Protein AF-0000000080757934 (afdb_homodimer)

pLDDT: mean 94.34, std 5.37, range [48.53, 98.69]

InterPro domains:
  IPR003439 ABC transporter-like, ATP-binding domain [PF00005] (23-170)
  IPR003439 ABC transporter-like, ATP-binding domain [PS50893] (3-223)
  IPR003593 AAA+ ATPase domain [SM00382] (31-217)
  IPR015854 ABC transporter, lipoprotein release, LolD-like [PTHR24220] (2-219)
  IPR017871 ABC transporter-like, conserved site [PS00211] (142-156)
  IPR017911 MacB-like, ATP-binding domain [cd03255] (3-218)
  IPR027417 P-loop containing nucleoside triphosphate hydrolase [G3DSA:3.40.50.300] (1-222)
  IPR027417 P-loop containing nucleoside triphosphate hydrolase [SSF52540] (2-221)

Radius of gyration: 22.92 Å; Cα contacts (8 Å, |Δi|>4): 954; chains: 2; bounding box: 42×64×45 Å

Foldseek 3Di:
DFKWWFQFWAWDADPNDIATLAGGETDDDFWLAFEEEAEDPSLNQVVVLCCQLVVDDTPDTFMDGRRDTLNVDDPVRNVVCSLQAEFEADDDLPFDQVDFLQCRLLVSPPVDDDDDDSNVLLLVLCVLLPRSVRRGPGPVPDDLLNSLSSSVSSSCSNPHQEYEHEASCPPHDPVSSVSVLVSQSVSSNVTRYYYYYHNDPVSRVSGPWYWYGGSNYIDTDDD/DFKWWFQFWAWDADPNDIATLAGGETDDDFWLAFEEEAEDPSLNQQVVLCCQLVVDDTPDTFMDGRRDTLNVDDPVRNVVCSLQAEFEADDDLPFDQVDFLQCRLLVSPPVDDDDDDSNVLLLVLCVLLPRSVRRGPGPVPDDLLNSLSSSVSSSCSNPHQEYEHEASCPPHDPVSSVSVLVSVSVSSNVTRYYYYYHNDPVSRVSGPWYWYGGRNYIDTDDD

Sequence (446 aa):
MLLEVSNLSKEYIRSNRPFFAVRDVHLKMKAGDFAIIIGRSGSGKTTLLNLIGGLISPTGGHVSIDGCDIMSLKDRELSSFRNSYIGYIPQGHSILSNLSVFDNVRLPHYLQKRQGDVNKRALSLLEQVGIAHLANAYPQHLSGGELRRVTIARALMNKPKLLLADEPTNDLDAQTTYEVMQLFSDIANEGTAVLLVTHDLSTIHYGKHVYQMDNGKLKSHNTMLLEVSNLSKEYIRSNRPFFAVRDVHLKMKAGDFAIIIGRSGSGKTTLLNLIGGLISPTGGHVSIDGCDIMSLKDRELSSFRNSYIGYIPQGHSILSNLSVFDNVRLPHYLQKRQGDVNKRALSLLEQVGIAHLANAYPQHLSGGELRRVTIARALMNKPKLLLADEPTNDLDAQTTYEVMQLFSDIANEGTAVLLVTHDLSTIHYGKHVYQMDNGKLKSHNT

Nearest PDB structures (foldseek):
  3tuj-assembly1_C  TM=9.538E-01  e=8.141E-25  Escherichia coli K-12
  6cvl-assembly1_D  TM=9.162E-01  e=6.039E-24  Escherichia coli K-12
  6cvl-assembly1_C  TM=9.138E-01  e=2.082E-23  Escherichia coli K-12
  6z67-assembly2_B  TM=9.236E-01  e=1.085E-22  Streptococcus pneumoniae
  6z4w-assembly1_A  TM=9.345E-01  e=2.785E-22  Streptococcus pneumoniae

Structure (mmCIF, N/CA/C/O backbone):
data_AF-0000000080757934-model_v1
#
loop_
_entity.id
_entity.type
_entity.pdbx_description
1 polymer 'ABC transporter related protein'
#
loop_
_atom_site.group_PDB
_atom_site.id
_atom_site.type_symbol
_atom_site.label_atom_id
_atom_site.label_alt_id
_atom_site.label_comp_id
_atom_site.label_asym_id
_atom_site.label_entity_id
_atom_site.label_seq_id
_atom_site.pdbx_PDB_ins_code
_atom_site.Cartn_x
_atom_site.Cartn_y
_atom_site.Cartn_z
_atom_site.occupancy
_atom_site.B_iso_or_equiv
_atom_site.auth_seq_id
_atom_site.auth_comp_id
_atom_site.auth_asym_id
_atom_site.auth_atom_id
_atom_site.pdbx_PDB_model_num
ATOM 1 N N . MET A 1 1 ? 10.086 -29.625 -10.375 1 90.94 1 MET A N 1
ATOM 2 C CA . MET A 1 1 ? 8.805 -28.984 -10.086 1 90.94 1 MET A CA 1
ATOM 3 C C . MET A 1 1 ? 9 -27.703 -9.289 1 90.94 1 MET A C 1
ATOM 5 O O . MET A 1 1 ? 9.812 -27.672 -8.359 1 90.94 1 MET A O 1
ATOM 9 N N . LEU A 1 2 ? 8.328 -26.703 -9.773 1 97.38 2 LEU A N 1
ATOM 10 C CA . LEU A 1 2 ? 8.547 -25.406 -9.125 1 97.38 2 LEU A CA 1
ATOM 11 C C . LEU A 1 2 ? 7.672 -25.266 -7.891 1 97.38 2 LEU A C 1
ATOM 13 O O . LEU A 1 2 ? 8.164 -24.938 -6.809 1 97.38 2 LEU A O 1
ATOM 17 N N . LEU A 1 3 ? 6.387 -25.516 -7.977 1 98.31 3 LEU A N 1
ATOM 18 C CA . LEU A 1 3 ? 5.43 -25.469 -6.875 1 98.31 3 LEU A CA 1
ATOM 19 C C . LEU A 1 3 ? 4.816 -26.844 -6.625 1 98.31 3 LEU A C 1
ATOM 21 O O . LEU A 1 3 ? 4.355 -27.5 -7.559 1 98.31 3 LEU A O 1
ATOM 25 N N . GLU A 1 4 ? 4.832 -27.281 -5.418 1 98.31 4 GLU A N 1
ATOM 26 C CA . GLU A 1 4 ? 4.188 -28.531 -4.996 1 98.31 4 GLU A CA 1
ATOM 27 C C . GLU A 1 4 ? 3.359 -28.312 -3.732 1 98.31 4 GLU A C 1
ATOM 29 O O . GLU A 1 4 ? 3.904 -27.984 -2.676 1 98.31 4 GLU A O 1
ATOM 34 N N . VAL A 1 5 ? 2.088 -28.469 -3.861 1 98.12 5 VAL A N 1
ATOM 35 C CA . VAL A 1 5 ? 1.138 -28.391 -2.758 1 98.12 5 VAL A CA 1
ATOM 36 C C . VAL A 1 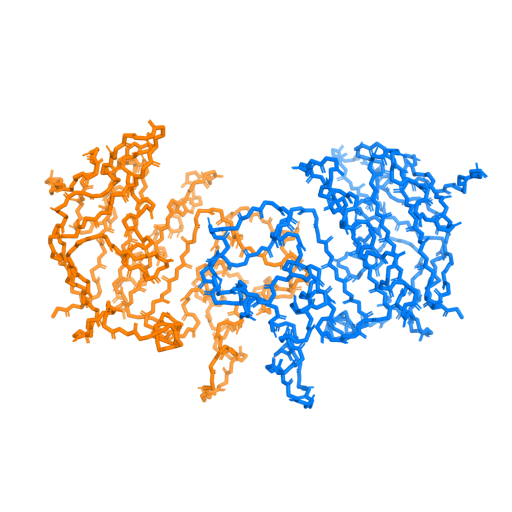5 ? 0.562 -29.766 -2.463 1 98.12 5 VAL A C 1
ATOM 38 O O . VAL A 1 5 ? 0.022 -30.422 -3.357 1 98.12 5 VAL A O 1
ATOM 41 N N . SER A 1 6 ? 0.692 -30.203 -1.24 1 97.69 6 SER A N 1
ATOM 42 C CA . SER A 1 6 ? 0.244 -31.547 -0.891 1 97.69 6 SER A CA 1
ATOM 43 C C . SER A 1 6 ? -0.614 -31.531 0.369 1 97.69 6 SER A C 1
ATOM 45 O O . SER A 1 6 ? -0.159 -31.109 1.433 1 97.69 6 SER A O 1
ATOM 47 N N . ASN A 1 7 ? -1.848 -32.062 0.236 1 97.81 7 ASN A N 1
ATOM 48 C CA . ASN A 1 7 ? -2.791 -32.219 1.338 1 97.81 7 ASN A CA 1
ATOM 49 C C . ASN A 1 7 ? -2.953 -30.938 2.129 1 97.81 7 ASN A C 1
ATOM 51 O O . ASN A 1 7 ? -2.982 -30.953 3.359 1 97.81 7 ASN A O 1
ATOM 55 N N . LEU A 1 8 ? -2.938 -29.859 1.44 1 98.19 8 LEU A N 1
ATOM 56 C CA . LEU A 1 8 ? -2.975 -28.562 2.104 1 98.19 8 LEU A CA 1
ATOM 57 C C . LEU A 1 8 ? -4.363 -28.266 2.658 1 98.19 8 LEU A C 1
ATOM 59 O O . LEU A 1 8 ? -5.363 -28.406 1.948 1 98.19 8 LEU A O 1
ATOM 63 N N . SER A 1 9 ? -4.43 -27.938 3.924 1 98.06 9 SER A N 1
ATOM 64 C CA . SER A 1 9 ? -5.707 -27.641 4.57 1 98.06 9 SER A CA 1
ATOM 65 C C . SER A 1 9 ? -5.59 -26.453 5.516 1 98.06 9 SER A C 1
ATOM 67 O O . SER A 1 9 ? -4.52 -26.203 6.07 1 98.06 9 SER A O 1
ATOM 69 N N . LYS A 1 10 ? -6.566 -25.672 5.621 1 97.5 10 LYS A N 1
ATOM 70 C CA . LYS A 1 10 ? -6.703 -24.578 6.578 1 97.5 10 LYS A CA 1
ATOM 71 C C . LYS A 1 10 ? -8.086 -24.578 7.215 1 97.5 10 LYS A C 1
ATOM 73 O O . LYS A 1 10 ? -9.102 -24.453 6.516 1 97.5 10 LYS A O 1
ATOM 78 N N . GLU A 1 11 ? -8.086 -24.688 8.438 1 95.62 11 GLU A N 1
ATOM 79 C CA . GLU A 1 11 ? -9.32 -24.688 9.219 1 95.62 11 GLU A CA 1
ATOM 80 C C . GLU A 1 11 ? -9.43 -23.406 10.055 1 95.62 11 GLU A C 1
ATOM 82 O O . GLU A 1 11 ? -8.445 -22.938 10.617 1 95.62 11 GLU A O 1
ATOM 87 N N . TYR A 1 12 ? -10.578 -22.781 10.023 1 91.69 12 TYR A N 1
ATOM 88 C CA . TYR A 1 12 ? -10.898 -21.656 10.898 1 91.69 12 TYR A CA 1
ATOM 89 C C . TYR A 1 12 ? -12.008 -22.031 11.875 1 91.69 12 TYR A C 1
ATOM 91 O O . TYR A 1 12 ? -12.688 -23.047 11.703 1 91.69 12 TYR A O 1
ATOM 99 N N . ILE A 1 13 ? -12.055 -21.297 12.93 1 87.38 13 ILE A N 1
ATOM 100 C CA . ILE A 1 13 ? -13.148 -21.453 13.875 1 87.38 13 ILE A CA 1
ATOM 101 C C . ILE A 1 13 ? -14.109 -20.266 13.758 1 87.38 13 ILE A C 1
ATOM 103 O O . ILE A 1 13 ? -13.695 -19.109 13.844 1 87.38 13 ILE A O 1
ATOM 107 N N . ARG A 1 14 ? -15.258 -20.469 13.289 1 77.94 14 ARG A N 1
ATOM 108 C CA . ARG A 1 14 ? -16.312 -19.469 13.219 1 77.94 14 ARG A CA 1
ATOM 109 C C . ARG A 1 14 ? -17.484 -19.844 14.117 1 77.94 14 ARG A C 1
ATOM 111 O O . ARG A 1 14 ? -18.078 -20.922 13.961 1 77.94 14 ARG A O 1
ATOM 118 N N . SER A 1 15 ? -17.891 -18.938 14.922 1 83 15 SER A N 1
ATOM 119 C CA . SER A 1 15 ? -18.984 -19.188 15.852 1 83 15 SER A CA 1
ATOM 120 C C . SER A 1 15 ? -18.812 -20.531 16.562 1 83 15 SER A C 1
ATOM 122 O O . SER A 1 15 ? -19.75 -21.328 16.594 1 83 15 SER A O 1
ATOM 124 N N . ASN A 1 16 ? -17.672 -20.891 16.922 1 83.19 16 ASN A N 1
ATOM 125 C CA . ASN A 1 16 ? -17.297 -22.062 17.703 1 83.19 16 ASN A CA 1
ATOM 126 C C . ASN A 1 16 ? -17.375 -23.328 16.859 1 83.19 16 ASN A C 1
ATOM 128 O O . ASN A 1 16 ? -17.484 -24.438 17.406 1 83.19 16 ASN A O 1
ATOM 132 N N . ARG A 1 17 ? -17.719 -23.188 15.672 1 87.69 17 ARG A N 1
ATOM 133 C CA . ARG A 1 17 ? -17.703 -24.344 14.781 1 87.69 17 ARG A CA 1
ATOM 134 C C . ARG A 1 17 ? -16.547 -24.25 13.789 1 87.69 17 ARG A C 1
ATOM 136 O O . ARG A 1 17 ? -16.344 -23.219 13.156 1 87.69 17 ARG A O 1
ATOM 143 N N . PRO A 1 18 ? -15.805 -25.375 13.742 1 87.88 18 PRO A N 1
ATOM 144 C CA . PRO A 1 18 ? -14.703 -25.375 12.773 1 87.88 18 PRO A CA 1
ATOM 145 C C . PRO A 1 18 ? -15.195 -25.484 11.336 1 87.88 18 PRO A C 1
ATOM 147 O O . PRO A 1 18 ? -16.203 -26.141 11.062 1 87.88 18 PRO A O 1
ATOM 150 N N . PHE A 1 19 ? -14.602 -24.766 10.383 1 91.25 19 PHE A N 1
ATOM 151 C CA . PHE A 1 19 ? -14.867 -24.938 8.961 1 91.25 19 PHE A CA 1
ATOM 152 C C . PHE A 1 19 ? -13.578 -24.891 8.156 1 91.25 19 PHE A C 1
ATOM 154 O O . PHE A 1 19 ? -12.641 -24.172 8.508 1 91.25 19 PHE A O 1
ATOM 161 N N . PHE A 1 20 ? -13.562 -25.641 7.098 1 93.25 20 PHE A N 1
ATOM 162 C CA . PHE A 1 20 ? -12.398 -25.703 6.219 1 93.25 20 PHE A CA 1
ATOM 163 C C . PHE A 1 20 ? -12.508 -24.656 5.109 1 93.25 20 PHE A C 1
ATOM 165 O O . PHE A 1 20 ? -13.391 -24.75 4.254 1 93.25 20 PHE A O 1
ATOM 172 N N . ALA A 1 21 ? -11.57 -23.75 5.137 1 95.88 21 ALA A N 1
ATOM 173 C CA . ALA A 1 21 ? -11.461 -22.812 4.016 1 95.88 21 ALA A CA 1
ATOM 174 C C . ALA A 1 21 ? -10.727 -23.453 2.844 1 95.88 21 ALA A C 1
ATOM 176 O O . ALA A 1 21 ? -11.039 -23.188 1.682 1 95.88 21 ALA A O 1
ATOM 177 N N . VAL A 1 22 ? -9.789 -24.234 3.152 1 98.12 22 VAL A N 1
ATOM 178 C CA . VAL A 1 22 ? -9.055 -25.078 2.213 1 98.12 22 VAL A CA 1
ATOM 179 C C . VAL A 1 22 ? -8.953 -26.5 2.758 1 98.12 22 VAL A C 1
ATOM 181 O O . VAL A 1 22 ? -8.578 -26.703 3.916 1 98.12 22 VAL A O 1
ATOM 184 N N . ARG A 1 23 ? -9.32 -27.453 1.89 1 97.62 23 ARG A N 1
ATOM 185 C CA . ARG A 1 23 ? -9.422 -28.828 2.35 1 97.62 23 ARG A CA 1
ATOM 186 C C . ARG A 1 23 ? -8.68 -29.781 1.414 1 97.62 23 ARG A C 1
ATOM 188 O O . ARG A 1 23 ? -9.164 -30.094 0.327 1 97.62 23 ARG A O 1
ATOM 195 N N . ASP A 1 24 ? -7.621 -30.281 1.925 1 97.56 24 ASP A N 1
ATOM 196 C CA . ASP A 1 24 ? -6.891 -31.359 1.274 1 97.56 24 ASP A CA 1
ATOM 197 C C . ASP A 1 24 ? -6.598 -31.031 -0.186 1 97.56 24 ASP A C 1
ATOM 199 O O . ASP A 1 24 ? -6.93 -31.797 -1.085 1 97.56 24 ASP A O 1
ATOM 203 N N . VAL A 1 25 ? -5.961 -29.922 -0.423 1 98.06 25 VAL A N 1
ATOM 204 C CA . VAL A 1 25 ? -5.699 -29.438 -1.776 1 98.06 25 VAL A CA 1
ATOM 205 C C . VAL A 1 25 ? -4.336 -29.938 -2.248 1 98.06 25 VAL A C 1
ATOM 207 O O . VAL A 1 25 ? -3.365 -29.922 -1.486 1 98.06 25 VAL A O 1
ATOM 210 N N . HIS A 1 26 ? -4.312 -30.453 -3.5 1 97.69 26 HIS A N 1
ATOM 211 C CA . HIS A 1 26 ? -3.096 -30.828 -4.211 1 97.69 26 HIS A CA 1
ATOM 212 C C . HIS A 1 26 ? -2.926 -30.016 -5.484 1 97.69 26 HIS A C 1
ATOM 214 O O . HIS A 1 26 ? -3.895 -29.766 -6.207 1 97.69 26 HIS A O 1
ATOM 220 N N . LEU A 1 27 ? -1.708 -29.562 -5.695 1 97.19 27 LEU A N 1
ATOM 221 C CA . LEU A 1 27 ? -1.421 -28.75 -6.871 1 97.19 27 LEU A CA 1
ATOM 222 C C . LEU A 1 27 ? 0.065 -28.797 -7.215 1 97.19 27 LEU A C 1
ATOM 224 O O . LEU A 1 27 ? 0.913 -28.719 -6.32 1 97.19 27 LEU A O 1
ATOM 228 N N . LYS A 1 28 ? 0.37 -28.984 -8.477 1 97.25 28 LYS A N 1
ATOM 229 C CA . LYS A 1 28 ? 1.743 -28.953 -8.977 1 97.25 28 LYS A CA 1
ATOM 230 C C . LYS A 1 28 ? 1.872 -28.016 -10.172 1 97.25 28 LYS A C 1
ATOM 232 O O . LYS A 1 28 ? 0.987 -27.969 -11.023 1 97.25 28 LYS A O 1
ATOM 237 N N . MET A 1 29 ? 2.965 -27.266 -10.164 1 97.62 29 MET A N 1
ATOM 238 C CA . MET A 1 29 ? 3.264 -26.375 -11.289 1 97.62 29 MET A CA 1
ATOM 239 C C . MET A 1 29 ? 4.746 -26.422 -11.641 1 97.62 29 MET A C 1
ATOM 241 O O . MET A 1 29 ? 5.594 -26.531 -10.75 1 97.62 29 MET A O 1
ATOM 245 N N . LYS A 1 30 ? 5.059 -26.328 -12.93 1 97.88 30 LYS A N 1
ATOM 246 C CA . LYS A 1 30 ? 6.426 -26.172 -13.422 1 97.88 30 LYS A CA 1
ATOM 247 C C . LYS A 1 30 ? 6.754 -24.703 -13.688 1 97.88 30 LYS A C 1
ATOM 249 O O . LYS A 1 30 ? 5.863 -23.859 -13.672 1 97.88 30 LYS A O 1
ATOM 254 N N . ALA A 1 31 ? 8.07 -24.484 -13.875 1 97.81 31 ALA A N 1
ATOM 255 C CA . ALA A 1 31 ? 8.477 -23.156 -14.305 1 97.81 31 ALA A CA 1
ATOM 256 C C . ALA A 1 31 ? 7.777 -22.75 -15.609 1 97.81 31 ALA A C 1
ATOM 258 O O . ALA A 1 31 ? 7.645 -23.578 -16.516 1 97.81 31 ALA A O 1
ATOM 259 N N . GLY A 1 32 ? 7.25 -21.531 -15.555 1 97.5 32 GLY A N 1
ATOM 260 C CA . GLY A 1 32 ? 6.633 -21.016 -16.766 1 97.5 32 GLY A CA 1
ATOM 261 C C . GLY A 1 32 ? 5.184 -21.438 -16.922 1 97.5 32 GLY A C 1
ATOM 262 O O . GLY A 1 32 ? 4.512 -21.016 -17.875 1 97.5 32 GLY A O 1
ATOM 263 N N . ASP A 1 33 ? 4.637 -22.219 -16.047 1 97.5 33 ASP A N 1
ATOM 264 C CA . ASP A 1 33 ? 3.23 -22.609 -16.094 1 97.5 33 ASP A CA 1
ATOM 265 C C . ASP A 1 33 ? 2.324 -21.406 -15.828 1 97.5 33 ASP A C 1
ATOM 267 O O . ASP A 1 33 ? 2.633 -20.562 -14.984 1 97.5 33 ASP A O 1
ATOM 271 N N . PHE A 1 34 ? 1.268 -21.375 -16.562 1 98.12 34 PHE A N 1
ATOM 272 C CA . PHE A 1 34 ? 0.181 -20.453 -16.297 1 98.12 34 PHE A CA 1
ATOM 273 C C . PHE A 1 34 ? -1.082 -21.203 -15.883 1 98.12 34 PHE A C 1
ATOM 275 O O . PHE A 1 34 ? -1.785 -21.75 -16.734 1 98.12 34 PHE A O 1
ATOM 282 N N . ALA A 1 35 ? -1.398 -21.203 -14.625 1 97.81 35 ALA A N 1
ATOM 283 C CA . ALA A 1 35 ? -2.572 -21.891 -14.086 1 97.81 35 ALA A CA 1
ATOM 284 C C . ALA A 1 35 ? -3.611 -20.891 -13.586 1 97.81 35 ALA A C 1
ATOM 286 O O . ALA A 1 35 ? -3.262 -19.844 -13.023 1 97.81 35 ALA A O 1
ATOM 287 N N . ILE A 1 36 ? -4.867 -21.203 -13.75 1 97.88 36 ILE A N 1
ATOM 288 C CA . ILE A 1 36 ? -5.977 -20.375 -13.297 1 9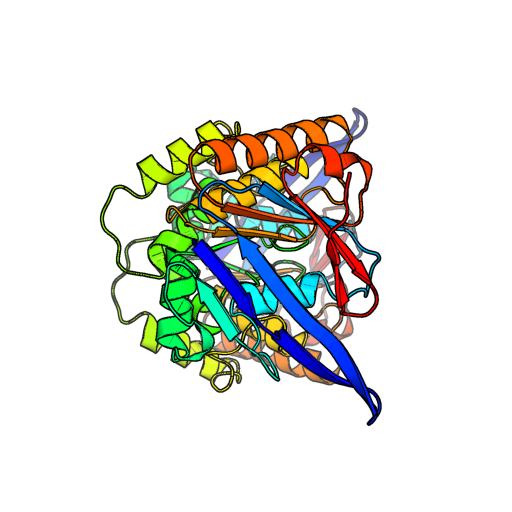7.88 36 ILE A CA 1
ATOM 289 C C . ILE A 1 36 ? -6.906 -21.188 -12.406 1 97.88 36 ILE A C 1
ATOM 291 O O . ILE A 1 36 ? -7.25 -22.328 -12.734 1 97.88 36 ILE A O 1
ATOM 295 N N . ILE A 1 37 ? -7.219 -20.672 -11.305 1 97.75 37 ILE A N 1
ATOM 296 C CA . ILE A 1 37 ? -8.219 -21.25 -10.414 1 97.75 37 ILE A CA 1
ATOM 297 C C . ILE A 1 37 ? -9.484 -20.391 -10.445 1 97.75 37 ILE A C 1
ATOM 299 O O . ILE A 1 37 ? -9.445 -19.203 -10.156 1 97.75 37 ILE A O 1
ATOM 303 N N . ILE A 1 38 ? -10.562 -21.031 -10.758 1 96.94 38 ILE A N 1
ATOM 304 C CA . ILE A 1 38 ? -11.844 -20.344 -10.773 1 96.94 38 ILE A CA 1
ATOM 305 C C . ILE A 1 38 ? -12.703 -20.828 -9.609 1 96.94 38 ILE A C 1
ATOM 307 O O . ILE A 1 38 ? -12.516 -21.938 -9.109 1 96.94 38 ILE A O 1
ATOM 311 N N . GLY A 1 39 ? -13.562 -19.969 -9.203 1 95.12 39 GLY A N 1
ATOM 312 C CA . GLY A 1 39 ? -14.477 -20.266 -8.109 1 95.12 39 GLY A CA 1
ATOM 313 C C . GLY A 1 39 ? -15.273 -19.062 -7.645 1 95.12 39 GLY A C 1
ATOM 314 O O . GLY A 1 39 ? -14.906 -17.922 -7.938 1 95.12 39 GLY A O 1
ATOM 315 N N . ARG A 1 40 ? -16.297 -19.281 -6.926 1 92.5 40 ARG A N 1
ATOM 316 C CA . ARG A 1 40 ? -17.172 -18.219 -6.422 1 92.5 40 ARG A CA 1
ATOM 317 C C . ARG A 1 40 ? -16.547 -17.547 -5.207 1 92.5 40 ARG A C 1
ATOM 319 O O . ARG A 1 40 ? -15.539 -18.016 -4.668 1 92.5 40 ARG A O 1
ATOM 326 N N . SER A 1 41 ? -17.078 -16.422 -4.891 1 90.62 41 SER A N 1
ATOM 327 C CA . SER A 1 41 ? -16.641 -15.758 -3.664 1 90.62 41 SER A CA 1
ATOM 328 C C . SER A 1 41 ? -16.812 -16.672 -2.455 1 90.62 41 SER A C 1
ATOM 330 O O . SER A 1 41 ? -17.828 -17.359 -2.324 1 90.62 41 SER A O 1
ATOM 332 N N . GLY A 1 42 ? -15.852 -16.75 -1.682 1 90.44 42 GLY A N 1
ATOM 333 C CA . GLY A 1 42 ? -15.922 -17.562 -0.478 1 90.44 42 GLY A CA 1
ATOM 334 C C . GLY A 1 42 ? -15.523 -19 -0.707 1 90.44 42 GLY A C 1
ATOM 335 O O . GLY A 1 42 ? -15.586 -19.828 0.212 1 90.44 42 GLY A O 1
ATOM 336 N N . SER A 1 43 ? -15.047 -19.297 -1.858 1 94.94 43 SER A N 1
ATOM 337 C CA . SER A 1 43 ? -14.758 -20.688 -2.174 1 94.94 43 SER A CA 1
ATOM 338 C C . SER A 1 43 ? -13.406 -21.109 -1.61 1 94.94 43 SER A C 1
ATOM 340 O O . SER A 1 43 ? -13.078 -22.297 -1.594 1 94.94 43 SER A O 1
ATOM 342 N N . GLY A 1 44 ? -12.594 -20.141 -1.176 1 96 44 GLY A N 1
ATOM 343 C CA . GLY A 1 44 ? -11.312 -20.469 -0.564 1 96 44 GLY A CA 1
ATOM 344 C C . GLY A 1 44 ? -10.125 -20.031 -1.403 1 96 44 GLY A C 1
ATOM 345 O O . GLY A 1 44 ? -8.969 -20.25 -1.02 1 96 44 GLY A O 1
ATOM 346 N N . LYS A 1 45 ? -10.32 -19.375 -2.523 1 96.62 45 LYS A N 1
ATOM 347 C CA . LYS A 1 45 ? -9.273 -19.016 -3.473 1 96.62 45 LYS A CA 1
ATOM 348 C C . LYS A 1 45 ? -8.219 -18.125 -2.816 1 96.62 45 LYS A C 1
ATOM 350 O O . LYS A 1 45 ? -7.02 -18.422 -2.898 1 96.62 45 LYS A O 1
ATOM 355 N N . THR A 1 46 ? -8.703 -17.078 -2.174 1 94.94 46 THR A N 1
ATOM 356 C CA . THR A 1 46 ? -7.789 -16.141 -1.529 1 94.94 46 THR A CA 1
ATOM 357 C C . THR A 1 46 ? -7.016 -16.828 -0.407 1 94.94 46 THR A C 1
ATOM 359 O O . THR A 1 46 ? -5.809 -16.609 -0.261 1 94.94 46 THR A O 1
ATOM 362 N N . THR A 1 47 ? -7.68 -17.641 0.374 1 95.75 47 THR A N 1
ATOM 363 C CA . THR A 1 47 ? -7.016 -18.391 1.436 1 95.75 47 THR A CA 1
ATOM 364 C C . THR A 1 47 ? -5.93 -19.297 0.862 1 95.75 47 THR A C 1
ATOM 366 O O . THR A 1 47 ? -4.812 -19.344 1.386 1 95.75 47 THR A O 1
ATOM 369 N N . LEU A 1 48 ? -6.273 -19.984 -0.203 1 97.69 48 LEU A N 1
ATOM 370 C CA . LEU A 1 48 ? -5.305 -20.859 -0.846 1 97.69 48 LEU A CA 1
ATOM 371 C C . LEU A 1 48 ? -4.078 -20.078 -1.303 1 97.69 48 LEU A C 1
ATOM 373 O O . LEU A 1 48 ? -2.943 -20.484 -1.05 1 97.69 48 LEU A O 1
ATOM 377 N N . LEU A 1 49 ? -4.273 -18.922 -1.96 1 97.25 49 LEU A N 1
ATOM 378 C CA . LEU A 1 49 ? -3.166 -18.094 -2.422 1 97.25 49 LEU A CA 1
ATOM 379 C C . LEU A 1 49 ? -2.305 -17.641 -1.25 1 97.25 49 LEU A C 1
ATOM 381 O O . LEU A 1 49 ? -1.074 -17.656 -1.337 1 97.25 49 LEU A O 1
ATOM 385 N N . ASN A 1 50 ? -2.92 -17.266 -0.184 1 95.88 50 ASN A N 1
ATOM 386 C CA . ASN A 1 50 ? -2.191 -16.812 0.994 1 95.88 50 ASN A CA 1
ATOM 387 C C . ASN A 1 50 ? -1.372 -17.938 1.619 1 95.88 50 ASN A C 1
ATOM 389 O O . ASN A 1 50 ? -0.283 -17.703 2.145 1 95.88 50 ASN A O 1
ATOM 393 N N . LEU A 1 51 ? -1.916 -19.125 1.594 1 96.81 51 LEU A N 1
ATOM 394 C CA . LEU A 1 51 ? -1.186 -20.281 2.086 1 96.81 51 LEU A CA 1
ATOM 395 C C . LEU A 1 51 ? 0.05 -20.547 1.231 1 96.81 51 LEU A C 1
ATOM 397 O O . LEU A 1 51 ? 1.15 -20.719 1.761 1 96.81 51 LEU A O 1
ATOM 401 N N . ILE A 1 52 ? -0.192 -20.5 -0.025 1 97.44 52 ILE A N 1
ATOM 402 C CA . ILE A 1 52 ? 0.905 -20.75 -0.951 1 97.44 52 ILE A CA 1
ATOM 403 C C . ILE A 1 52 ? 1.943 -19.641 -0.845 1 97.44 52 ILE A C 1
ATOM 405 O O . ILE A 1 52 ? 3.148 -19.891 -0.909 1 97.44 52 ILE A O 1
ATOM 409 N N . GLY A 1 53 ? 1.479 -18.438 -0.652 1 96.06 53 GLY A N 1
ATOM 410 C CA . GLY A 1 53 ? 2.369 -17.297 -0.53 1 96.06 53 GLY A CA 1
ATOM 411 C C . GLY A 1 53 ? 3.051 -17.203 0.822 1 96.06 53 GLY A C 1
ATOM 412 O O . GLY A 1 53 ? 3.904 -16.344 1.04 1 96.06 53 GLY A O 1
ATOM 413 N N . GLY A 1 54 ? 2.666 -18.016 1.715 1 94.19 54 GLY A N 1
ATOM 414 C CA . GLY A 1 54 ? 3.273 -18.031 3.037 1 94.19 54 GLY A CA 1
ATOM 415 C C . GLY A 1 54 ? 2.781 -16.906 3.926 1 94.19 54 GLY A C 1
ATOM 416 O O . GLY A 1 54 ? 3.479 -16.484 4.852 1 94.19 54 GLY A O 1
ATOM 417 N N . LEU A 1 55 ? 1.713 -16.359 3.684 1 92.62 55 LEU A N 1
ATOM 418 C CA . LEU A 1 55 ? 1.169 -15.234 4.449 1 92.62 55 LEU A CA 1
ATOM 419 C C . LEU A 1 55 ? 0.343 -15.742 5.629 1 92.62 55 LEU A C 1
ATOM 421 O O . LEU A 1 55 ? 0.107 -15 6.586 1 92.62 55 LEU A O 1
ATOM 425 N N . ILE A 1 56 ? -0.21 -16.922 5.457 1 92.94 56 ILE A N 1
ATOM 426 C CA . ILE A 1 56 ? -0.89 -17.609 6.555 1 92.94 56 ILE A CA 1
ATOM 427 C C . ILE A 1 56 ? -0.372 -19.047 6.676 1 92.94 56 ILE A C 1
ATOM 429 O O . ILE A 1 56 ? 0.103 -19.625 5.695 1 92.94 56 ILE A O 1
ATOM 433 N N . SER A 1 57 ? -0.466 -19.562 7.887 1 92.94 57 SER A N 1
ATOM 434 C CA . SER A 1 57 ? -0.012 -20.938 8.117 1 92.94 57 SER A CA 1
ATOM 435 C C . SER A 1 57 ? -1.149 -21.938 7.93 1 92.94 57 SER A C 1
ATOM 437 O O . SER A 1 57 ? -2.271 -21.703 8.383 1 92.94 57 SER A O 1
ATOM 439 N N . PRO A 1 58 ? -0.829 -23 7.301 1 96 58 PRO A N 1
ATOM 440 C CA . PRO A 1 58 ? -1.845 -24.031 7.16 1 96 58 PRO A CA 1
ATOM 441 C C . PRO A 1 58 ? -2.076 -24.812 8.461 1 96 58 PRO A C 1
ATOM 443 O O . PRO A 1 58 ? -1.269 -24.719 9.383 1 96 58 PRO A O 1
ATOM 446 N N . THR A 1 59 ? -3.223 -25.453 8.547 1 96.31 59 THR A N 1
ATOM 447 C CA . THR A 1 59 ? -3.496 -26.359 9.656 1 96.31 59 THR A CA 1
ATOM 448 C C . THR A 1 59 ? -3.027 -27.781 9.328 1 96.31 59 THR A C 1
ATOM 450 O O . THR A 1 59 ? -2.891 -28.609 10.227 1 96.31 59 THR A O 1
ATOM 453 N N . GLY A 1 60 ? -2.838 -28.047 8.086 1 96.12 60 GLY A N 1
ATOM 454 C CA . GLY A 1 60 ? -2.289 -29.312 7.625 1 96.12 60 GLY A CA 1
ATOM 455 C C . GLY A 1 60 ? -1.741 -29.234 6.211 1 96.12 60 GLY A C 1
ATOM 456 O O . GLY A 1 60 ? -2.105 -28.344 5.441 1 96.12 60 GLY A O 1
ATOM 457 N N . GLY A 1 61 ? -0.788 -30.141 5.953 1 96.81 61 GLY A N 1
ATOM 458 C CA . GLY A 1 61 ? -0.218 -30.234 4.617 1 96.81 61 GLY A CA 1
ATOM 459 C C . GLY A 1 61 ? 1.073 -29.453 4.465 1 96.81 61 GLY A C 1
ATOM 460 O O . GLY A 1 61 ? 1.668 -29.031 5.457 1 96.81 61 GLY A O 1
ATOM 461 N N . HIS A 1 62 ? 1.473 -29.391 3.096 1 96.38 62 HIS A N 1
ATOM 462 C CA . HIS A 1 62 ? 2.768 -28.781 2.832 1 96.38 62 HIS A CA 1
ATOM 463 C C . HIS A 1 62 ? 2.76 -28.031 1.506 1 96.38 62 HIS A C 1
ATOM 465 O O . HIS A 1 62 ? 2.02 -28.391 0.587 1 96.38 62 HIS A O 1
ATOM 471 N N . VAL A 1 63 ? 3.592 -27.016 1.516 1 97.88 63 VAL A N 1
ATOM 472 C CA . VAL A 1 63 ? 3.867 -26.25 0.3 1 97.88 63 VAL A CA 1
ATOM 473 C C . VAL A 1 63 ? 5.371 -26.203 0.053 1 97.88 63 VAL A C 1
ATOM 475 O O . VAL A 1 63 ? 6.137 -25.812 0.937 1 97.88 63 VAL A O 1
ATOM 478 N N . SER A 1 64 ? 5.734 -26.625 -1.099 1 97.88 64 SER A N 1
ATOM 479 C CA . SER A 1 64 ? 7.129 -26.547 -1.519 1 97.88 64 SER A CA 1
ATOM 480 C C . SER A 1 64 ? 7.277 -25.688 -2.775 1 97.88 64 SER A C 1
ATOM 482 O O . SER A 1 64 ? 6.523 -25.859 -3.738 1 97.88 64 SER A O 1
ATOM 484 N N . ILE A 1 65 ? 8.203 -24.766 -2.725 1 97.75 65 ILE A N 1
ATOM 485 C CA . ILE A 1 65 ? 8.508 -23.906 -3.861 1 97.75 65 ILE A CA 1
ATOM 486 C C . ILE A 1 65 ? 9.992 -24 -4.191 1 97.75 65 ILE A C 1
ATOM 488 O O . ILE A 1 65 ? 10.844 -23.734 -3.338 1 97.75 65 ILE A O 1
ATOM 492 N N . ASP A 1 66 ? 10.234 -24.344 -5.402 1 96.62 66 ASP A N 1
ATOM 493 C CA . ASP A 1 66 ? 11.617 -24.469 -5.863 1 96.62 66 ASP A CA 1
ATOM 494 C C . ASP A 1 66 ? 12.414 -25.391 -4.945 1 96.62 66 ASP A C 1
ATOM 496 O O . ASP A 1 66 ? 13.547 -25.078 -4.574 1 96.62 66 ASP A O 1
ATOM 500 N N . GLY A 1 67 ? 11.781 -26.406 -4.484 1 95.12 67 GLY A N 1
ATOM 501 C CA . GLY A 1 67 ? 12.422 -27.422 -3.674 1 95.12 67 GLY A CA 1
ATOM 502 C C . GLY A 1 67 ? 12.484 -27.062 -2.201 1 95.12 67 GLY A C 1
ATOM 503 O O . GLY A 1 67 ? 12.977 -27.844 -1.385 1 95.12 67 GLY A O 1
ATOM 504 N N . CYS A 1 68 ? 12.023 -25.969 -1.787 1 95.94 68 CYS A N 1
ATOM 505 C CA . CYS A 1 68 ? 12.055 -25.5 -0.402 1 95.94 68 CYS A CA 1
ATOM 506 C C . CYS A 1 68 ? 10.688 -25.641 0.25 1 95.94 68 CYS A C 1
ATOM 508 O O . CYS A 1 68 ? 9.703 -25.062 -0.23 1 95.94 68 CYS A O 1
ATOM 510 N N . ASP A 1 69 ? 10.68 -26.359 1.301 1 95.56 69 ASP A N 1
ATOM 511 C CA . ASP A 1 69 ? 9.461 -26.422 2.102 1 95.56 69 ASP A CA 1
ATOM 512 C C . ASP A 1 69 ? 9.281 -25.141 2.924 1 95.56 69 ASP A C 1
ATOM 514 O O . ASP A 1 69 ? 9.969 -24.938 3.93 1 95.56 69 ASP A O 1
ATOM 518 N N . ILE A 1 70 ? 8.305 -24.312 2.562 1 93.75 70 ILE A N 1
ATOM 519 C CA . ILE A 1 70 ? 8.219 -22.984 3.154 1 93.75 70 ILE A CA 1
ATOM 520 C C . ILE A 1 70 ? 7.641 -23.078 4.562 1 93.75 70 ILE A C 1
ATOM 522 O O . ILE A 1 70 ? 7.766 -22.141 5.359 1 93.75 70 ILE A O 1
ATOM 526 N N . MET A 1 71 ? 7.035 -24.156 4.895 1 90.19 71 MET A N 1
ATOM 527 C CA . MET A 1 71 ? 6.457 -24.344 6.219 1 90.19 71 MET A CA 1
ATOM 528 C C . MET A 1 71 ? 7.547 -24.609 7.254 1 90.19 71 MET A C 1
ATOM 530 O O . MET A 1 71 ? 7.297 -24.531 8.461 1 90.19 71 MET A O 1
ATOM 534 N N . SER A 1 72 ? 8.641 -24.922 6.824 1 90.81 72 SER A N 1
ATOM 535 C CA . SER A 1 72 ? 9.75 -25.234 7.723 1 90.81 72 SER A CA 1
ATOM 536 C C . SER A 1 72 ? 10.555 -23.969 8.055 1 90.81 72 SER A C 1
ATOM 538 O O . SER A 1 72 ? 11.406 -24 8.945 1 90.81 72 SER A O 1
ATOM 540 N N . LEU A 1 73 ? 10.219 -22.875 7.426 1 92.19 73 LEU A N 1
ATOM 541 C CA . LEU A 1 73 ? 10.984 -21.641 7.59 1 92.19 73 LEU A CA 1
ATOM 542 C C . LEU A 1 73 ? 10.469 -20.844 8.781 1 92.19 73 LEU A C 1
ATOM 544 O O . LEU A 1 73 ? 9.266 -20.812 9.047 1 92.19 73 LEU A O 1
ATOM 548 N N . LYS A 1 74 ? 11.453 -20.219 9.422 1 88.31 74 LYS A N 1
ATOM 549 C CA . LYS A 1 74 ? 11.094 -19.25 10.461 1 88.31 74 LYS A CA 1
ATOM 550 C C . LYS A 1 74 ? 10.594 -17.953 9.852 1 88.31 74 LYS A C 1
ATOM 552 O O . LYS A 1 74 ? 10.789 -17.688 8.664 1 88.31 74 LYS A O 1
ATOM 557 N N . ASP A 1 75 ? 10.031 -17.078 10.641 1 84.56 75 ASP A N 1
ATOM 558 C CA . ASP A 1 75 ? 9.344 -15.875 10.18 1 84.56 75 ASP A CA 1
ATOM 559 C C . ASP A 1 75 ? 10.258 -15.008 9.32 1 84.56 75 ASP A C 1
ATOM 561 O O . ASP A 1 75 ? 9.891 -14.617 8.211 1 84.56 75 ASP A O 1
ATOM 565 N N . ARG A 1 76 ? 11.414 -14.789 9.773 1 83.19 76 ARG A N 1
ATOM 566 C CA . ARG A 1 76 ? 12.344 -13.93 9.047 1 83.19 76 ARG A CA 1
ATOM 567 C C . ARG A 1 76 ? 12.781 -14.578 7.738 1 83.19 76 ARG A C 1
ATOM 569 O O . ARG A 1 76 ? 12.867 -13.906 6.707 1 83.19 76 ARG A O 1
ATOM 576 N N . GLU A 1 77 ? 13.047 -15.875 7.777 1 91.19 77 GLU A N 1
ATOM 577 C CA . GLU A 1 77 ? 13.438 -16.625 6.582 1 91.19 77 GLU A CA 1
ATOM 578 C C . GLU A 1 77 ? 12.305 -16.688 5.57 1 91.19 77 GLU A C 1
ATOM 580 O O . GLU A 1 77 ? 12.531 -16.578 4.363 1 91.19 77 GLU A O 1
ATOM 585 N N . LEU A 1 78 ? 11.133 -16.875 6.129 1 92.88 78 LEU A N 1
ATOM 586 C CA . LEU A 1 78 ? 9.961 -16.938 5.266 1 92.88 78 LEU A CA 1
ATOM 587 C C . LEU A 1 78 ? 9.734 -15.602 4.562 1 92.88 78 LEU A C 1
ATOM 589 O O . LEU A 1 78 ? 9.422 -15.57 3.373 1 92.88 78 LEU A O 1
ATOM 593 N N . SER A 1 79 ? 9.938 -14.555 5.227 1 90.5 79 SER A N 1
ATOM 594 C CA . SER A 1 79 ? 9.805 -13.219 4.641 1 90.5 79 SER A CA 1
ATOM 595 C C . SER A 1 79 ? 10.828 -13 3.537 1 90.5 79 SER A C 1
ATOM 597 O O . SER A 1 79 ? 10.508 -12.453 2.482 1 90.5 79 SER A O 1
ATOM 599 N N . SER A 1 80 ? 12.008 -13.398 3.836 1 92.12 80 SER A N 1
ATOM 600 C CA . SER A 1 80 ? 13.062 -13.273 2.84 1 92.12 80 SER A CA 1
ATOM 601 C C . SER A 1 80 ? 12.766 -14.125 1.609 1 92.12 80 SER A C 1
ATOM 603 O O . SER A 1 80 ? 12.969 -13.68 0.478 1 92.12 80 SER A O 1
ATOM 605 N N . PHE A 1 81 ? 12.312 -15.336 1.925 1 94.81 81 PHE A N 1
ATOM 606 C CA . PHE A 1 81 ? 11.945 -16.234 0.839 1 94.81 81 PHE A CA 1
ATOM 607 C C . PHE A 1 81 ? 10.844 -15.633 -0.021 1 94.81 81 PHE A C 1
ATOM 609 O O . PHE A 1 81 ? 10.953 -15.594 -1.248 1 94.81 81 PHE A O 1
ATOM 616 N N . ARG A 1 82 ? 9.836 -15.086 0.579 1 95 82 ARG A N 1
ATOM 617 C CA . ARG A 1 82 ? 8.711 -14.477 -0.125 1 95 82 ARG A CA 1
ATOM 618 C C . ARG A 1 82 ? 9.172 -13.312 -0.99 1 95 82 ARG A C 1
ATOM 620 O O . ARG A 1 82 ? 8.789 -13.203 -2.154 1 95 82 ARG A O 1
ATOM 627 N N . ASN A 1 83 ? 9.938 -12.516 -0.456 1 94.31 83 ASN A N 1
ATOM 628 C CA . ASN A 1 83 ? 10.422 -11.32 -1.146 1 94.31 83 ASN A CA 1
ATOM 629 C C . ASN A 1 83 ? 11.281 -11.68 -2.354 1 94.31 83 ASN A C 1
ATOM 631 O O . ASN A 1 83 ? 11.32 -10.938 -3.336 1 94.31 83 ASN A O 1
ATOM 635 N N . SER A 1 84 ? 11.891 -12.852 -2.314 1 95.31 84 SER A N 1
ATOM 636 C CA . SER A 1 84 ? 12.859 -13.219 -3.342 1 95.31 84 SER A CA 1
ATOM 637 C C . SER A 1 84 ? 12.234 -14.141 -4.387 1 95.31 84 SER A C 1
ATOM 639 O O . SER A 1 84 ? 12.578 -14.07 -5.566 1 95.31 84 SER A O 1
ATOM 641 N N . TYR A 1 85 ? 11.297 -14.992 -3.965 1 97 85 TYR A N 1
ATOM 642 C CA . TYR A 1 85 ? 10.875 -16.078 -4.848 1 97 85 TYR A CA 1
ATOM 643 C C . TYR A 1 85 ? 9.43 -15.898 -5.285 1 97 85 TYR A C 1
ATOM 645 O O . TYR A 1 85 ? 8.984 -16.516 -6.25 1 97 85 TYR A O 1
ATOM 653 N N . ILE A 1 86 ? 8.75 -15.07 -4.539 1 97.56 86 ILE A N 1
ATOM 654 C CA . ILE A 1 86 ? 7.316 -14.969 -4.797 1 97.56 86 ILE A CA 1
ATOM 655 C C . ILE A 1 86 ? 6.938 -13.523 -5.09 1 97.56 86 ILE A C 1
ATOM 657 O O . ILE A 1 86 ? 7.328 -12.609 -4.355 1 97.56 86 ILE A O 1
ATOM 661 N N . GLY A 1 87 ? 6.32 -13.281 -6.219 1 97.81 87 GLY A N 1
ATOM 662 C CA . GLY A 1 87 ? 5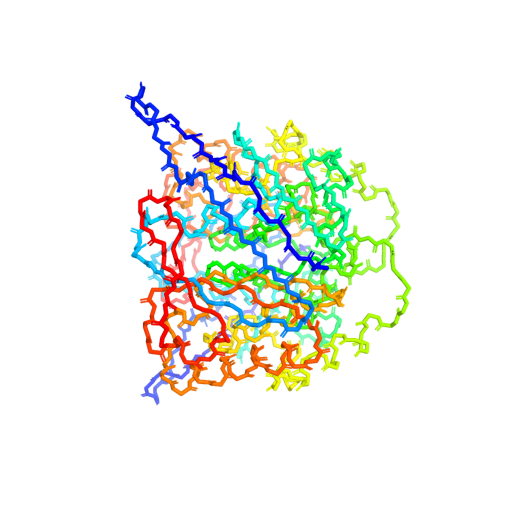.559 -12.062 -6.445 1 97.81 87 GLY A CA 1
ATOM 663 C C . GLY A 1 87 ? 4.09 -12.203 -6.094 1 97.81 87 GLY A C 1
ATOM 664 O O . GLY A 1 87 ? 3.479 -13.242 -6.359 1 97.81 87 GLY A O 1
ATOM 665 N N . TYR A 1 88 ? 3.574 -11.211 -5.484 1 96.62 88 TYR A N 1
ATOM 666 C CA . TYR A 1 88 ? 2.184 -11.289 -5.055 1 96.62 88 TYR A CA 1
ATOM 667 C C . TYR A 1 88 ? 1.41 -10.047 -5.48 1 96.62 88 TYR A C 1
ATOM 669 O O . TYR A 1 88 ? 1.843 -8.922 -5.227 1 96.62 88 TYR A O 1
ATOM 677 N N . ILE A 1 89 ? 0.302 -10.305 -6.125 1 96.69 89 ILE A N 1
ATOM 678 C CA . ILE A 1 89 ? -0.639 -9.266 -6.523 1 96.69 89 ILE A CA 1
ATOM 679 C C . ILE A 1 89 ? -1.977 -9.484 -5.82 1 96.69 89 ILE A C 1
ATOM 681 O O . ILE A 1 89 ? -2.758 -10.352 -6.211 1 96.69 89 ILE A O 1
ATOM 685 N N . PRO A 1 90 ? -2.23 -8.711 -4.793 1 92.88 90 PRO A N 1
ATOM 686 C CA . PRO A 1 90 ? -3.475 -8.875 -4.035 1 92.88 90 PRO A CA 1
ATOM 687 C C . PRO A 1 90 ? -4.695 -8.336 -4.781 1 92.88 90 PRO A C 1
ATOM 689 O O . PRO A 1 90 ? -4.547 -7.656 -5.801 1 92.88 90 PRO A O 1
ATOM 692 N N . GLN A 1 91 ? -5.785 -8.758 -4.02 1 87.44 91 GLN A N 1
ATOM 693 C CA . GLN A 1 91 ? -7.023 -8.141 -4.488 1 87.44 91 GLN A CA 1
ATOM 694 C C . GLN A 1 91 ? -7.035 -6.641 -4.195 1 87.44 91 GLN A C 1
ATOM 696 O O . GLN A 1 91 ? -6.555 -6.207 -3.146 1 87.44 91 GLN A O 1
ATOM 701 N N . GLY A 1 92 ? -7.305 -5.832 -5.113 1 84.88 92 GLY A N 1
ATOM 702 C CA . GLY A 1 92 ? -7.109 -4.398 -5 1 84.88 92 GLY A CA 1
ATOM 703 C C . GLY A 1 92 ? -5.73 -3.947 -5.441 1 84.88 92 GLY A C 1
ATOM 704 O O . GLY A 1 92 ? -4.996 -4.707 -6.074 1 84.88 92 GLY A O 1
ATOM 705 N N . HIS A 1 93 ? -5.363 -2.715 -5.059 1 79.69 93 HIS A N 1
ATOM 706 C CA . HIS A 1 93 ? -4.094 -2.266 -5.625 1 79.69 93 HIS A CA 1
ATOM 707 C C . HIS A 1 93 ? -2.994 -2.252 -4.566 1 79.69 93 HIS A C 1
ATOM 709 O O . HIS A 1 93 ? -1.814 -2.404 -4.891 1 79.69 93 HIS A O 1
ATOM 715 N N . SER A 1 94 ? -3.404 -2.197 -3.316 1 87.94 94 SER A N 1
ATOM 716 C CA . SER A 1 94 ? -2.383 -2.148 -2.277 1 87.94 94 SER A CA 1
ATOM 717 C C . SER A 1 94 ? -1.22 -1.251 -2.689 1 87.94 94 SER A C 1
ATOM 719 O O . SER A 1 94 ? -0.064 -1.682 -2.686 1 87.94 94 SER A O 1
ATOM 721 N N . ILE A 1 95 ? -1.446 -0.113 -2.977 1 93.19 95 ILE A N 1
ATOM 722 C CA . ILE A 1 95 ? -0.472 0.866 -3.447 1 93.19 95 ILE A CA 1
ATOM 723 C C . ILE A 1 95 ? -0.288 1.956 -2.395 1 93.19 95 ILE A C 1
ATOM 725 O O . ILE A 1 95 ? -1.235 2.314 -1.69 1 93.19 95 ILE A O 1
ATOM 729 N N . LEU A 1 96 ? 0.868 2.395 -2.277 1 93.69 96 LEU A N 1
ATOM 730 C CA . LEU A 1 96 ? 1.129 3.52 -1.386 1 93.69 96 LEU A CA 1
ATOM 731 C C . LEU A 1 96 ? 0.912 4.844 -2.105 1 93.69 96 LEU A C 1
ATOM 733 O O . LEU A 1 96 ? 1.714 5.234 -2.959 1 93.69 96 LEU A O 1
ATOM 737 N N . SER A 1 97 ? -0.069 5.551 -1.729 1 90.81 97 SER A N 1
ATOM 738 C CA . SER A 1 97 ? -0.594 6.684 -2.48 1 90.81 97 SER A CA 1
ATOM 739 C C . SER A 1 97 ? 0.357 7.875 -2.422 1 90.81 97 SER A C 1
ATOM 741 O O . SER A 1 97 ? 0.323 8.75 -3.293 1 90.81 97 SER A O 1
ATOM 743 N N . ASN A 1 98 ? 1.21 7.941 -1.466 1 90.5 98 ASN A N 1
ATOM 744 C CA . ASN A 1 98 ? 2.096 9.094 -1.318 1 90.5 98 ASN A CA 1
ATOM 745 C C . ASN A 1 98 ? 3.449 8.844 -1.977 1 90.5 98 ASN A C 1
ATOM 747 O O . ASN A 1 98 ? 4.375 9.641 -1.818 1 90.5 98 ASN A O 1
ATOM 751 N N . LEU A 1 99 ? 3.537 7.75 -2.67 1 93.19 99 LEU A N 1
ATOM 752 C CA . LEU A 1 99 ? 4.734 7.43 -3.438 1 93.19 99 LEU A CA 1
ATOM 753 C C . LEU A 1 99 ? 4.449 7.461 -4.934 1 93.19 99 LEU A C 1
ATOM 755 O O . LEU A 1 99 ? 3.33 7.168 -5.363 1 93.19 99 LEU A O 1
ATOM 759 N N . SER A 1 100 ? 5.508 7.84 -5.656 1 94.31 100 SER A N 1
ATOM 760 C CA . SER A 1 100 ? 5.383 7.773 -7.109 1 94.31 100 SER A CA 1
ATOM 761 C C . SER A 1 100 ? 5.262 6.332 -7.586 1 94.31 100 SER A C 1
ATOM 763 O O . SER A 1 100 ? 5.527 5.395 -6.832 1 94.31 100 SER A O 1
ATOM 765 N N . VAL A 1 101 ? 4.848 6.211 -8.82 1 96.88 101 VAL A N 1
ATOM 766 C CA . VAL A 1 101 ? 4.812 4.906 -9.469 1 96.88 101 VAL A CA 1
ATOM 767 C C . VAL A 1 101 ? 6.188 4.246 -9.391 1 96.88 101 VAL A C 1
ATOM 769 O O . VAL A 1 101 ? 6.301 3.088 -8.984 1 96.88 101 VAL A O 1
ATOM 772 N N . PHE A 1 102 ? 7.16 5.043 -9.703 1 96.88 102 PHE A N 1
ATOM 773 C CA . PHE A 1 102 ? 8.547 4.582 -9.711 1 96.88 102 PHE A CA 1
ATOM 774 C C . PHE A 1 102 ? 8.953 4.086 -8.328 1 96.88 102 PHE A C 1
ATOM 776 O O . PHE A 1 102 ? 9.539 3.008 -8.195 1 96.88 102 PHE A O 1
ATOM 783 N N . ASP A 1 103 ? 8.633 4.742 -7.293 1 95.44 103 ASP A N 1
ATOM 784 C CA . ASP A 1 103 ? 9 4.379 -5.926 1 95.44 103 ASP A CA 1
ATOM 785 C C . ASP A 1 103 ? 8.195 3.172 -5.445 1 95.44 103 ASP A C 1
ATOM 787 O O . ASP A 1 103 ? 8.711 2.326 -4.715 1 95.44 103 ASP A O 1
ATOM 791 N N . ASN A 1 104 ? 6.961 3.1 -5.801 1 96.69 104 ASN A N 1
ATOM 792 C CA . ASN A 1 104 ? 6.156 1.932 -5.461 1 96.69 104 ASN A CA 1
ATOM 793 C C . ASN A 1 104 ? 6.781 0.647 -6 1 96.69 104 ASN A C 1
ATOM 795 O O . ASN A 1 104 ? 6.855 -0.357 -5.289 1 96.69 104 ASN A O 1
ATOM 799 N N . VAL A 1 105 ? 7.273 0.698 -7.16 1 97.38 105 VAL A N 1
ATOM 800 C CA . VAL A 1 105 ? 7.777 -0.481 -7.859 1 97.38 105 VAL A CA 1
ATOM 801 C C . VAL A 1 105 ? 9.086 -0.939 -7.227 1 97.38 105 VAL A C 1
ATOM 803 O O . VAL A 1 105 ? 9.367 -2.139 -7.152 1 97.38 105 VAL A O 1
ATOM 806 N N . ARG A 1 106 ? 9.828 -0.033 -6.684 1 96 106 ARG A N 1
ATOM 807 C CA . ARG A 1 106 ? 11.172 -0.34 -6.215 1 96 106 ARG A CA 1
ATOM 808 C C . ARG A 1 106 ? 11.141 -0.914 -4.801 1 96 106 ARG A C 1
ATOM 810 O O . ARG A 1 106 ? 12.141 -1.468 -4.328 1 96 106 ARG A O 1
ATOM 817 N N . LEU A 1 107 ? 10.086 -0.869 -4.168 1 95.06 107 LEU A N 1
ATOM 818 C CA . LEU A 1 107 ? 9.992 -1.11 -2.732 1 95.06 107 LEU A CA 1
ATOM 819 C C . LEU A 1 107 ? 10.523 -2.492 -2.375 1 95.06 107 LEU A C 1
ATOM 821 O O . LEU A 1 107 ? 11.305 -2.637 -1.432 1 95.06 107 LEU A O 1
ATOM 825 N N . PRO A 1 108 ? 10.172 -3.564 -3.1 1 95.31 108 PRO A N 1
ATOM 826 C CA . PRO A 1 108 ? 10.609 -4.906 -2.693 1 95.31 108 PRO A CA 1
ATOM 827 C C . PRO A 1 108 ? 12.125 -5.051 -2.658 1 95.31 108 PRO A C 1
ATOM 829 O O . PRO A 1 108 ? 12.656 -5.832 -1.865 1 95.31 108 PRO A O 1
ATOM 832 N N . HIS A 1 109 ? 12.781 -4.289 -3.445 1 94.75 109 HIS A N 1
ATOM 833 C CA . HIS A 1 109 ? 14.234 -4.391 -3.529 1 94.75 109 HIS A CA 1
ATOM 834 C C . HIS A 1 109 ? 14.891 -4.066 -2.191 1 94.75 109 HIS A C 1
ATOM 836 O O . HIS A 1 109 ? 15.891 -4.688 -1.815 1 94.75 109 HIS A O 1
ATOM 842 N N . TYR A 1 110 ? 14.312 -3.182 -1.477 1 90.88 110 TYR A N 1
ATOM 843 C CA . TYR A 1 110 ? 14.977 -2.607 -0.311 1 90.88 110 TYR A CA 1
ATOM 844 C C . TYR A 1 110 ? 14.711 -3.447 0.934 1 90.88 110 TYR A C 1
ATOM 846 O O . TYR A 1 110 ? 15.32 -3.219 1.983 1 90.88 110 TYR A O 1
ATOM 854 N N . LEU A 1 111 ? 13.836 -4.398 0.843 1 89.62 111 LEU A N 1
ATOM 855 C CA . LEU A 1 111 ? 13.477 -5.203 2.006 1 89.62 111 LEU A CA 1
ATOM 856 C C . LEU A 1 111 ? 14.555 -6.246 2.299 1 89.62 111 LEU A C 1
ATOM 858 O O . LEU A 1 111 ? 14.562 -6.848 3.375 1 89.62 111 LEU A O 1
ATOM 862 N N . GLN A 1 112 ? 15.406 -6.414 1.343 1 86.06 112 GLN A N 1
ATOM 863 C CA . GLN A 1 112 ? 16.578 -7.258 1.506 1 86.06 112 GLN A CA 1
ATOM 864 C C . GLN A 1 112 ? 17.766 -6.695 0.733 1 86.06 112 GLN A C 1
ATOM 866 O O . GLN A 1 112 ? 17.594 -6.051 -0.305 1 86.06 112 GLN A O 1
ATOM 871 N N . LYS A 1 113 ? 18.922 -6.934 1.292 1 81.06 113 LYS A N 1
ATOM 872 C CA . LYS A 1 113 ? 20.141 -6.492 0.595 1 81.06 113 LYS A CA 1
ATOM 873 C C . LYS A 1 113 ? 20.266 -7.18 -0.762 1 81.06 113 LYS A C 1
ATOM 875 O O . LYS A 1 113 ? 20.234 -8.406 -0.848 1 81.06 113 LYS A O 1
ATOM 880 N N . ARG A 1 114 ? 20.328 -6.391 -1.754 1 86 114 ARG A N 1
ATOM 881 C CA . ARG A 1 114 ? 20.453 -6.91 -3.111 1 86 114 ARG A CA 1
ATOM 882 C C . ARG A 1 114 ? 21.453 -6.082 -3.914 1 86 114 ARG A C 1
ATOM 884 O O . ARG A 1 114 ? 21.656 -4.898 -3.637 1 86 114 ARG A O 1
ATOM 891 N N . GLN A 1 115 ? 22.031 -6.781 -4.816 1 86.44 115 GLN A N 1
ATOM 892 C CA . GLN A 1 115 ? 22.938 -6.09 -5.73 1 86.44 115 GLN A CA 1
ATOM 893 C C . GLN A 1 115 ? 22.219 -5.699 -7.023 1 86.44 115 GLN A C 1
ATOM 895 O O . GLN A 1 115 ? 21.141 -6.211 -7.312 1 86.44 115 GLN A O 1
ATOM 900 N N . GLY A 1 116 ? 22.781 -4.703 -7.652 1 88.12 116 GLY A N 1
ATOM 901 C CA . GLY A 1 116 ? 22.234 -4.309 -8.945 1 88.12 116 GLY A CA 1
ATOM 902 C C . GLY A 1 116 ? 21.703 -2.889 -8.961 1 88.12 116 GLY A C 1
ATOM 903 O O . GLY A 1 116 ? 21.656 -2.229 -7.922 1 88.12 116 GLY A O 1
ATOM 904 N N . ASP A 1 117 ? 21.359 -2.5 -10.141 1 92.56 117 ASP A N 1
ATOM 905 C CA . ASP A 1 117 ? 20.797 -1.173 -10.352 1 92.56 117 ASP A CA 1
ATOM 906 C C . ASP A 1 117 ? 19.266 -1.2 -10.227 1 92.56 117 ASP A C 1
ATOM 908 O O . ASP A 1 117 ? 18.562 -1.521 -11.188 1 92.56 117 ASP A O 1
ATOM 912 N N . VAL A 1 118 ? 18.844 -0.835 -9.094 1 93.69 118 VAL A N 1
ATOM 913 C CA . VAL A 1 118 ? 17.422 -0.881 -8.758 1 93.69 118 VAL A CA 1
ATOM 914 C C . VAL A 1 118 ? 16.641 0.029 -9.695 1 93.69 118 VAL A C 1
ATOM 916 O O . VAL A 1 118 ? 15.531 -0.313 -10.125 1 93.69 118 VAL A O 1
ATOM 919 N N . ASN A 1 119 ? 17.203 1.187 -10.016 1 94.75 119 ASN A N 1
ATOM 920 C CA . ASN A 1 119 ? 16.516 2.158 -10.852 1 94.75 119 ASN A CA 1
ATOM 921 C C . ASN A 1 119 ? 16.344 1.65 -12.281 1 94.75 119 ASN A C 1
ATOM 923 O O . ASN A 1 119 ? 15.266 1.745 -12.859 1 94.75 119 ASN A O 1
ATOM 927 N N . LYS A 1 120 ? 17.375 1.112 -12.812 1 96.94 120 LYS A N 1
ATOM 928 C CA . LYS A 1 120 ? 17.312 0.56 -14.164 1 96.94 120 LYS A CA 1
ATOM 929 C C . LYS A 1 120 ? 16.312 -0.596 -14.234 1 96.94 120 LYS A C 1
ATOM 931 O O . LYS A 1 120 ? 15.547 -0.7 -15.195 1 96.94 120 LYS A O 1
ATOM 936 N N . ARG A 1 121 ? 16.344 -1.437 -13.258 1 97.12 121 ARG A N 1
ATOM 937 C CA . ARG A 1 121 ? 15.422 -2.568 -13.203 1 97.12 121 ARG A CA 1
ATOM 938 C C . ARG A 1 121 ? 13.969 -2.094 -13.141 1 97.12 121 ARG A C 1
ATOM 940 O O . ARG A 1 121 ? 13.125 -2.572 -13.906 1 97.12 121 ARG A O 1
ATOM 947 N N . ALA A 1 122 ? 13.711 -1.159 -12.281 1 97.44 122 ALA A N 1
ATOM 948 C CA . ALA A 1 122 ? 12.352 -0.631 -12.125 1 97.44 122 ALA A CA 1
ATOM 949 C C . ALA A 1 122 ? 11.859 -0.008 -13.43 1 97.44 122 ALA A C 1
ATOM 951 O O . ALA A 1 122 ? 10.719 -0.24 -13.836 1 97.44 122 ALA A O 1
ATOM 952 N N . LEU A 1 123 ? 12.711 0.757 -14.039 1 97.75 123 LEU A N 1
ATOM 953 C CA . LEU A 1 123 ? 12.32 1.398 -15.289 1 97.75 123 LEU A CA 1
ATOM 954 C C . LEU A 1 123 ? 12.055 0.36 -16.375 1 97.75 123 LEU A C 1
ATOM 956 O O . LEU A 1 123 ? 11.109 0.493 -17.141 1 97.75 123 LEU A O 1
ATOM 960 N N . SER A 1 124 ? 12.898 -0.656 -16.422 1 98.12 124 SER A N 1
ATOM 961 C CA . SER A 1 124 ? 12.703 -1.727 -17.406 1 98.12 124 SER A CA 1
ATOM 962 C C . SER A 1 124 ? 11.367 -2.438 -17.172 1 98.12 124 SER A C 1
ATOM 964 O O . SER A 1 124 ? 10.695 -2.818 -18.141 1 98.12 124 SER A O 1
ATOM 966 N N . LEU A 1 125 ? 10.992 -2.627 -15.961 1 98.25 125 LEU A N 1
ATOM 967 C CA . LEU A 1 125 ? 9.719 -3.268 -15.641 1 98.25 125 LEU A CA 1
ATOM 968 C C . LEU A 1 125 ? 8.547 -2.385 -16.047 1 98.25 125 LEU A C 1
ATOM 970 O O . LEU A 1 125 ? 7.547 -2.877 -16.578 1 98.25 125 LEU A O 1
ATOM 974 N N . LEU A 1 126 ? 8.688 -1.079 -15.773 1 98.5 126 LEU A N 1
ATOM 975 C CA . LEU A 1 126 ? 7.629 -0.155 -16.172 1 98.5 126 LEU A CA 1
ATOM 976 C C . LEU A 1 126 ? 7.457 -0.141 -17.688 1 98.5 126 LEU A C 1
ATOM 978 O O . LEU A 1 126 ? 6.336 -0.015 -18.188 1 98.5 126 LEU A O 1
ATOM 982 N N . GLU A 1 127 ? 8.547 -0.281 -18.391 1 98.12 127 GLU A N 1
ATOM 983 C CA . GLU A 1 127 ? 8.484 -0.417 -19.844 1 98.12 127 GLU A CA 1
ATOM 984 C C . GLU A 1 127 ? 7.785 -1.71 -20.25 1 98.12 127 GLU A C 1
ATOM 986 O O . GLU A 1 127 ? 6.926 -1.707 -21.141 1 98.12 127 GLU A O 1
ATOM 991 N N . GLN A 1 128 ? 8.125 -2.742 -19.625 1 96.69 128 GLN A N 1
ATOM 992 C CA . GLN A 1 128 ? 7.559 -4.055 -19.922 1 96.69 128 GLN A CA 1
ATOM 993 C C . GLN A 1 128 ? 6.039 -4.047 -19.766 1 96.69 128 GLN A C 1
ATOM 995 O O . GLN A 1 128 ? 5.32 -4.656 -20.547 1 96.69 128 GLN A O 1
ATOM 1000 N N . VAL A 1 129 ? 5.582 -3.344 -18.719 1 96.88 129 VAL A N 1
ATOM 1001 C CA . VAL A 1 129 ? 4.145 -3.357 -18.484 1 96.88 129 VAL A CA 1
ATOM 1002 C C . VAL A 1 129 ? 3.49 -2.182 -19.203 1 96.88 129 VAL A C 1
ATOM 1004 O O . VAL A 1 129 ? 2.281 -1.972 -19.094 1 96.88 129 VAL A O 1
ATOM 1007 N N . GLY A 1 130 ? 4.207 -1.313 -19.844 1 96.31 130 GLY A N 1
ATOM 1008 C CA . GLY A 1 130 ? 3.689 -0.333 -20.781 1 96.31 130 GLY A CA 1
ATOM 1009 C C . GLY A 1 130 ? 3.352 0.996 -20.141 1 96.31 130 GLY A C 1
ATOM 1010 O O . GLY A 1 130 ? 2.475 1.72 -20.609 1 96.31 130 GLY A O 1
ATOM 1011 N N . ILE A 1 131 ? 4.047 1.354 -18.984 1 97.75 131 ILE A N 1
ATOM 1012 C CA . ILE A 1 131 ? 3.648 2.6 -18.328 1 97.75 131 ILE A CA 1
ATOM 1013 C C . ILE A 1 131 ? 4.887 3.361 -17.875 1 97.75 131 ILE A C 1
ATOM 1015 O O . ILE A 1 131 ? 4.863 4.031 -16.828 1 97.75 131 ILE A O 1
ATOM 1019 N N . ALA A 1 132 ? 6.016 3.223 -18.578 1 98 132 ALA A N 1
ATOM 1020 C CA . ALA A 1 132 ? 7.258 3.916 -18.234 1 98 132 ALA A CA 1
ATOM 1021 C C . ALA A 1 132 ? 7.051 5.43 -18.219 1 98 132 ALA A C 1
ATOM 1023 O O . ALA A 1 132 ? 7.672 6.133 -17.422 1 98 132 ALA A O 1
ATOM 1024 N N . HIS A 1 133 ? 6.168 5.914 -19.031 1 97.19 133 HIS A N 1
ATOM 1025 C CA . HIS A 1 133 ? 5.902 7.344 -19.125 1 97.19 133 HIS A CA 1
ATOM 1026 C C . HIS A 1 133 ? 5.242 7.867 -17.844 1 97.19 133 HIS A C 1
ATOM 1028 O O . HIS A 1 133 ? 5.191 9.078 -17.625 1 97.19 133 HIS A O 1
ATOM 1034 N N . LEU A 1 134 ? 4.777 6.996 -16.969 1 97.12 134 LEU A N 1
ATOM 1035 C CA . LEU A 1 134 ? 4.074 7.387 -15.75 1 97.12 134 LEU A CA 1
ATOM 1036 C C . LEU A 1 134 ? 4.965 7.203 -14.531 1 97.12 134 LEU A C 1
ATOM 1038 O O . LEU A 1 134 ? 4.488 7.27 -13.391 1 97.12 134 LEU A O 1
ATOM 1042 N N . ALA A 1 135 ? 6.215 6.984 -14.727 1 96.94 135 ALA A N 1
ATOM 1043 C CA . ALA A 1 135 ? 7.141 6.641 -13.648 1 96.94 135 ALA A CA 1
ATOM 1044 C C . ALA A 1 135 ? 7.059 7.656 -12.508 1 96.94 135 ALA A C 1
ATOM 1046 O O . ALA A 1 135 ? 7.074 7.285 -11.336 1 96.94 135 ALA A O 1
ATOM 1047 N N . ASN A 1 136 ? 6.895 8.914 -12.812 1 93.75 136 ASN A N 1
ATOM 1048 C CA . ASN A 1 136 ? 6.938 9.961 -11.805 1 93.75 136 ASN A CA 1
ATOM 1049 C C . ASN A 1 136 ? 5.539 10.344 -11.336 1 93.75 136 ASN A C 1
ATOM 1051 O O . ASN A 1 136 ? 5.387 11.164 -10.43 1 93.75 136 ASN A O 1
ATOM 1055 N N . ALA A 1 137 ? 4.555 9.766 -11.906 1 94.31 137 ALA A N 1
ATOM 1056 C CA . ALA A 1 137 ? 3.176 10.062 -11.523 1 94.31 137 ALA A CA 1
ATOM 1057 C C . ALA A 1 137 ? 2.838 9.445 -10.172 1 94.31 137 ALA A C 1
ATOM 1059 O O . ALA A 1 137 ? 3.547 8.555 -9.695 1 94.31 137 ALA A O 1
ATOM 1060 N N . TYR A 1 138 ? 1.801 9.977 -9.617 1 92.81 138 TYR A N 1
ATOM 1061 C CA . TYR A 1 138 ? 1.277 9.422 -8.367 1 92.81 138 TYR A CA 1
ATOM 1062 C C . TYR A 1 138 ? 0.011 8.609 -8.625 1 92.81 138 TYR A C 1
ATOM 1064 O O . TYR A 1 138 ? -0.71 8.859 -9.594 1 92.81 138 TYR A O 1
ATOM 1072 N N . PRO A 1 139 ? -0.226 7.652 -7.727 1 93.25 139 PRO A N 1
ATOM 1073 C CA . PRO A 1 139 ? -1.335 6.719 -7.934 1 93.25 139 PRO A CA 1
ATOM 1074 C C . PRO A 1 139 ? -2.67 7.426 -8.148 1 93.25 139 PRO A C 1
ATOM 1076 O O . PRO A 1 139 ? -3.51 6.945 -8.914 1 93.25 139 PRO A O 1
ATOM 1079 N N . GLN A 1 140 ? -2.867 8.547 -7.535 1 88.56 140 GLN A N 1
ATOM 1080 C CA . GLN A 1 140 ? -4.152 9.234 -7.621 1 88.56 140 GLN A CA 1
ATOM 1081 C C . GLN A 1 140 ? -4.43 9.703 -9.047 1 88.56 140 GLN A C 1
ATOM 1083 O O . GLN A 1 140 ? -5.566 10.047 -9.383 1 88.56 140 GLN A O 1
ATOM 1088 N N . HIS A 1 141 ? -3.471 9.727 -9.898 1 90.69 141 HIS A N 1
ATOM 1089 C CA . HIS A 1 141 ? -3.609 10.203 -11.273 1 90.69 141 HIS A CA 1
ATOM 1090 C C . HIS A 1 141 ? -3.732 9.039 -12.25 1 90.69 141 HIS A C 1
ATOM 1092 O O . HIS A 1 141 ? -3.768 9.25 -13.461 1 90.69 141 HIS A O 1
ATOM 1098 N N . LEU A 1 142 ? -3.84 7.836 -11.789 1 94 142 LEU A N 1
ATOM 1099 C CA . LEU A 1 142 ? -3.803 6.656 -12.641 1 94 142 LEU A CA 1
ATOM 1100 C C . LEU A 1 142 ? -5.18 6.008 -12.734 1 94 142 LEU A C 1
ATOM 1102 O O . LEU A 1 142 ? -5.961 6.059 -11.781 1 94 142 LEU A O 1
ATOM 1106 N N . SER A 1 143 ? -5.395 5.391 -13.914 1 92.88 143 SER A N 1
ATOM 1107 C CA . SER A 1 143 ? -6.578 4.551 -14.062 1 92.88 143 SER A CA 1
ATOM 1108 C C . SER A 1 143 ? -6.41 3.223 -13.336 1 92.88 143 SER A C 1
ATOM 1110 O O . SER A 1 143 ? -5.309 2.883 -12.898 1 92.88 143 SER A O 1
ATOM 1112 N N . GLY A 1 144 ? -7.512 2.465 -13.211 1 91.94 144 GLY A N 1
ATOM 1113 C CA . GLY A 1 144 ? -7.453 1.146 -12.594 1 91.94 144 GLY A CA 1
ATOM 1114 C C . GLY A 1 144 ? -6.48 0.21 -13.289 1 91.94 144 GLY A C 1
ATOM 1115 O O . GLY A 1 144 ? -5.719 -0.5 -12.633 1 91.94 144 GLY A O 1
ATOM 1116 N N . GLY A 1 145 ? -6.543 0.204 -14.586 1 93.44 145 GLY A N 1
ATOM 1117 C CA . GLY A 1 145 ? -5.633 -0.625 -15.359 1 93.44 145 GLY A CA 1
ATOM 1118 C C . GLY A 1 145 ? -4.176 -0.251 -15.164 1 93.44 145 GLY A C 1
ATOM 1119 O O . GLY A 1 145 ? -3.311 -1.125 -15.086 1 93.44 145 GLY A O 1
ATOM 1120 N N . GLU A 1 146 ? -3.941 1.078 -15.109 1 96.31 146 GLU A N 1
ATOM 1121 C CA . GLU A 1 146 ? -2.582 1.56 -14.883 1 96.31 146 GLU A CA 1
ATOM 1122 C C . GLU A 1 146 ? -2.086 1.175 -13.492 1 96.31 146 GLU A C 1
ATOM 1124 O O . GLU A 1 146 ? -0.938 0.756 -13.328 1 96.31 146 GLU A O 1
ATOM 1129 N N . LEU A 1 147 ? -2.975 1.275 -12.547 1 95.88 147 LEU A N 1
ATOM 1130 C CA . LEU A 1 147 ? -2.629 0.883 -11.18 1 95.88 147 LEU A CA 1
ATOM 1131 C C . LEU A 1 147 ? -2.279 -0.6 -11.117 1 95.88 147 LEU A C 1
ATOM 1133 O O . LEU A 1 147 ? -1.336 -0.989 -10.422 1 95.88 147 LEU A O 1
ATOM 1137 N N . ARG A 1 148 ? -2.973 -1.371 -11.82 1 96.06 148 ARG A N 1
ATOM 1138 C CA . ARG A 1 148 ? -2.695 -2.803 -11.852 1 96.06 148 ARG A CA 1
ATOM 1139 C C . ARG A 1 148 ? -1.325 -3.08 -12.469 1 96.06 148 ARG A C 1
ATOM 1141 O O . ARG A 1 148 ? -0.575 -3.922 -11.969 1 96.06 148 ARG A O 1
ATOM 1148 N N . ARG A 1 149 ? -1.016 -2.365 -13.492 1 97.06 149 ARG A N 1
ATOM 1149 C CA . ARG A 1 149 ? 0.289 -2.523 -14.125 1 97.06 149 ARG A CA 1
ATOM 1150 C C . ARG A 1 149 ? 1.413 -2.166 -13.156 1 97.06 149 ARG A C 1
ATOM 1152 O O . ARG A 1 149 ? 2.469 -2.805 -13.164 1 97.06 149 ARG A O 1
ATOM 1159 N N . VAL A 1 150 ? 1.171 -1.158 -12.297 1 97.75 150 VAL A N 1
ATOM 1160 C CA . VAL A 1 150 ? 2.143 -0.803 -11.266 1 97.75 150 VAL A CA 1
ATOM 1161 C C . VAL A 1 150 ? 2.348 -1.983 -10.32 1 97.75 150 VAL A C 1
ATOM 1163 O O . VAL A 1 150 ? 3.484 -2.332 -9.992 1 97.75 150 VAL A O 1
ATOM 1166 N N . THR A 1 151 ? 1.275 -2.619 -9.938 1 97.31 151 THR A N 1
ATOM 1167 C CA . THR A 1 151 ? 1.354 -3.707 -8.969 1 97.31 151 THR A CA 1
ATOM 1168 C C . THR A 1 151 ? 2.031 -4.93 -9.586 1 97.31 151 THR A C 1
ATOM 1170 O O . THR A 1 151 ? 2.76 -5.648 -8.898 1 97.31 151 THR A O 1
ATOM 1173 N N . ILE A 1 152 ? 1.798 -5.141 -10.828 1 97.75 152 ILE A N 1
ATOM 1174 C CA . ILE A 1 152 ? 2.453 -6.242 -11.523 1 97.75 152 ILE A CA 1
ATOM 1175 C C . ILE A 1 152 ? 3.957 -5.984 -11.594 1 97.75 152 ILE A C 1
ATOM 1177 O O . ILE A 1 152 ? 4.762 -6.867 -11.281 1 97.75 152 ILE A O 1
ATOM 1181 N N . ALA A 1 153 ? 4.301 -4.754 -11.969 1 98.31 153 ALA A N 1
ATOM 1182 C CA . ALA A 1 153 ? 5.715 -4.391 -12.031 1 98.31 153 ALA A CA 1
ATOM 1183 C C . ALA A 1 153 ? 6.391 -4.574 -10.68 1 98.31 153 ALA A C 1
ATOM 1185 O O . ALA A 1 153 ? 7.484 -5.137 -10.594 1 98.31 153 ALA A O 1
ATOM 1186 N N . ARG A 1 154 ? 5.738 -4.141 -9.672 1 97.88 154 ARG A N 1
ATOM 1187 C CA . ARG A 1 154 ? 6.285 -4.266 -8.328 1 97.88 154 ARG A CA 1
ATOM 1188 C C . ARG A 1 154 ? 6.496 -5.73 -7.957 1 97.88 154 ARG A C 1
ATOM 1190 O O . ARG A 1 154 ? 7.523 -6.086 -7.375 1 97.88 154 ARG A O 1
ATOM 1197 N N . ALA A 1 155 ? 5.551 -6.547 -8.289 1 97.81 155 ALA A N 1
ATOM 1198 C CA . ALA A 1 155 ? 5.602 -7.969 -7.957 1 97.81 155 ALA A CA 1
ATOM 1199 C C . ALA A 1 155 ? 6.754 -8.656 -8.68 1 97.81 155 ALA A C 1
ATOM 1201 O O . ALA A 1 155 ? 7.246 -9.695 -8.219 1 97.81 155 ALA A O 1
ATOM 1202 N N . LEU A 1 156 ? 7.234 -8.078 -9.742 1 98.12 156 LEU A N 1
ATOM 1203 C CA . LEU A 1 156 ? 8.266 -8.703 -10.57 1 98.12 156 LEU A CA 1
ATOM 1204 C C . LEU A 1 156 ? 9.641 -8.156 -10.227 1 98.12 156 LEU A C 1
ATOM 1206 O O . LEU A 1 156 ? 10.656 -8.625 -10.758 1 98.12 156 LEU A O 1
ATOM 1210 N N . MET A 1 157 ? 9.719 -7.23 -9.352 1 97.69 157 MET A N 1
ATOM 1211 C CA . MET A 1 157 ? 10.922 -6.445 -9.078 1 97.69 157 MET A CA 1
ATOM 1212 C C . MET A 1 157 ? 12.102 -7.352 -8.758 1 97.69 157 MET A C 1
ATOM 1214 O O . MET A 1 157 ? 13.219 -7.117 -9.234 1 97.69 157 MET A O 1
ATOM 1218 N N . ASN A 1 158 ? 11.82 -8.398 -7.977 1 96.94 158 ASN A N 1
ATOM 1219 C CA . ASN A 1 158 ? 12.922 -9.234 -7.512 1 96.94 158 ASN A CA 1
ATOM 1220 C C . ASN A 1 158 ? 12.992 -10.547 -8.281 1 96.94 158 ASN A C 1
ATOM 1222 O O . ASN A 1 158 ? 13.461 -11.562 -7.746 1 96.94 158 ASN A O 1
ATOM 1226 N N . LYS A 1 159 ? 12.414 -10.547 -9.484 1 96.69 159 LYS A N 1
ATOM 1227 C CA . LYS A 1 159 ? 12.484 -11.68 -10.398 1 96.69 159 LYS A CA 1
ATOM 1228 C C . LYS A 1 159 ? 11.961 -12.953 -9.742 1 96.69 159 LYS A C 1
ATOM 1230 O O . LYS A 1 159 ? 12.656 -13.961 -9.695 1 96.69 159 LYS A O 1
ATOM 1235 N N . PRO A 1 160 ? 10.773 -12.938 -9.336 1 97.94 160 PRO A N 1
ATOM 1236 C CA . PRO A 1 160 ? 10.195 -14.109 -8.672 1 97.94 160 PRO A CA 1
ATOM 1237 C C . PRO A 1 160 ? 10.086 -15.32 -9.594 1 97.94 160 PRO A C 1
ATOM 1239 O O . PRO A 1 160 ? 10.008 -15.164 -10.812 1 97.94 160 PRO A O 1
ATOM 1242 N N . LYS A 1 161 ? 10.07 -16.484 -8.977 1 98.44 161 LYS A N 1
ATOM 1243 C CA . LYS A 1 161 ? 9.844 -17.719 -9.719 1 98.44 161 LYS A CA 1
ATOM 1244 C C . LYS A 1 161 ? 8.352 -18.047 -9.812 1 98.44 161 LYS A C 1
ATOM 1246 O O . LYS A 1 161 ? 7.918 -18.734 -10.734 1 98.44 161 LYS A O 1
ATOM 1251 N N . LEU A 1 162 ? 7.637 -17.547 -8.852 1 98.69 162 LEU A N 1
ATOM 1252 C CA . LEU A 1 162 ? 6.195 -17.766 -8.766 1 98.69 162 LEU A CA 1
ATOM 1253 C C . LEU A 1 162 ? 5.453 -16.453 -8.578 1 98.69 162 LEU A C 1
ATOM 1255 O O . LEU A 1 162 ? 5.777 -15.68 -7.672 1 98.69 162 LEU A O 1
ATOM 1259 N N . LEU A 1 163 ? 4.531 -16.172 -9.438 1 98.69 163 LEU A N 1
ATOM 1260 C CA . LEU A 1 163 ? 3.672 -15.008 -9.336 1 98.69 163 LEU A CA 1
ATOM 1261 C C . LEU A 1 163 ? 2.25 -15.406 -8.953 1 98.69 163 LEU A C 1
ATOM 1263 O O . LEU A 1 163 ? 1.624 -16.219 -9.641 1 98.69 163 LEU A O 1
ATOM 1267 N N . LEU A 1 164 ? 1.8 -14.922 -7.832 1 98.5 164 LEU A N 1
ATOM 1268 C CA . LEU A 1 164 ? 0.443 -15.148 -7.348 1 98.5 164 LEU A CA 1
ATOM 1269 C C . LEU A 1 164 ? -0.427 -13.922 -7.57 1 98.5 164 LEU A C 1
ATOM 1271 O O . LEU A 1 164 ? -0.027 -12.805 -7.23 1 98.5 164 LEU A O 1
ATOM 1275 N N . ALA A 1 165 ? -1.547 -14.109 -8.148 1 98 165 ALA A N 1
ATOM 1276 C CA . ALA A 1 165 ? -2.434 -12.984 -8.43 1 98 165 ALA A CA 1
ATOM 1277 C C . ALA A 1 165 ? -3.859 -13.281 -7.969 1 98 165 ALA A C 1
ATOM 1279 O O . ALA A 1 165 ? -4.461 -14.273 -8.391 1 98 165 ALA A O 1
ATOM 1280 N N . ASP A 1 166 ? -4.379 -12.453 -7.141 1 96.81 166 ASP A N 1
ATOM 1281 C CA . ASP A 1 166 ? -5.727 -12.594 -6.594 1 96.81 166 ASP A CA 1
ATOM 1282 C C . ASP A 1 166 ? -6.695 -11.625 -7.266 1 96.81 166 ASP A C 1
ATOM 1284 O O . ASP A 1 166 ? -6.719 -10.438 -6.938 1 96.81 166 ASP A O 1
ATOM 1288 N N . GLU A 1 167 ? -7.477 -12.117 -8.18 1 96.31 167 GLU A N 1
ATOM 1289 C CA . GLU A 1 167 ? -8.484 -11.352 -8.914 1 96.31 167 GLU A CA 1
ATOM 1290 C C . GLU A 1 167 ? -7.879 -10.102 -9.531 1 96.31 167 GLU A C 1
ATOM 1292 O O . GLU A 1 167 ? -8.391 -8.992 -9.344 1 96.31 167 GLU A O 1
ATOM 1297 N N . PRO A 1 168 ? -6.918 -10.266 -10.375 1 95.94 168 PRO A N 1
ATOM 1298 C CA . PRO A 1 168 ? -6.156 -9.102 -10.844 1 95.94 168 PRO A CA 1
ATOM 1299 C C . PRO A 1 168 ? -6.941 -8.258 -11.852 1 95.94 168 PRO A C 1
ATOM 1301 O O . PRO A 1 168 ? -6.555 -7.121 -12.141 1 95.94 168 PRO A O 1
ATOM 1304 N N . THR A 1 169 ? -8 -8.75 -12.383 1 94.38 169 THR A N 1
ATOM 1305 C CA . THR A 1 169 ? -8.703 -7.992 -13.414 1 94.38 169 THR A CA 1
ATOM 1306 C C . THR A 1 169 ? -10.078 -7.547 -12.922 1 94.38 169 THR A C 1
ATOM 1308 O O . THR A 1 169 ? -10.914 -7.105 -13.711 1 94.38 169 THR A O 1
ATOM 1311 N N . ASN A 1 170 ? -10.203 -7.68 -11.594 1 90.69 170 ASN A N 1
ATOM 1312 C CA . ASN A 1 170 ? -11.461 -7.203 -11.031 1 90.69 170 ASN A CA 1
ATOM 1313 C C . ASN A 1 170 ? -11.656 -5.707 -11.273 1 90.69 170 ASN A C 1
ATOM 1315 O O . ASN A 1 170 ? -10.711 -4.93 -11.156 1 90.69 170 ASN A O 1
ATOM 1319 N N . ASP A 1 171 ? -12.883 -5.219 -11.742 1 87.81 171 ASP A N 1
ATOM 1320 C CA . ASP A 1 171 ? -13.297 -3.83 -11.922 1 87.81 171 ASP A CA 1
ATOM 1321 C C . ASP A 1 171 ? -12.633 -3.211 -13.148 1 87.81 171 ASP A C 1
ATOM 1323 O O . ASP A 1 171 ? -12.578 -1.987 -13.281 1 87.81 171 ASP A O 1
ATOM 1327 N N . LEU A 1 172 ? -11.977 -4.016 -13.984 1 91.88 172 LEU A N 1
ATOM 1328 C CA . LEU A 1 172 ? -11.391 -3.512 -15.219 1 91.88 172 LEU A CA 1
ATOM 1329 C C . LEU A 1 172 ? -12.32 -3.746 -16.406 1 91.88 172 LEU A C 1
ATOM 1331 O O . LEU A 1 172 ? -13.109 -4.691 -16.391 1 91.88 172 LEU A O 1
ATOM 1335 N N . ASP A 1 173 ? -12.219 -2.857 -17.344 1 93.19 173 ASP A N 1
ATOM 1336 C CA . ASP A 1 173 ? -12.992 -3.07 -18.578 1 93.19 173 ASP A CA 1
ATOM 1337 C C . ASP A 1 173 ? -12.398 -4.203 -19.406 1 93.19 173 ASP A C 1
ATOM 1339 O O . ASP A 1 173 ? -11.289 -4.664 -19.141 1 93.19 173 ASP A O 1
ATOM 1343 N N . ALA A 1 174 ? -13.164 -4.668 -20.406 1 93.06 174 ALA A N 1
ATOM 1344 C CA . ALA A 1 174 ? -12.812 -5.844 -21.188 1 93.06 174 ALA A CA 1
ATOM 1345 C C . ALA A 1 174 ? -11.461 -5.66 -21.875 1 93.06 174 ALA A C 1
ATOM 1347 O O . ALA A 1 174 ? -10.633 -6.574 -21.891 1 93.06 174 ALA A O 1
ATOM 1348 N N . GLN A 1 175 ? -11.305 -4.527 -22.453 1 94.38 175 GLN A N 1
ATOM 1349 C CA . GLN A 1 175 ? -10.055 -4.273 -23.156 1 94.38 175 GLN A CA 1
ATOM 1350 C C . GLN A 1 175 ? -8.859 -4.293 -22.219 1 94.38 175 GLN A C 1
ATOM 1352 O O . GLN A 1 175 ? -7.84 -4.918 -22.5 1 94.38 175 GLN A O 1
ATOM 1357 N N . THR A 1 176 ? -8.977 -3.637 -21.125 1 94.25 176 THR A N 1
ATOM 1358 C CA . THR A 1 176 ? -7.91 -3.607 -20.141 1 94.25 176 THR A CA 1
ATOM 1359 C C . THR A 1 176 ? -7.656 -5 -19.562 1 94.25 176 THR A C 1
ATOM 1361 O O . THR A 1 176 ? -6.512 -5.379 -19.328 1 94.25 176 THR A O 1
ATOM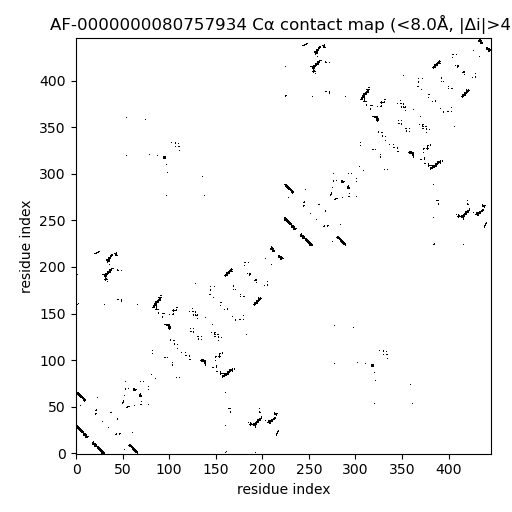 1364 N N . THR A 1 177 ? -8.719 -5.703 -19.375 1 95.19 177 THR A N 1
ATOM 1365 C CA . THR A 1 177 ? -8.602 -7.078 -18.906 1 95.19 177 THR A CA 1
ATOM 1366 C C . THR A 1 177 ? -7.77 -7.91 -19.875 1 95.19 177 THR A C 1
ATOM 1368 O O . THR A 1 177 ? -6.855 -8.625 -19.453 1 95.19 177 THR A O 1
ATOM 1371 N N . TYR A 1 178 ? -8.062 -7.797 -21.062 1 95.19 178 TYR A N 1
ATOM 1372 C CA . TYR A 1 178 ? -7.312 -8.5 -22.109 1 95.19 178 TYR A CA 1
ATOM 1373 C C . TYR A 1 178 ? -5.832 -8.156 -22.031 1 95.19 178 TYR A C 1
ATOM 1375 O O . TYR A 1 178 ? -4.977 -9.047 -22.047 1 95.19 178 TYR A O 1
ATOM 1383 N N . GLU A 1 179 ? -5.566 -6.887 -21.938 1 96 179 GLU A N 1
ATOM 1384 C CA . GLU A 1 179 ? -4.184 -6.426 -21.906 1 96 179 GLU A CA 1
ATOM 1385 C C . GLU A 1 179 ? -3.439 -6.961 -20.688 1 96 179 GLU A C 1
ATOM 1387 O O . GLU A 1 179 ? -2.289 -7.387 -20.797 1 96 179 GLU A O 1
ATOM 1392 N N . VAL A 1 180 ? -4.094 -6.941 -19.609 1 95.75 180 VAL A N 1
ATOM 1393 C CA . VAL A 1 180 ? -3.486 -7.402 -18.359 1 95.75 180 VAL A CA 1
ATOM 1394 C C . VAL A 1 180 ? -3.271 -8.914 -18.422 1 95.75 180 VAL A C 1
ATOM 1396 O O . VAL A 1 180 ? -2.215 -9.414 -18.016 1 95.75 180 VAL A O 1
ATOM 1399 N N . MET A 1 181 ? -4.199 -9.656 -18.938 1 97 181 MET A N 1
ATOM 1400 C CA . MET A 1 181 ? -4.07 -11.109 -19.047 1 97 181 MET A CA 1
ATOM 1401 C C . MET A 1 181 ? -2.949 -11.484 -20.016 1 97 181 MET A C 1
ATOM 1403 O O . MET A 1 181 ? -2.223 -12.445 -19.766 1 97 181 MET A O 1
ATOM 1407 N N . GLN A 1 182 ? -2.828 -10.742 -21.031 1 97.06 182 GLN A N 1
ATOM 1408 C CA . GLN A 1 182 ? -1.723 -10.969 -21.953 1 97.06 182 GLN A CA 1
ATOM 1409 C C . GLN A 1 182 ? -0.377 -10.766 -21.266 1 97.06 182 GLN A C 1
ATOM 1411 O O . GLN A 1 182 ? 0.579 -11.5 -21.531 1 97.06 182 GLN A O 1
ATOM 1416 N N . LEU A 1 183 ? -0.355 -9.766 -20.438 1 96.94 183 LEU A N 1
ATOM 1417 C CA . LEU A 1 183 ? 0.862 -9.523 -19.672 1 96.94 183 LEU A CA 1
ATOM 1418 C C . LEU A 1 183 ? 1.219 -10.734 -18.812 1 96.94 183 LEU A C 1
ATOM 1420 O O . LEU A 1 183 ? 2.381 -11.141 -18.766 1 96.94 183 LEU A O 1
ATOM 1424 N N . PHE A 1 184 ? 0.268 -11.312 -18.188 1 98 184 PHE A N 1
ATOM 1425 C CA . PHE A 1 184 ? 0.502 -12.5 -17.375 1 98 184 PHE A CA 1
ATOM 1426 C C . PHE A 1 184 ? 1.011 -13.648 -18.25 1 98 184 PHE A C 1
ATOM 1428 O O . PHE A 1 184 ? 1.896 -14.398 -17.828 1 98 184 PHE A O 1
ATOM 1435 N N . SER A 1 185 ? 0.438 -13.805 -19.422 1 97.88 185 SER A N 1
ATOM 1436 C CA . SER A 1 185 ? 0.892 -14.828 -20.344 1 97.88 185 SER A CA 1
ATOM 1437 C C . SER A 1 185 ? 2.355 -14.625 -20.719 1 97.88 185 SER A C 1
ATOM 1439 O O . SER A 1 185 ? 3.135 -15.578 -20.75 1 97.88 185 SER A O 1
ATOM 1441 N N . ASP A 1 186 ? 2.674 -13.398 -21.016 1 97.75 186 ASP A N 1
ATOM 1442 C CA . ASP A 1 186 ? 4.051 -13.07 -21.375 1 97.75 186 ASP A CA 1
ATOM 1443 C C . ASP A 1 186 ? 5.008 -13.398 -20.234 1 97.75 186 ASP A C 1
ATOM 1445 O O . ASP A 1 186 ? 6.094 -13.93 -20.453 1 97.75 186 ASP A O 1
ATOM 1449 N N . ILE A 1 187 ? 4.617 -13.062 -19.078 1 97.81 187 ILE A N 1
ATOM 1450 C CA . ILE A 1 187 ? 5.43 -13.32 -17.891 1 97.81 187 ILE A CA 1
ATOM 1451 C C . ILE A 1 187 ? 5.664 -14.82 -17.734 1 97.81 187 ILE A C 1
ATOM 1453 O O . ILE A 1 187 ? 6.785 -15.258 -17.469 1 97.81 187 ILE A O 1
ATOM 1457 N N . ALA A 1 188 ? 4.66 -15.602 -17.906 1 98.12 188 ALA A N 1
ATOM 1458 C CA . ALA A 1 188 ? 4.781 -17.062 -17.844 1 98.12 188 ALA A CA 1
ATOM 1459 C C . ALA A 1 188 ? 5.723 -17.578 -18.938 1 98.12 188 ALA A C 1
ATOM 1461 O O . ALA A 1 188 ? 6.59 -18.406 -18.672 1 98.12 188 ALA A O 1
ATOM 1462 N N . ASN A 1 189 ? 5.566 -17.031 -20.078 1 97.38 189 ASN A N 1
ATOM 1463 C CA . ASN A 1 189 ? 6.383 -17.453 -21.219 1 97.38 189 ASN A CA 1
ATOM 1464 C C . ASN A 1 189 ? 7.859 -17.156 -21 1 97.38 189 ASN A C 1
ATOM 1466 O O . ASN A 1 189 ? 8.727 -17.812 -21.562 1 97.38 189 ASN A O 1
ATOM 1470 N N . GLU A 1 190 ? 8.062 -16.172 -20.156 1 97.06 190 GLU A N 1
ATOM 1471 C CA . GLU A 1 190 ? 9.445 -15.805 -19.844 1 97.06 190 GLU A CA 1
ATOM 1472 C C . GLU A 1 190 ? 10.023 -16.672 -18.75 1 97.06 190 GLU A C 1
ATOM 1474 O O . GLU A 1 190 ? 11.195 -16.547 -18.391 1 97.06 190 GLU A O 1
ATOM 1479 N N . GLY A 1 191 ? 9.211 -17.5 -18.156 1 97.44 191 GLY A N 1
ATOM 1480 C CA . GLY A 1 191 ? 9.766 -18.516 -17.266 1 97.44 191 GLY A CA 1
ATOM 1481 C C . GLY A 1 191 ? 9.188 -18.453 -15.867 1 97.44 191 GLY A C 1
ATOM 1482 O O . GLY A 1 191 ? 9.406 -19.359 -15.055 1 97.44 191 GLY A O 1
ATOM 1483 N N . THR A 1 192 ? 8.5 -17.406 -15.539 1 98.19 192 THR A N 1
ATOM 1484 C CA . THR A 1 192 ? 7.887 -17.266 -14.219 1 98.19 192 THR A CA 1
ATOM 1485 C C . THR A 1 192 ? 6.566 -18.031 -14.156 1 98.19 192 THR A C 1
ATOM 1487 O O . THR A 1 192 ? 5.707 -17.875 -15.031 1 98.19 192 THR A O 1
ATOM 1490 N N . ALA A 1 193 ? 6.41 -18.906 -13.211 1 98.56 193 ALA A N 1
ATOM 1491 C CA . ALA A 1 193 ? 5.109 -19.562 -13.039 1 98.56 193 ALA A CA 1
ATOM 1492 C C . ALA A 1 193 ? 4.062 -18.562 -12.539 1 98.56 193 ALA A C 1
ATOM 1494 O O . ALA A 1 193 ? 4.355 -17.719 -11.688 1 98.56 193 ALA A O 1
ATOM 1495 N N . VAL A 1 194 ? 2.867 -18.641 -13.078 1 98.62 194 VAL A N 1
ATOM 1496 C CA . VAL A 1 194 ? 1.795 -17.734 -12.703 1 98.62 194 VAL A CA 1
ATOM 1497 C C . VAL A 1 194 ? 0.586 -18.531 -12.211 1 98.62 194 VAL A C 1
ATOM 1499 O O . VAL A 1 194 ? 0.099 -19.422 -12.906 1 98.62 194 VAL A O 1
ATOM 1502 N N . LEU A 1 195 ? 0.16 -18.281 -11.023 1 98.56 195 LEU A N 1
ATOM 1503 C CA . LEU A 1 195 ? -1.081 -18.812 -10.469 1 98.56 195 LEU A CA 1
ATOM 1504 C C . LEU A 1 195 ? -2.082 -17.688 -10.219 1 98.56 195 LEU A C 1
ATOM 1506 O O . LEU A 1 195 ? -1.881 -16.859 -9.328 1 98.56 195 LEU A O 1
ATOM 1510 N N . LEU A 1 196 ? -3.107 -17.703 -10.984 1 98.19 196 LEU A N 1
ATOM 1511 C CA . LEU A 1 196 ? -4.113 -16.641 -10.953 1 98.19 196 LEU A CA 1
ATOM 1512 C C . LEU A 1 196 ? -5.457 -17.188 -10.477 1 98.19 196 LEU A C 1
ATOM 1514 O O . LEU A 1 196 ? -5.895 -18.25 -10.93 1 98.19 196 LEU A O 1
ATOM 1518 N N . VAL A 1 197 ? -6.047 -16.531 -9.5 1 97.5 197 VAL A N 1
ATOM 1519 C CA . VAL A 1 197 ? -7.391 -16.922 -9.07 1 97.5 197 VAL A CA 1
ATOM 1520 C C . VAL A 1 197 ? -8.398 -15.859 -9.516 1 97.5 197 VAL A C 1
ATOM 1522 O O . VAL A 1 197 ? -8.109 -14.664 -9.477 1 97.5 197 VAL A O 1
ATOM 1525 N N . THR A 1 198 ? -9.555 -16.297 -9.969 1 96.19 198 THR A N 1
ATOM 1526 C CA . THR A 1 198 ? -10.562 -15.352 -10.461 1 96.19 198 THR A CA 1
ATOM 1527 C C . THR A 1 198 ? -11.938 -16 -10.477 1 96.19 198 THR A C 1
ATOM 1529 O O . THR A 1 198 ? -12.055 -17.234 -10.477 1 96.19 198 THR A O 1
ATOM 1532 N N . HIS A 1 199 ? -12.891 -15.203 -10.43 1 94.56 199 HIS A N 1
ATOM 1533 C CA . HIS A 1 199 ? -14.25 -15.68 -10.633 1 94.56 199 HIS A CA 1
ATOM 1534 C C . HIS A 1 199 ? -14.719 -15.414 -12.062 1 94.56 199 HIS A C 1
ATOM 1536 O O . HIS A 1 199 ? -15.82 -15.828 -12.445 1 94.56 199 HIS A O 1
ATOM 1542 N N . ASP A 1 200 ? -13.93 -14.742 -12.82 1 92.12 200 ASP A N 1
ATOM 1543 C CA . ASP A 1 200 ? -14.273 -14.367 -14.188 1 92.12 200 ASP A CA 1
ATOM 1544 C C . ASP A 1 200 ? -13.961 -15.5 -15.164 1 92.12 200 ASP A C 1
ATOM 1546 O O . ASP A 1 200 ? -12.812 -15.672 -15.586 1 92.12 200 ASP A O 1
ATOM 1550 N N . LEU A 1 201 ? -14.93 -16.094 -15.711 1 90.88 201 LEU A N 1
ATOM 1551 C CA . LEU A 1 201 ? -14.781 -17.25 -16.578 1 90.88 201 LEU A CA 1
ATOM 1552 C C . LEU A 1 201 ? -14.227 -16.844 -17.938 1 90.88 201 LEU A C 1
ATOM 1554 O O . LEU A 1 201 ? -13.719 -17.688 -18.688 1 90.88 201 LEU A O 1
ATOM 1558 N N . SER A 1 202 ? -14.391 -15.648 -18.266 1 91.06 202 SER A N 1
ATOM 1559 C CA . SER A 1 202 ? -13.961 -15.195 -19.578 1 91.06 202 SER A CA 1
ATOM 1560 C C . SER A 1 202 ? -12.438 -15.234 -19.703 1 91.06 202 SER A C 1
ATOM 1562 O O . SER A 1 202 ? -11.898 -15.102 -20.812 1 91.06 202 SER A O 1
ATOM 1564 N N . THR A 1 203 ? -11.727 -15.453 -18.594 1 92.81 203 THR A N 1
ATOM 1565 C CA . THR A 1 203 ? -10.273 -15.375 -18.625 1 92.81 203 THR A CA 1
ATOM 1566 C C . THR A 1 203 ? -9.656 -16.766 -18.594 1 92.81 203 THR A C 1
ATOM 1568 O O . THR A 1 203 ? -8.43 -16.906 -18.672 1 92.81 203 THR A O 1
ATOM 1571 N N . ILE A 1 204 ? -10.383 -17.828 -18.562 1 92.12 204 ILE A N 1
ATOM 1572 C CA . ILE A 1 204 ? -9.891 -19.188 -18.312 1 92.12 204 ILE A CA 1
ATOM 1573 C C . ILE A 1 204 ? -9.023 -19.641 -19.484 1 92.12 204 ILE A C 1
ATOM 1575 O O . ILE A 1 204 ? -8.125 -20.469 -19.312 1 92.12 204 ILE A O 1
ATOM 1579 N N . HIS A 1 205 ? -9.266 -19.141 -20.672 1 92.81 205 HIS A N 1
ATOM 1580 C CA . HIS A 1 205 ? -8.578 -19.609 -21.875 1 92.81 205 HIS A CA 1
ATOM 1581 C C . HIS A 1 205 ? -7.109 -19.188 -21.859 1 92.81 205 HIS A C 1
ATOM 1583 O O . HIS A 1 205 ? -6.312 -19.703 -22.656 1 92.81 205 HIS A O 1
ATOM 1589 N N . TYR A 1 206 ? -6.746 -18.312 -21 1 92.94 206 TYR A N 1
ATOM 1590 C CA . TYR A 1 206 ? -5.355 -17.891 -20.906 1 92.94 206 TYR A CA 1
ATOM 1591 C C . TYR A 1 206 ? -4.516 -18.922 -20.156 1 92.94 206 TYR A C 1
ATOM 1593 O O . TYR A 1 206 ? -3.291 -18.953 -20.312 1 92.94 206 TYR A O 1
ATOM 1601 N N . GLY A 1 207 ? -5.137 -19.688 -19.328 1 93.31 207 GLY A N 1
ATOM 1602 C CA . GLY A 1 207 ? -4.402 -20.625 -18.5 1 93.31 207 GLY A CA 1
ATOM 1603 C C . GLY A 1 207 ? -4.172 -21.969 -19.172 1 93.31 207 GLY A C 1
ATOM 1604 O O . GLY A 1 207 ? -5.086 -22.531 -19.781 1 93.31 207 GLY A O 1
ATOM 1605 N N . LYS A 1 208 ? -2.973 -22.422 -19.078 1 91.25 208 LYS A N 1
ATOM 1606 C CA . LYS A 1 208 ? -2.678 -23.766 -19.562 1 91.25 208 LYS A CA 1
ATOM 1607 C C . LYS A 1 208 ? -3.377 -24.828 -18.719 1 91.25 208 LYS A C 1
ATOM 1609 O O . LYS A 1 208 ? -3.828 -25.844 -19.234 1 91.25 208 LYS A O 1
ATOM 1614 N N . HIS A 1 209 ? -3.381 -24.625 -17.5 1 94.25 209 HIS A N 1
ATOM 1615 C CA . HIS A 1 209 ? -4.09 -25.453 -16.531 1 94.25 209 HIS A CA 1
ATOM 1616 C C . HIS A 1 209 ? -5.188 -24.672 -15.828 1 94.25 209 HIS A C 1
ATOM 1618 O O . HIS A 1 209 ? -4.957 -23.547 -15.375 1 94.25 209 HIS A O 1
ATOM 1624 N N . VAL A 1 210 ? -6.336 -25.266 -15.773 1 95.94 210 VAL A N 1
ATOM 1625 C CA . VAL A 1 210 ? -7.461 -24.609 -15.133 1 95.94 210 VAL A CA 1
ATOM 1626 C C . VAL A 1 210 ? -8.023 -25.5 -14.031 1 95.94 210 VAL A C 1
ATOM 1628 O O . VAL A 1 210 ? -8.219 -26.703 -14.234 1 95.94 210 VAL A O 1
ATOM 1631 N N . TYR A 1 211 ? -8.25 -24.891 -12.914 1 97.12 211 TYR A N 1
ATOM 1632 C CA . TYR A 1 211 ? -8.828 -25.578 -11.766 1 97.12 211 TYR A CA 1
ATOM 1633 C C . TYR A 1 211 ? -10.078 -24.859 -11.281 1 97.12 211 TYR A C 1
ATOM 1635 O O . TYR A 1 211 ? -10.273 -23.672 -11.547 1 97.12 211 TYR A O 1
ATOM 1643 N N . GLN A 1 212 ? -10.898 -25.609 -10.625 1 96.94 212 GLN A N 1
ATOM 1644 C CA . GLN A 1 212 ? -12.094 -25.062 -9.984 1 96.94 212 GLN A CA 1
ATOM 1645 C C . GLN A 1 212 ? -12.062 -25.297 -8.477 1 96.94 212 GLN A C 1
ATOM 1647 O O . GLN A 1 212 ? -11.766 -26.406 -8.023 1 96.94 212 GLN A O 1
ATOM 1652 N N . MET A 1 213 ? -12.289 -24.234 -7.836 1 97 213 MET A N 1
ATOM 1653 C CA . MET A 1 213 ? -12.359 -24.344 -6.379 1 97 213 MET A CA 1
ATOM 1654 C C . MET A 1 213 ? -13.797 -24.203 -5.891 1 97 213 MET A C 1
ATOM 1656 O O . MET A 1 213 ? -14.508 -23.281 -6.281 1 97 213 MET A O 1
ATOM 1660 N N . ASP A 1 214 ? -14.164 -25.172 -5.051 1 95.31 214 ASP A N 1
ATOM 1661 C CA . ASP A 1 214 ? -15.5 -25.203 -4.469 1 95.31 214 ASP A CA 1
ATOM 1662 C C . ASP A 1 214 ? -15.461 -25.703 -3.029 1 95.31 214 ASP A C 1
ATOM 1664 O O . ASP A 1 214 ? -15.039 -26.844 -2.775 1 95.31 214 ASP A O 1
ATOM 1668 N N . ASN A 1 215 ? -15.898 -24.875 -2.133 1 94.69 215 ASN A N 1
ATOM 1669 C CA . ASN A 1 215 ? -15.977 -25.219 -0.719 1 94.69 215 ASN A CA 1
ATOM 1670 C C . ASN A 1 215 ? -14.648 -25.766 -0.196 1 94.69 215 ASN A C 1
ATOM 1672 O O . ASN A 1 215 ? -14.602 -26.812 0.436 1 94.69 215 ASN A O 1
ATOM 1676 N N . GLY A 1 216 ? -13.609 -25.078 -0.607 1 96.62 216 GLY A N 1
ATOM 1677 C CA . GLY A 1 216 ? -12.297 -25.375 -0.069 1 96.62 216 GLY A CA 1
ATOM 1678 C C . GLY A 1 216 ? -11.578 -26.5 -0.812 1 96.62 216 GLY A C 1
ATOM 1679 O O . GLY A 1 216 ? -10.414 -26.781 -0.54 1 96.62 216 GLY A O 1
ATOM 1680 N N . LYS A 1 217 ? -12.281 -27.078 -1.745 1 97.38 217 LYS A N 1
ATOM 1681 C CA . LYS A 1 217 ? -11.688 -28.172 -2.508 1 97.38 217 LYS A CA 1
ATOM 1682 C C . LYS A 1 217 ? -11.297 -27.719 -3.91 1 97.38 217 LYS A C 1
ATOM 1684 O O . LYS A 1 217 ? -11.945 -26.844 -4.488 1 97.38 217 LYS A O 1
ATOM 1689 N N . LEU A 1 218 ? -10.266 -28.312 -4.402 1 97.5 218 LEU A N 1
ATOM 1690 C CA . LEU A 1 218 ? -9.734 -27.969 -5.715 1 97.5 218 LEU A CA 1
ATOM 1691 C C . LEU A 1 218 ? -9.828 -29.156 -6.672 1 97.5 218 LEU A C 1
ATOM 1693 O O . LEU A 1 218 ? -9.406 -30.266 -6.332 1 97.5 218 LEU A O 1
ATOM 1697 N N . LYS A 1 219 ? -10.422 -28.906 -7.82 1 95 219 LYS A N 1
ATOM 1698 C CA . LYS A 1 219 ? -10.523 -29.922 -8.852 1 95 219 LYS A CA 1
ATOM 1699 C C . LYS A 1 219 ? -10.031 -29.406 -10.195 1 95 219 LYS A C 1
ATOM 1701 O O . LYS A 1 219 ? -10.172 -28.219 -10.5 1 95 219 LYS A O 1
ATOM 1706 N N . SER A 1 220 ? -9.438 -30.328 -10.898 1 91.94 220 SER A N 1
ATOM 1707 C CA . SER A 1 220 ? -9.047 -29.953 -12.258 1 91.94 220 SER A CA 1
ATOM 1708 C C . SER A 1 220 ? -10.273 -29.656 -13.117 1 91.94 220 SER A C 1
ATOM 1710 O O . SER A 1 220 ? -11.289 -30.359 -13.023 1 91.94 220 SER A O 1
ATOM 1712 N N . HIS A 1 221 ? -10.094 -28.438 -13.695 1 81.06 221 HIS A N 1
ATOM 1713 C CA . HIS A 1 221 ? -11.148 -28.109 -14.648 1 81.06 221 HIS A CA 1
ATOM 1714 C C . HIS A 1 221 ? -10.727 -28.453 -16.078 1 81.06 221 HIS A C 1
ATOM 1716 O O . HIS A 1 221 ? -9.711 -27.953 -16.562 1 81.06 221 HIS A O 1
ATOM 1722 N N . ASN A 1 222 ? -11.047 -29.516 -16.594 1 64.81 222 ASN A N 1
ATOM 1723 C CA . ASN A 1 222 ? -10.75 -29.953 -17.953 1 64.81 222 ASN A CA 1
ATOM 1724 C C . ASN A 1 222 ? -11.453 -29.062 -18.984 1 64.81 222 ASN A C 1
ATOM 1726 O O . ASN A 1 222 ? -12.672 -28.906 -18.953 1 64.81 222 ASN A O 1
ATOM 1730 N N . THR A 1 223 ? -10.695 -27.938 -19.391 1 48.66 223 THR A N 1
ATOM 1731 C CA . THR A 1 223 ? -11.312 -27.234 -20.516 1 48.66 223 THR A CA 1
ATOM 1732 C C . THR A 1 223 ? -11.25 -28.078 -21.781 1 48.66 223 THR A C 1
ATOM 1734 O O . THR A 1 223 ? -10.359 -28.922 -21.938 1 48.66 223 THR A O 1
ATOM 1737 N N . MET B 1 1 ? 7.988 29.859 11.391 1 90.81 1 MET B N 1
ATOM 1738 C CA . MET B 1 1 ? 6.766 29.188 10.961 1 90.81 1 MET B CA 1
ATOM 1739 C C . MET B 1 1 ? 7.094 27.906 10.188 1 90.81 1 MET B C 1
ATOM 1741 O O . MET B 1 1 ? 8.008 27.906 9.359 1 90.81 1 MET B O 1
ATOM 1745 N N . LEU B 1 2 ? 6.391 26.875 10.594 1 97.31 2 LEU B N 1
ATOM 1746 C CA . LEU B 1 2 ? 6.723 25.609 9.969 1 97.31 2 LEU B CA 1
ATOM 1747 C C . LEU B 1 2 ? 5.988 25.438 8.641 1 97.31 2 LEU B C 1
ATOM 1749 O O . LEU B 1 2 ? 6.609 25.141 7.621 1 97.31 2 LEU B O 1
ATOM 1753 N N . LEU B 1 3 ? 4.691 25.641 8.594 1 98.31 3 LEU B N 1
ATOM 1754 C CA . LEU B 1 3 ? 3.859 25.562 7.398 1 98.31 3 LEU B CA 1
ATOM 1755 C C . LEU B 1 3 ? 3.24 26.922 7.082 1 98.31 3 LEU B C 1
ATOM 1757 O O . LEU B 1 3 ? 2.662 27.562 7.957 1 98.31 3 LEU B O 1
ATOM 1761 N N . GLU B 1 4 ? 3.383 27.375 5.875 1 98.31 4 GLU B N 1
ATOM 1762 C CA . GLU B 1 4 ? 2.75 28.594 5.379 1 98.31 4 GLU B CA 1
ATOM 1763 C C . GLU B 1 4 ? 2.072 28.359 4.031 1 98.31 4 GLU B C 1
ATOM 1765 O O . GLU B 1 4 ? 2.736 28.047 3.043 1 98.31 4 GLU B O 1
ATOM 1770 N N . VAL B 1 5 ? 0.791 28.469 4.023 1 98.06 5 VAL B N 1
ATOM 1771 C CA . VAL B 1 5 ? -0.031 28.359 2.824 1 98.06 5 VAL B CA 1
ATOM 1772 C C . VAL B 1 5 ? -0.611 29.719 2.463 1 98.06 5 VAL B C 1
ATOM 1774 O O . VAL B 1 5 ? -1.266 30.375 3.287 1 98.06 5 VAL B O 1
ATOM 1777 N N . SER B 1 6 ? -0.357 30.172 1.261 1 97.62 6 SER B N 1
ATOM 1778 C CA . SER B 1 6 ? -0.803 31.5 0.857 1 97.62 6 SER B CA 1
ATOM 1779 C C . SER B 1 6 ? -1.521 31.453 -0.488 1 97.62 6 SER B C 1
ATOM 1781 O O . SER B 1 6 ? -0.941 31.047 -1.494 1 97.62 6 SER B O 1
ATOM 1783 N N . ASN B 1 7 ? -2.771 31.953 -0.491 1 97.81 7 ASN B N 1
ATOM 1784 C CA . ASN B 1 7 ? -3.596 32.094 -1.688 1 97.81 7 ASN B CA 1
ATOM 1785 C C . ASN B 1 7 ? -3.633 30.781 -2.488 1 97.81 7 ASN B C 1
ATOM 1787 O O . ASN B 1 7 ? -3.529 30.797 -3.715 1 97.81 7 ASN B O 1
ATOM 1791 N N . LEU B 1 8 ? -3.666 29.703 -1.801 1 98.12 8 LEU B N 1
ATOM 1792 C CA . LEU B 1 8 ? -3.592 28.406 -2.459 1 98.12 8 LEU B CA 1
ATOM 1793 C C . LEU B 1 8 ? -4.906 28.078 -3.162 1 98.12 8 LEU B C 1
ATOM 1795 O O . LEU B 1 8 ? -5.98 28.188 -2.566 1 98.12 8 LEU B O 1
ATOM 1799 N N . SER B 1 9 ? -4.824 27.734 -4.422 1 98.06 9 SER B N 1
ATOM 1800 C CA . SER B 1 9 ? -6.012 27.406 -5.207 1 98.06 9 SER B CA 1
ATOM 1801 C C . SER B 1 9 ? -5.758 26.219 -6.129 1 98.06 9 SER B C 1
ATOM 1803 O O . SER B 1 9 ? -4.625 26 -6.562 1 98.06 9 SER B O 1
ATOM 1805 N N . LYS B 1 10 ? -6.691 25.406 -6.34 1 97.5 10 LYS B N 1
ATOM 1806 C CA . LYS B 1 10 ? -6.688 24.312 -7.301 1 97.5 10 LYS B CA 1
ATOM 1807 C C . LYS B 1 10 ? -7.992 24.266 -8.086 1 97.5 10 LYS B C 1
ATOM 1809 O O . LYS B 1 10 ? -9.07 24.125 -7.508 1 97.5 10 LYS B O 1
ATOM 1814 N N . GLU B 1 11 ? -7.855 24.391 -9.305 1 95.62 11 GLU B N 1
ATOM 1815 C CA . GLU B 1 11 ? -8.992 24.344 -10.219 1 95.62 11 GLU B CA 1
ATOM 1816 C C . GLU B 1 11 ? -8.977 23.062 -11.055 1 95.62 11 GLU B C 1
ATOM 1818 O O . GLU B 1 11 ? -7.918 22.625 -11.5 1 95.62 11 GLU B O 1
ATOM 1823 N N . TYR B 1 12 ? -10.109 22.391 -11.133 1 91.75 12 TYR B N 1
ATOM 1824 C CA . TYR B 1 12 ? -10.305 21.266 -12.031 1 91.75 12 TYR B CA 1
ATOM 1825 C C . TYR B 1 12 ? -11.312 21.594 -13.125 1 91.75 12 TYR B C 1
ATOM 1827 O O . TYR B 1 12 ? -12.031 22.594 -13.031 1 91.75 12 TYR B O 1
ATOM 1835 N N . ILE B 1 13 ? -11.227 20.859 -14.18 1 87.38 13 ILE B N 1
ATOM 1836 C CA . ILE B 1 13 ? -12.219 20.984 -15.242 1 87.38 13 ILE B CA 1
ATOM 1837 C C . ILE B 1 13 ? -13.148 19.781 -15.219 1 87.38 13 ILE B C 1
ATOM 1839 O O . ILE B 1 13 ? -12.695 18.641 -15.242 1 87.38 13 ILE B O 1
ATOM 1843 N N . ARG B 1 14 ? -14.352 19.938 -14.891 1 78.31 14 ARG B N 1
ATOM 1844 C CA . ARG B 1 14 ? -15.383 18.906 -14.93 1 78.31 14 ARG B CA 1
ATOM 1845 C C . ARG B 1 14 ? -16.453 19.25 -15.953 1 78.31 14 ARG B C 1
ATOM 1847 O O . ARG B 1 14 ? -17.094 20.312 -15.867 1 78.31 14 ARG B O 1
ATOM 1854 N N . SER B 1 15 ? -16.75 18.328 -16.781 1 83.19 15 SER B N 1
ATOM 1855 C CA . SER B 1 15 ? -17.734 18.562 -17.828 1 83.19 15 SER B CA 1
ATOM 1856 C C . SER B 1 15 ? -17.516 19.891 -18.516 1 83.19 15 SER B C 1
ATOM 1858 O O . SER B 1 15 ? -18.453 20.688 -18.672 1 83.19 15 SER B O 1
ATOM 1860 N N . ASN B 1 16 ? -16.359 20.281 -18.75 1 83.19 16 ASN B N 1
ATOM 1861 C CA . ASN B 1 16 ? -15.93 21.469 -19.5 1 83.19 16 ASN B CA 1
ATOM 1862 C C . ASN B 1 16 ? -16.125 22.75 -18.672 1 83.19 16 ASN B C 1
ATOM 1864 O O . ASN B 1 16 ? -16.172 23.844 -19.219 1 83.19 16 ASN B O 1
ATOM 1868 N N . ARG B 1 17 ? -16.594 22.594 -17.531 1 87.75 17 ARG B N 1
ATOM 1869 C CA . ARG B 1 17 ? -16.688 23.75 -16.641 1 87.75 17 ARG B CA 1
ATOM 1870 C C . ARG B 1 17 ? -15.656 23.688 -15.531 1 87.75 17 ARG B C 1
ATOM 1872 O O . ARG B 1 17 ? -15.5 22.656 -14.875 1 87.75 17 ARG B O 1
ATOM 1879 N N . PRO B 1 18 ? -14.938 24.812 -15.438 1 88.12 18 PRO B N 1
ATOM 1880 C CA . PRO B 1 18 ? -13.953 24.859 -14.359 1 88.12 18 PRO B CA 1
ATOM 1881 C C . PRO B 1 18 ? -14.602 24.953 -12.977 1 88.12 18 PRO B C 1
ATOM 1883 O O . PRO B 1 18 ? -15.641 25.594 -12.82 1 88.12 18 PRO B O 1
ATOM 1886 N N . PHE B 1 19 ? -14.102 24.266 -11.961 1 91.25 19 PHE B N 1
ATOM 1887 C CA . PHE B 1 19 ? -14.531 24.438 -10.578 1 91.25 19 PHE B CA 1
ATOM 1888 C C . PHE B 1 19 ? -13.336 24.438 -9.633 1 91.25 19 PHE B C 1
ATOM 1890 O O . PHE B 1 19 ? -12.344 23.734 -9.883 1 91.25 19 PHE B O 1
ATOM 1897 N N . PHE B 1 20 ? -13.469 25.172 -8.578 1 93.44 20 PHE B N 1
ATOM 1898 C CA . PHE B 1 20 ? -12.414 25.266 -7.578 1 93.44 20 PHE B CA 1
ATOM 1899 C C . PHE B 1 20 ? -12.617 24.219 -6.484 1 93.44 20 PHE B C 1
ATOM 1901 O O . PHE B 1 20 ? -13.594 24.281 -5.738 1 93.44 20 PHE B O 1
ATOM 1908 N N . ALA B 1 21 ? -11.656 23.328 -6.402 1 95.88 21 ALA B N 1
ATOM 1909 C CA . ALA B 1 21 ? -11.641 22.406 -5.273 1 95.88 21 ALA B CA 1
ATOM 1910 C C . ALA B 1 21 ? -11.062 23.062 -4.027 1 95.88 21 ALA B C 1
ATOM 1912 O O . ALA B 1 21 ? -11.492 22.781 -2.908 1 95.88 21 ALA B O 1
ATOM 1913 N N . VAL B 1 22 ? -10.117 23.875 -4.23 1 98.06 22 VAL B N 1
ATOM 1914 C CA . VAL B 1 22 ? -9.516 24.734 -3.219 1 98.06 22 VAL B CA 1
ATOM 1915 C C . VAL B 1 22 ? -9.398 26.156 -3.754 1 98.06 22 VAL B C 1
ATOM 1917 O O . VAL B 1 22 ? -8.906 26.375 -4.863 1 98.06 22 VAL B O 1
ATOM 1920 N N . ARG B 1 23 ? -9.883 27.109 -2.934 1 97.62 23 ARG B N 1
ATOM 1921 C CA . ARG B 1 23 ? -9.984 28.484 -3.408 1 97.62 23 ARG B CA 1
ATOM 1922 C C . ARG B 1 23 ? -9.375 29.453 -2.398 1 97.62 23 ARG B C 1
ATOM 1924 O O . ARG B 1 23 ? -10 29.766 -1.381 1 97.62 23 ARG B O 1
ATOM 1931 N N . ASP B 1 24 ? -8.273 29.984 -2.795 1 97.56 24 ASP B N 1
ATOM 1932 C CA . ASP B 1 24 ? -7.652 31.094 -2.072 1 97.56 24 ASP B CA 1
ATOM 1933 C C . ASP B 1 24 ? -7.512 30.766 -0.586 1 97.56 24 ASP B C 1
ATOM 1935 O O . ASP B 1 24 ? -7.969 31.531 0.268 1 97.56 24 ASP B O 1
ATOM 1939 N N . VAL B 1 25 ? -6.871 29.672 -0.273 1 98.06 25 VAL B N 1
ATOM 1940 C CA . VAL B 1 25 ? -6.746 29.203 1.102 1 98.06 25 VAL B CA 1
ATOM 1941 C C . VAL B 1 25 ? -5.457 29.734 1.718 1 98.06 25 VAL B C 1
ATOM 1943 O O . VAL B 1 25 ? -4.41 29.75 1.065 1 98.06 25 VAL B O 1
ATOM 1946 N N . HIS B 1 26 ? -5.59 30.266 2.961 1 97.69 26 HIS B N 1
ATOM 1947 C CA . HIS B 1 26 ? -4.473 30.672 3.799 1 97.69 26 HIS B CA 1
ATOM 1948 C C . HIS B 1 26 ? -4.418 29.859 5.086 1 97.69 26 HIS B C 1
ATOM 1950 O O . HIS B 1 26 ? -5.453 29.594 5.703 1 97.69 26 HIS B O 1
ATOM 1956 N N . LEU B 1 27 ? -3.213 29.438 5.434 1 97.19 27 LEU B N 1
ATOM 1957 C CA . LEU B 1 27 ? -3.031 28.641 6.641 1 97.19 27 LEU B CA 1
ATOM 1958 C C . LEU B 1 27 ? -1.594 28.734 7.141 1 97.19 27 LEU B C 1
ATOM 1960 O O . LEU B 1 27 ? -0.652 28.688 6.348 1 97.19 27 LEU B O 1
ATOM 1964 N N . LYS B 1 28 ? -1.437 28.953 8.422 1 97.25 28 LYS B N 1
ATOM 1965 C CA . LYS B 1 28 ? -0.125 28.953 9.062 1 97.25 28 LYS B CA 1
ATOM 1966 C C . LYS B 1 28 ? -0.099 28.016 10.273 1 97.25 28 LYS B C 1
ATOM 1968 O O . LYS B 1 28 ? -1.071 27.938 11.023 1 97.25 28 LYS B O 1
ATOM 1973 N N . MET B 1 29 ? 1.009 27.297 10.391 1 97.62 29 MET B N 1
ATOM 1974 C CA . MET B 1 29 ? 1.21 26.422 11.539 1 97.62 29 MET B CA 1
ATOM 1975 C C . MET B 1 29 ? 2.645 26.516 12.047 1 97.62 29 MET B C 1
ATOM 1977 O O . MET B 1 29 ? 3.58 26.641 11.258 1 97.62 29 MET B O 1
ATOM 1981 N N . LYS B 1 30 ? 2.814 26.422 13.367 1 97.81 30 LYS B N 1
ATOM 1982 C CA . LYS B 1 30 ? 4.121 26.312 14.008 1 97.81 30 LYS B CA 1
ATOM 1983 C C . LYS B 1 30 ? 4.461 24.859 14.312 1 97.81 30 LYS B C 1
ATOM 1985 O O . LYS B 1 30 ? 3.602 23.969 14.211 1 97.81 30 LYS B O 1
ATOM 1990 N N . ALA B 1 31 ? 5.754 24.672 14.656 1 97.81 31 ALA B N 1
ATOM 1991 C CA . ALA B 1 31 ? 6.148 23.344 15.133 1 97.81 31 ALA B CA 1
ATOM 1992 C C . ALA B 1 31 ? 5.324 22.938 16.344 1 97.81 31 ALA B C 1
ATOM 1994 O O . ALA B 1 31 ? 5.066 23.75 17.234 1 97.81 31 ALA B O 1
ATOM 1995 N N . GLY B 1 32 ? 4.84 21.703 16.25 1 97.5 32 GLY B N 1
ATOM 1996 C CA . GLY B 1 32 ? 4.109 21.156 17.391 1 97.5 32 GLY B CA 1
ATOM 1997 C C . GLY B 1 32 ? 2.641 21.531 17.391 1 97.5 32 GLY B C 1
ATOM 1998 O O . GLY B 1 32 ? 1.882 21.094 18.25 1 97.5 32 GLY B O 1
ATOM 1999 N N . ASP B 1 33 ? 2.182 22.312 16.438 1 97.5 33 ASP B N 1
ATOM 2000 C CA . ASP B 1 33 ? 0.765 22.641 16.344 1 97.5 33 ASP B CA 1
ATOM 2001 C C . ASP B 1 33 ? -0.07 21.422 15.984 1 97.5 33 ASP B C 1
ATOM 2003 O O . ASP B 1 33 ? 0.355 20.594 15.18 1 97.5 33 ASP B O 1
ATOM 2007 N N . PHE B 1 34 ? -1.206 21.359 16.594 1 98.12 34 PHE B N 1
ATOM 2008 C CA . PHE B 1 34 ? -2.229 20.391 16.203 1 98.12 34 PHE B CA 1
ATOM 2009 C C . PHE B 1 34 ? -3.461 21.109 15.656 1 98.12 34 PHE B C 1
ATOM 2011 O O . PHE B 1 34 ? -4.266 21.641 16.422 1 98.12 34 PHE B O 1
ATOM 2018 N N . ALA B 1 35 ? -3.641 21.094 14.375 1 97.81 35 ALA B N 1
ATOM 2019 C CA . ALA B 1 35 ? -4.77 21.75 13.711 1 97.81 35 ALA B CA 1
ATOM 2020 C C . ALA B 1 35 ? -5.719 20.719 13.102 1 97.81 35 ALA B C 1
ATOM 2022 O O . ALA B 1 35 ? -5.277 19.688 12.586 1 97.81 35 ALA B O 1
ATOM 2023 N N . ILE B 1 36 ? -6.992 21 13.125 1 97.88 36 ILE B N 1
ATOM 2024 C CA . ILE B 1 36 ? -8.023 20.141 12.562 1 97.88 36 ILE B CA 1
ATOM 2025 C C . ILE B 1 36 ? -8.875 20.922 11.57 1 97.88 36 ILE B C 1
ATOM 2027 O O . ILE B 1 36 ? -9.281 22.047 11.852 1 97.88 36 ILE B O 1
ATOM 2031 N N . ILE B 1 37 ? -9.047 20.391 10.445 1 97.75 37 ILE B N 1
ATOM 2032 C CA . ILE B 1 37 ? -9.961 20.938 9.453 1 97.75 37 ILE B CA 1
ATOM 2033 C C . ILE B 1 37 ? -11.195 20.047 9.344 1 97.75 37 ILE B C 1
ATOM 2035 O O . ILE B 1 37 ? -11.086 18.859 9.062 1 97.75 37 ILE B O 1
ATOM 2039 N N . ILE B 1 38 ? -12.32 20.656 9.531 1 96.88 38 ILE B N 1
ATOM 2040 C CA . ILE B 1 38 ? -13.578 19.938 9.414 1 96.88 38 ILE B CA 1
ATOM 2041 C C . ILE B 1 38 ? -14.32 20.391 8.156 1 96.88 38 ILE B C 1
ATOM 2043 O O . ILE B 1 38 ? -14.109 21.5 7.672 1 96.88 38 ILE B O 1
ATOM 2047 N N . GLY B 1 39 ? -15.109 19.516 7.664 1 95.06 39 GLY B N 1
ATOM 2048 C CA . GLY B 1 39 ? -15.906 19.781 6.477 1 95.06 39 GLY B CA 1
ATOM 2049 C C . GLY B 1 39 ? -16.609 18.562 5.93 1 95.06 39 GLY B C 1
ATOM 2050 O O . GLY B 1 39 ? -16.234 17.422 6.258 1 95.06 39 GLY B O 1
ATOM 2051 N N . ARG B 1 40 ? -17.562 18.75 5.102 1 92.44 40 ARG B N 1
ATOM 2052 C CA . ARG B 1 40 ? -18.328 17.656 4.508 1 92.44 40 ARG B CA 1
ATOM 2053 C C . ARG B 1 40 ? -17.562 17 3.369 1 92.44 40 ARG B C 1
ATOM 2055 O O . ARG B 1 40 ? -16.516 17.5 2.945 1 92.44 40 ARG B O 1
ATOM 2062 N N . SER B 1 41 ? -18.031 15.867 2.996 1 90.56 41 SER B N 1
ATOM 2063 C CA . SER B 1 41 ? -17.453 15.211 1.825 1 90.56 41 SER B CA 1
ATOM 2064 C C . SER B 1 41 ? -17.5 16.125 0.602 1 90.56 41 SER B C 1
ATOM 2066 O O . SER B 1 41 ? -18.516 16.781 0.36 1 90.56 41 SER B O 1
ATOM 2068 N N . GLY B 1 42 ? -16.453 16.219 -0.074 1 90.44 42 GLY B N 1
ATOM 2069 C CA . GLY B 1 42 ? -16.422 17.031 -1.28 1 90.44 42 GLY B CA 1
ATOM 2070 C C . GLY B 1 42 ? -16.094 18.484 -1.011 1 90.44 42 GLY B C 1
ATOM 2071 O O . GLY B 1 42 ? -16.062 19.312 -1.933 1 90.44 42 GLY B O 1
ATOM 2072 N N . SER B 1 43 ? -15.758 18.797 0.193 1 94.88 43 SER B N 1
ATOM 2073 C CA . SER B 1 43 ? -15.539 20.188 0.538 1 94.88 43 SER B CA 1
ATOM 2074 C C . SER B 1 43 ? -14.141 20.656 0.125 1 94.88 43 SER B C 1
ATOM 2076 O O . SER B 1 43 ? -13.844 21.844 0.143 1 94.88 43 SER B O 1
ATOM 2078 N N . GLY B 1 44 ? -13.258 19.703 -0.216 1 96 44 GLY B N 1
ATOM 2079 C CA . GLY B 1 44 ? -11.93 20.062 -0.686 1 96 44 GLY B CA 1
ATOM 2080 C C . GLY B 1 44 ? -10.828 19.672 0.28 1 96 44 GLY B C 1
ATOM 2081 O O . GLY B 1 44 ? -9.648 19.906 0.023 1 96 44 GLY B O 1
ATOM 2082 N N . LYS B 1 45 ? -11.133 19 1.372 1 96.62 45 LYS B N 1
ATOM 2083 C CA . LYS B 1 45 ? -10.188 18.672 2.434 1 96.62 45 LYS B CA 1
ATOM 2084 C C . LYS B 1 45 ? -9.039 17.828 1.899 1 96.62 45 LYS B C 1
ATOM 2086 O O . LYS B 1 45 ? -7.867 18.156 2.111 1 96.62 45 LYS B O 1
ATOM 2091 N N . THR B 1 46 ? -9.422 16.75 1.207 1 95 46 THR B N 1
ATOM 2092 C CA . THR B 1 46 ? -8.414 15.844 0.67 1 95 46 THR B CA 1
ATOM 2093 C C . THR B 1 46 ? -7.543 16.547 -0.363 1 95 46 THR B C 1
ATOM 2095 O O . THR B 1 46 ? -6.32 16.375 -0.376 1 95 46 THR B O 1
ATOM 2098 N N . THR B 1 47 ? -8.133 17.359 -1.211 1 95.81 47 THR B N 1
ATOM 2099 C CA . THR B 1 47 ? -7.383 18.125 -2.195 1 95.81 47 THR B CA 1
ATOM 2100 C C . THR B 1 47 ? -6.395 19.062 -1.51 1 95.81 47 THR B C 1
ATOM 2102 O O . THR B 1 47 ? -5.23 19.141 -1.907 1 95.81 47 THR B O 1
ATOM 2105 N N . LEU B 1 48 ? -6.871 19.734 -0.487 1 97.69 48 LEU B N 1
ATOM 2106 C CA . LEU B 1 48 ? -6.004 20.641 0.256 1 97.69 48 LEU B CA 1
ATOM 2107 C C . LEU B 1 48 ? -4.812 19.891 0.847 1 97.69 48 LEU B C 1
ATOM 2109 O O . LEU B 1 48 ? -3.668 20.328 0.718 1 97.69 48 LEU B O 1
ATOM 2113 N N . LEU B 1 49 ? -5.051 18.734 1.481 1 97.31 49 LEU B N 1
ATOM 2114 C CA . LEU B 1 49 ? -3.977 17.953 2.066 1 97.31 49 LEU B CA 1
ATOM 2115 C C . LEU B 1 49 ? -2.979 17.516 0.998 1 97.31 49 LEU B C 1
ATOM 2117 O O . LEU B 1 49 ? -1.767 17.562 1.218 1 97.31 49 LEU B O 1
ATOM 2121 N N . ASN B 1 50 ? -3.461 17.125 -0.128 1 96 50 ASN B N 1
ATOM 2122 C CA . ASN B 1 50 ? -2.596 16.688 -1.219 1 96 50 ASN B CA 1
ATOM 2123 C C . ASN B 1 50 ? -1.745 17.828 -1.753 1 96 50 ASN B C 1
ATOM 2125 O O . ASN B 1 50 ? -0.598 17.625 -2.154 1 96 50 ASN B O 1
ATOM 2129 N N . LEU B 1 51 ? -2.322 19 -1.8 1 96.88 51 LEU B N 1
ATOM 2130 C CA . LEU B 1 51 ? -1.577 20.172 -2.213 1 96.88 51 LEU B CA 1
ATOM 2131 C C . LEU B 1 51 ? -0.451 20.484 -1.23 1 96.88 51 LEU B C 1
ATOM 2133 O O . LEU B 1 51 ? 0.696 20.688 -1.638 1 96.88 51 LEU B O 1
ATOM 2137 N N . ILE B 1 52 ? -0.823 20.422 -0.005 1 97.44 52 ILE B N 1
ATOM 2138 C CA . ILE B 1 52 ? 0.159 20.719 1.034 1 97.44 52 ILE B CA 1
ATOM 2139 C C . ILE B 1 52 ? 1.233 19.641 1.047 1 97.44 52 ILE B C 1
ATOM 2141 O O . ILE B 1 52 ? 2.416 19.922 1.24 1 97.44 52 ILE B O 1
ATOM 2145 N N . GLY B 1 53 ? 0.829 18.422 0.817 1 96.06 53 GLY B N 1
ATOM 2146 C CA . GLY B 1 53 ? 1.757 17.312 0.8 1 96.06 53 GLY B CA 1
ATOM 2147 C C . GLY B 1 53 ? 2.586 17.234 -0.469 1 96.06 53 GLY B C 1
ATOM 2148 O O . GLY B 1 53 ? 3.486 16.406 -0.585 1 96.06 53 GLY B O 1
ATOM 2149 N N . GLY B 1 54 ? 2.279 18.031 -1.408 1 94.19 54 GLY B N 1
ATOM 2150 C CA . GLY B 1 54 ? 3.027 18.047 -2.656 1 94.19 54 GLY B CA 1
ATOM 2151 C C . GLY B 1 54 ? 2.664 16.906 -3.59 1 94.19 54 GLY B C 1
ATOM 2152 O O . GLY B 1 54 ? 3.469 16.516 -4.438 1 94.19 54 GLY B O 1
ATOM 2153 N N . LEU B 1 55 ? 1.593 16.328 -3.465 1 92.75 55 LEU B N 1
ATOM 2154 C CA . LEU B 1 55 ? 1.166 15.195 -4.281 1 92.75 55 LEU B CA 1
ATOM 2155 C C . LEU B 1 55 ? 0.462 15.68 -5.547 1 92.75 55 LEU B C 1
ATOM 2157 O O . LEU B 1 55 ? 0.357 14.93 -6.523 1 92.75 55 LEU B O 1
ATOM 2161 N N . ILE B 1 56 ? -0.139 16.859 -5.441 1 93 56 ILE B N 1
ATOM 2162 C CA . ILE B 1 56 ? -0.711 17.516 -6.609 1 93 56 ILE B CA 1
ATOM 2163 C C . ILE B 1 56 ? -0.223 18.969 -6.672 1 93 56 ILE B C 1
ATOM 2165 O O . ILE B 1 56 ? 0.13 19.547 -5.648 1 93 56 ILE B O 1
ATOM 2169 N N . SER B 1 57 ? -0.202 19.484 -7.895 1 92.94 57 SER B N 1
ATOM 2170 C CA . SER B 1 57 ? 0.236 20.859 -8.078 1 92.94 57 SER B CA 1
ATOM 2171 C C . SER B 1 57 ? -0.943 21.828 -8.016 1 92.94 57 SER B C 1
ATOM 2173 O O . SER B 1 57 ? -2 21.562 -8.594 1 92.94 57 SER B O 1
ATOM 2175 N N . PRO B 1 58 ? -0.721 22.891 -7.359 1 95.94 58 PRO B N 1
ATOM 2176 C CA . PRO B 1 58 ? -1.774 23.906 -7.34 1 95.94 58 PRO B CA 1
ATOM 2177 C C . PRO B 1 58 ? -1.885 24.672 -8.656 1 95.94 58 PRO B C 1
ATOM 2179 O O . PRO B 1 58 ? -0.975 24.609 -9.484 1 95.94 58 PRO B O 1
ATOM 2182 N N . THR B 1 59 ? -3.037 25.281 -8.875 1 96.31 59 THR B N 1
ATOM 2183 C CA . THR B 1 59 ? -3.213 26.188 -10.008 1 96.31 59 THR B CA 1
ATOM 2184 C C . THR B 1 59 ? -2.822 27.609 -9.641 1 96.31 59 THR B C 1
ATOM 2186 O O . THR B 1 59 ? -2.607 28.453 -10.523 1 96.31 59 THR B O 1
ATOM 2189 N N . GLY B 1 60 ? -2.783 27.891 -8.391 1 96.12 60 GLY B N 1
ATOM 2190 C CA . GLY B 1 60 ? -2.326 29.172 -7.875 1 96.12 60 GLY B CA 1
ATOM 2191 C C . GLY B 1 60 ? -1.934 29.125 -6.41 1 96.12 60 GLY B C 1
ATOM 2192 O O . GLY B 1 60 ? -2.354 28.219 -5.68 1 96.12 60 GLY B O 1
ATOM 2193 N N . GLY B 1 61 ? -1.051 30.047 -6.043 1 96.81 61 GLY B N 1
ATOM 2194 C CA . GLY B 1 61 ? -0.632 30.156 -4.656 1 96.81 61 GLY B CA 1
ATOM 2195 C C . GLY B 1 61 ? 0.657 29.422 -4.359 1 96.81 61 GLY B C 1
ATOM 2196 O O . GLY B 1 61 ? 1.369 29.016 -5.281 1 96.81 61 GLY B O 1
ATOM 2197 N N . HIS B 1 62 ? 0.91 29.375 -2.963 1 96.31 62 HIS B N 1
ATOM 2198 C CA . HIS B 1 62 ? 2.188 28.797 -2.555 1 96.31 62 HIS B CA 1
ATOM 2199 C C . HIS B 1 62 ? 2.057 28.047 -1.233 1 96.31 62 HIS B C 1
ATOM 2201 O O . HIS B 1 62 ? 1.214 28.391 -0.401 1 96.31 62 HIS B O 1
ATOM 2207 N N . VAL B 1 63 ? 2.914 27.047 -1.146 1 97.88 63 VAL B N 1
ATOM 2208 C CA . VAL B 1 63 ? 3.076 26.297 0.095 1 97.88 63 VAL B CA 1
ATOM 2209 C C . VAL B 1 63 ? 4.547 26.297 0.503 1 97.88 63 VAL B C 1
ATOM 2211 O O . VAL B 1 63 ? 5.414 25.922 -0.291 1 97.88 63 VAL B O 1
ATOM 2214 N N . SER B 1 64 ? 4.766 26.734 1.683 1 97.88 64 SER B N 1
ATOM 2215 C CA . SER B 1 64 ? 6.109 26.703 2.252 1 97.88 64 SER B CA 1
ATOM 2216 C C . SER B 1 64 ? 6.145 25.844 3.521 1 97.88 64 SER B C 1
ATOM 2218 O O . SER B 1 64 ? 5.285 26 4.395 1 97.88 64 SER B O 1
ATOM 2220 N N . ILE B 1 65 ? 7.102 24.953 3.57 1 97.75 65 ILE B N 1
ATOM 2221 C CA . ILE B 1 65 ? 7.309 24.109 4.734 1 97.75 65 ILE B CA 1
ATOM 2222 C C . ILE B 1 65 ? 8.75 24.234 5.227 1 97.75 65 ILE B C 1
ATOM 2224 O O . ILE B 1 65 ? 9.695 24 4.473 1 97.75 65 ILE B O 1
ATOM 2228 N N . ASP B 1 66 ? 8.844 24.578 6.461 1 96.62 66 ASP B N 1
ATOM 2229 C CA . ASP B 1 66 ? 10.156 24.766 7.07 1 96.62 66 ASP B CA 1
ATOM 2230 C C . ASP B 1 66 ? 11.023 25.703 6.238 1 96.62 66 ASP B C 1
ATOM 2232 O O . ASP B 1 66 ? 12.195 25.438 5.996 1 96.62 66 ASP B O 1
ATOM 2236 N N . GLY B 1 67 ? 10.406 26.719 5.711 1 95.06 67 GLY B N 1
ATOM 2237 C CA . GLY B 1 67 ? 11.102 27.75 4.969 1 95.06 67 GLY B CA 1
ATOM 2238 C C . GLY B 1 67 ? 11.328 27.391 3.512 1 95.06 67 GLY B C 1
ATOM 2239 O O . GLY B 1 67 ? 11.875 28.188 2.748 1 95.06 67 GLY B O 1
ATOM 2240 N N . CYS B 1 68 ? 10.953 26.266 3.051 1 95.94 68 CYS B N 1
ATOM 2241 C CA . CYS B 1 68 ? 11.148 25.812 1.681 1 95.94 68 CYS B CA 1
ATOM 2242 C C . CYS B 1 68 ? 9.859 25.891 0.881 1 95.94 68 CYS B C 1
ATOM 2244 O O . CYS B 1 68 ? 8.852 25.281 1.251 1 95.94 68 CYS B O 1
ATOM 2246 N N . ASP B 1 69 ? 9.945 26.609 -0.166 1 95.56 69 ASP B N 1
ATOM 2247 C CA . ASP B 1 69 ? 8.82 26.625 -1.095 1 95.56 69 ASP B CA 1
ATOM 2248 C C . ASP B 1 69 ? 8.773 25.344 -1.923 1 95.56 69 ASP B C 1
ATOM 2250 O O . ASP B 1 69 ? 9.57 25.172 -2.85 1 95.56 69 ASP B O 1
ATOM 2254 N N . ILE B 1 70 ? 7.777 24.5 -1.66 1 93.75 70 ILE B N 1
ATOM 2255 C CA . ILE B 1 70 ? 7.805 23.156 -2.25 1 93.75 70 ILE B CA 1
ATOM 2256 C C . ILE B 1 70 ? 7.383 23.234 -3.715 1 93.75 70 ILE B C 1
ATOM 2258 O O . ILE B 1 70 ? 7.621 22.297 -4.484 1 93.75 70 ILE B O 1
ATOM 2262 N N . MET B 1 71 ? 6.793 24.281 -4.113 1 90.12 71 MET B N 1
ATOM 2263 C CA . MET B 1 71 ? 6.359 24.453 -5.5 1 90.12 71 MET B CA 1
ATOM 2264 C C . MET B 1 71 ? 7.547 24.75 -6.41 1 90.12 71 MET B C 1
ATOM 2266 O O . MET B 1 71 ? 7.438 24.656 -7.633 1 90.12 71 MET B O 1
ATOM 2270 N N . SER B 1 72 ? 8.578 25.109 -5.867 1 90.81 72 SER B N 1
ATOM 2271 C CA . SER B 1 72 ? 9.773 25.438 -6.637 1 90.81 72 SER B CA 1
ATOM 2272 C C . SER B 1 72 ? 10.641 24.219 -6.875 1 90.81 72 SER B C 1
ATOM 2274 O O . SER B 1 72 ? 11.586 24.25 -7.664 1 90.81 72 SER B O 1
ATOM 2276 N N . LEU B 1 73 ? 10.266 23.109 -6.277 1 92.12 73 LEU B N 1
ATOM 2277 C CA . LEU B 1 73 ? 11.078 21.891 -6.352 1 92.12 73 LEU B CA 1
ATOM 2278 C C . LEU B 1 73 ? 10.719 21.078 -7.59 1 92.12 73 LEU B C 1
ATOM 2280 O O . LEU B 1 73 ? 9.555 21.016 -7.98 1 92.12 73 LEU B O 1
ATOM 2284 N N . LYS B 1 74 ? 11.789 20.469 -8.109 1 88.25 74 LYS B N 1
ATOM 2285 C CA . LYS B 1 74 ? 11.57 19.5 -9.18 1 88.25 74 LYS B CA 1
ATOM 2286 C C . LYS B 1 74 ? 11.047 18.172 -8.625 1 88.25 74 LYS B C 1
ATOM 2288 O O . LYS B 1 74 ? 11.102 17.938 -7.414 1 88.25 74 LYS B O 1
ATOM 2293 N N . ASP B 1 75 ? 10.609 17.297 -9.477 1 84.56 75 ASP B N 1
ATOM 2294 C CA . ASP B 1 75 ? 9.906 16.078 -9.086 1 84.56 75 ASP B CA 1
ATOM 2295 C C . ASP B 1 75 ? 10.75 15.242 -8.125 1 84.56 75 ASP B C 1
ATOM 2297 O O . ASP B 1 75 ? 10.281 14.836 -7.062 1 84.56 75 ASP B O 1
ATOM 2301 N N . ARG B 1 76 ? 11.953 15.055 -8.445 1 83.31 76 ARG B N 1
ATOM 2302 C CA . ARG B 1 76 ? 12.828 14.227 -7.621 1 83.31 76 ARG B CA 1
ATOM 2303 C C . ARG B 1 76 ? 13.094 14.891 -6.273 1 83.31 76 ARG B C 1
ATOM 2305 O O . ARG B 1 76 ? 13.094 14.219 -5.238 1 83.31 76 ARG B O 1
ATOM 2312 N N . GLU B 1 77 ? 13.328 16.188 -6.301 1 91.06 77 GLU B N 1
ATOM 2313 C CA . GLU B 1 77 ? 13.57 16.953 -5.074 1 91.06 77 GLU B CA 1
ATOM 2314 C C . GLU B 1 77 ? 12.32 16.984 -4.191 1 91.06 77 GLU B C 1
ATOM 2316 O O . GLU B 1 77 ? 12.422 16.891 -2.965 1 91.06 77 GLU B O 1
ATOM 2321 N N . LEU B 1 78 ? 11.211 17.156 -4.875 1 92.81 78 LEU B N 1
ATOM 2322 C CA . LEU B 1 78 ? 9.945 17.172 -4.145 1 92.81 78 LEU B CA 1
ATOM 2323 C C . LEU B 1 78 ? 9.688 15.836 -3.467 1 92.81 78 LEU B C 1
ATOM 2325 O O . LEU B 1 78 ? 9.242 15.789 -2.316 1 92.81 78 LEU B O 1
ATOM 2329 N N . SER B 1 79 ? 9.984 14.781 -4.098 1 90.56 79 SER B N 1
ATOM 2330 C CA . SER B 1 79 ? 9.828 13.445 -3.521 1 90.56 79 SER B CA 1
ATOM 2331 C C . SER B 1 79 ? 10.734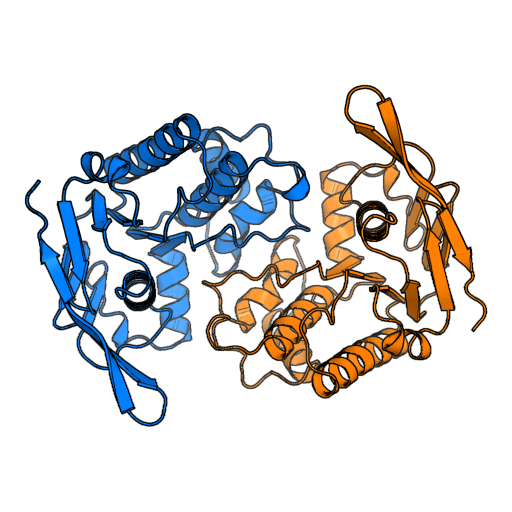 13.258 -2.311 1 90.56 79 SER B C 1
ATOM 2333 O O . SER B 1 79 ? 10.312 12.703 -1.295 1 90.56 79 SER B O 1
ATOM 2335 N N . SER B 1 80 ? 11.93 13.688 -2.482 1 92.19 80 SER B N 1
ATOM 2336 C CA . SER B 1 80 ? 12.875 13.602 -1.376 1 92.19 80 SER B CA 1
ATOM 2337 C C . SER B 1 80 ? 12.422 14.445 -0.189 1 92.19 80 SER B C 1
ATOM 2339 O O . SER B 1 80 ? 12.508 14.008 0.96 1 92.19 80 SER B O 1
ATOM 2341 N N . PHE B 1 81 ? 11.961 15.641 -0.553 1 94.75 81 PHE B N 1
ATOM 2342 C CA . PHE B 1 81 ? 11.461 16.531 0.481 1 94.75 81 PHE B CA 1
ATOM 2343 C C . PHE B 1 81 ? 10.281 15.898 1.217 1 94.75 81 PHE B C 1
ATOM 2345 O O . PHE B 1 81 ? 10.266 15.867 2.449 1 94.75 81 PHE B O 1
ATOM 2352 N N . ARG B 1 82 ? 9.359 15.328 0.509 1 94.94 82 ARG B N 1
ATOM 2353 C CA . ARG B 1 82 ? 8.18 14.688 1.088 1 94.94 82 ARG B CA 1
ATOM 2354 C C . ARG B 1 82 ? 8.586 13.531 2 1 94.94 82 ARG B C 1
ATOM 2356 O O . ARG B 1 82 ? 8.07 13.414 3.115 1 94.94 82 ARG B O 1
ATOM 2363 N N . ASN B 1 83 ? 9.43 12.758 1.56 1 94.25 83 ASN B N 1
ATOM 2364 C CA . ASN B 1 83 ? 9.859 11.578 2.303 1 94.25 83 ASN B CA 1
ATOM 2365 C C . ASN B 1 83 ? 10.578 11.961 3.596 1 94.25 83 ASN B C 1
ATOM 2367 O O . ASN B 1 83 ? 10.531 11.227 4.578 1 94.25 83 ASN B O 1
ATOM 2371 N N . SER B 1 84 ? 11.164 13.156 3.613 1 95.25 84 SER B N 1
ATOM 2372 C CA . SER B 1 84 ? 12 13.555 4.742 1 95.25 84 SER B CA 1
ATOM 2373 C C . SER B 1 84 ? 11.234 14.453 5.707 1 95.25 84 SER B C 1
ATOM 2375 O O . SER B 1 84 ? 11.445 14.391 6.922 1 95.25 84 SER B O 1
ATOM 2377 N N . TYR B 1 85 ? 10.328 15.281 5.184 1 97 85 TYR B N 1
ATOM 2378 C CA . TYR B 1 85 ? 9.781 16.359 6.016 1 97 85 TYR B CA 1
ATOM 2379 C C . TYR B 1 85 ? 8.297 16.125 6.293 1 97 85 TYR B C 1
ATOM 2381 O O . TYR B 1 85 ? 7.734 16.734 7.203 1 97 85 TYR B O 1
ATOM 2389 N N . ILE B 1 86 ? 7.73 15.273 5.48 1 97.56 86 ILE B N 1
ATOM 2390 C CA . ILE B 1 86 ? 6.281 15.141 5.574 1 97.56 86 ILE B CA 1
ATOM 2391 C C . ILE B 1 86 ? 5.918 13.68 5.832 1 97.56 86 ILE B C 1
ATOM 2393 O O . ILE B 1 86 ? 6.414 12.781 5.148 1 97.56 86 ILE B O 1
ATOM 2397 N N . GLY B 1 87 ? 5.184 13.406 6.891 1 97.81 87 GLY B N 1
ATOM 2398 C CA . GLY B 1 87 ? 4.438 12.172 7.035 1 97.81 87 GLY B CA 1
ATOM 2399 C C . GLY B 1 87 ? 3.014 12.266 6.523 1 97.81 87 GLY B C 1
ATOM 2400 O O . GLY B 1 87 ? 2.348 13.289 6.719 1 97.81 87 GLY B O 1
ATOM 2401 N N . TYR B 1 88 ? 2.594 11.266 5.859 1 96.69 88 TYR B N 1
ATOM 2402 C CA . TYR B 1 88 ? 1.258 11.297 5.277 1 96.69 88 TYR B CA 1
ATOM 2403 C C . TYR B 1 88 ? 0.478 10.039 5.621 1 96.69 88 TYR B C 1
ATOM 2405 O O . TYR B 1 88 ? 0.967 8.922 5.418 1 96.69 88 TYR B O 1
ATOM 2413 N N . ILE B 1 89 ? -0.703 10.266 6.137 1 96.69 89 ILE B N 1
ATOM 2414 C CA . ILE B 1 89 ? -1.651 9.195 6.438 1 96.69 89 ILE B CA 1
ATOM 2415 C C . ILE B 1 89 ? -2.91 9.375 5.59 1 96.69 89 ILE B C 1
ATOM 2417 O O . ILE B 1 89 ? -3.754 10.227 5.891 1 96.69 89 ILE B O 1
ATOM 2421 N N . PRO B 1 90 ? -3.029 8.594 4.539 1 92.94 90 PRO B N 1
ATOM 2422 C CA . PRO B 1 90 ? -4.188 8.727 3.654 1 92.94 90 PRO B CA 1
ATOM 2423 C C . PRO B 1 90 ? -5.465 8.148 4.262 1 92.94 90 PRO B C 1
ATOM 2425 O O . PRO B 1 90 ? -5.41 7.477 5.297 1 92.94 90 PRO B O 1
ATOM 2428 N N . GLN B 1 91 ? -6.488 8.531 3.389 1 87.5 91 GLN B N 1
ATOM 2429 C CA . GLN B 1 91 ? -7.746 7.871 3.725 1 87.5 91 GLN B CA 1
ATOM 2430 C C . GLN B 1 91 ? -7.68 6.375 3.438 1 87.5 91 GLN B C 1
ATOM 2432 O O . GLN B 1 91 ? -7.086 5.953 2.443 1 87.5 91 GLN B O 1
ATOM 2437 N N . GLY B 1 92 ? -8.008 5.559 4.32 1 84.94 92 GLY B N 1
ATOM 2438 C CA . GLY B 1 92 ? -7.75 4.133 4.238 1 84.94 92 GLY B CA 1
ATOM 2439 C C . GLY B 1 92 ? -6.414 3.729 4.828 1 84.94 92 GLY B C 1
ATOM 2440 O O . GLY B 1 92 ? -5.777 4.516 5.535 1 84.94 92 GLY B O 1
ATOM 2441 N N . HIS B 1 93 ? -5.969 2.508 4.492 1 79.81 93 HIS B N 1
ATOM 2442 C CA . HIS B 1 93 ? -4.754 2.102 5.191 1 79.81 93 HIS B CA 1
ATOM 2443 C C . HIS B 1 93 ? -3.551 2.117 4.254 1 79.81 93 HIS B C 1
ATOM 2445 O O . HIS B 1 93 ? -2.416 2.305 4.699 1 79.81 93 HIS B O 1
ATOM 2451 N N . SER B 1 94 ? -3.824 2.045 2.965 1 87.94 94 SER B N 1
ATOM 2452 C CA . SER B 1 94 ? -2.691 2.018 2.045 1 87.94 94 SER B CA 1
ATOM 2453 C C . SER B 1 94 ? -1.558 1.154 2.588 1 87.94 94 SER B C 1
ATOM 2455 O O . SER B 1 94 ? -0.422 1.619 2.713 1 87.94 94 SER B O 1
ATOM 2457 N N . ILE B 1 95 ? -1.775 0.011 2.852 1 93.25 95 ILE B N 1
ATOM 2458 C CA . ILE B 1 95 ? -0.832 -0.939 3.43 1 93.25 95 ILE B CA 1
ATOM 2459 C C . ILE B 1 95 ? -0.503 -2.027 2.41 1 93.25 95 ILE B C 1
ATOM 2461 O O . ILE B 1 95 ? -1.359 -2.416 1.611 1 93.25 95 ILE B O 1
ATOM 2465 N N . LEU B 1 96 ? 0.677 -2.422 2.42 1 93.75 96 LEU B N 1
ATOM 2466 C CA . LEU B 1 96 ? 1.065 -3.539 1.564 1 93.75 96 LEU B CA 1
ATOM 2467 C C . LEU B 1 96 ? 0.803 -4.871 2.258 1 93.75 96 LEU B C 1
ATOM 2469 O O . LEU B 1 96 ? 1.513 -5.238 3.197 1 93.75 96 LEU B O 1
ATOM 2473 N N . SER B 1 97 ? -0.107 -5.609 1.772 1 90.75 97 SER B N 1
ATOM 2474 C CA . SER B 1 97 ? -0.682 -6.762 2.461 1 90.75 97 SER B CA 1
ATOM 2475 C C . SER B 1 97 ? 0.305 -7.922 2.516 1 90.75 97 SER B C 1
ATOM 2477 O O . SER B 1 97 ? 0.194 -8.797 3.375 1 90.75 97 SER B O 1
ATOM 2479 N N . ASN B 1 98 ? 1.265 -7.957 1.661 1 90.5 98 ASN B N 1
ATOM 2480 C CA . ASN B 1 98 ? 2.193 -9.078 1.619 1 90.5 98 ASN B CA 1
ATOM 2481 C C . ASN B 1 98 ? 3.459 -8.789 2.422 1 90.5 98 ASN B C 1
ATOM 2483 O O . ASN B 1 98 ? 4.422 -9.562 2.371 1 90.5 98 ASN B O 1
ATOM 2487 N N . LEU B 1 99 ? 3.441 -7.703 3.125 1 93.19 99 LEU B N 1
ATOM 2488 C CA . LEU B 1 99 ? 4.539 -7.352 4.02 1 93.19 99 LEU B CA 1
ATOM 2489 C C . LEU B 1 99 ? 4.09 -7.387 5.473 1 93.19 99 LEU B C 1
ATOM 2491 O O . LEU B 1 99 ? 2.922 -7.125 5.777 1 93.19 99 LEU B O 1
ATOM 2495 N N . SER B 1 100 ? 5.07 -7.734 6.309 1 94.38 100 SER B N 1
ATOM 2496 C CA . SER B 1 100 ? 4.785 -7.672 7.738 1 94.38 100 SER B CA 1
ATOM 2497 C C . SER B 1 100 ? 4.57 -6.234 8.195 1 94.38 100 SER B C 1
ATOM 2499 O O . SER B 1 100 ? 4.887 -5.289 7.469 1 94.38 100 SER B O 1
ATOM 2501 N N . VAL B 1 101 ? 4.023 -6.129 9.383 1 96.88 101 VAL B N 1
ATOM 2502 C CA . VAL B 1 101 ? 3.879 -4.824 10.023 1 96.88 101 VAL B CA 1
ATOM 2503 C C . VAL B 1 101 ? 5.234 -4.125 10.086 1 96.88 101 VAL B C 1
ATOM 2505 O O . VAL B 1 101 ? 5.359 -2.961 9.695 1 96.88 101 VAL B O 1
ATOM 2508 N N . PHE B 1 102 ? 6.191 -4.883 10.508 1 96.94 102 PHE B N 1
ATOM 2509 C CA . PHE B 1 102 ? 7.551 -4.379 10.664 1 96.94 102 PHE B CA 1
ATOM 2510 C C . PHE B 1 102 ? 8.094 -3.873 9.328 1 96.94 102 PHE B C 1
ATOM 2512 O O . PHE B 1 102 ? 8.656 -2.779 9.258 1 96.94 102 PHE B O 1
ATOM 2519 N N . ASP B 1 103 ? 7.91 -4.539 8.273 1 95.5 103 ASP B N 1
ATOM 2520 C CA . ASP B 1 103 ? 8.406 -4.168 6.953 1 95.5 103 ASP B CA 1
ATOM 2521 C C . ASP B 1 103 ? 7.629 -2.986 6.383 1 95.5 103 ASP B C 1
ATOM 2523 O O . ASP B 1 103 ? 8.203 -2.127 5.711 1 95.5 103 ASP B O 1
ATOM 2527 N N . ASN B 1 104 ? 6.363 -2.951 6.602 1 96.75 104 ASN B N 1
ATOM 2528 C CA . ASN B 1 104 ? 5.566 -1.807 6.172 1 96.75 104 ASN B CA 1
ATOM 2529 C C . ASN B 1 104 ? 6.086 -0.504 6.77 1 96.75 104 ASN B C 1
ATOM 2531 O O . ASN B 1 104 ? 6.211 0.502 6.07 1 96.75 104 ASN B O 1
ATOM 2535 N N . VAL B 1 105 ? 6.449 -0.536 7.98 1 97.44 105 VAL B N 1
ATOM 2536 C CA . VAL B 1 105 ? 6.836 0.657 8.727 1 97.44 105 VAL B CA 1
ATOM 2537 C C . VAL B 1 105 ? 8.195 1.152 8.242 1 97.44 105 VAL B C 1
ATOM 2539 O O . VAL B 1 105 ? 8.445 2.359 8.195 1 97.44 105 VAL B O 1
ATOM 2542 N N . ARG B 1 106 ? 9.016 0.274 7.789 1 96.06 106 ARG B N 1
ATOM 2543 C CA . ARG B 1 106 ? 10.398 0.621 7.469 1 96.06 106 ARG B CA 1
ATOM 2544 C C . ARG B 1 106 ? 10.508 1.191 6.059 1 96.06 106 ARG B C 1
ATOM 2546 O O . ARG B 1 106 ? 11.531 1.776 5.699 1 96.06 106 ARG B O 1
ATOM 2553 N N . LEU B 1 107 ? 9.539 1.112 5.305 1 95.12 107 LEU B N 1
ATOM 2554 C CA . LEU B 1 107 ? 9.594 1.348 3.865 1 95.12 107 LEU B CA 1
ATOM 2555 C C . LEU B 1 107 ? 10.125 2.746 3.562 1 95.12 107 LEU B C 1
ATOM 2557 O O . LEU B 1 107 ? 11 2.912 2.713 1 95.12 107 LEU B O 1
ATOM 2561 N N . PRO B 1 108 ? 9.656 3.807 4.238 1 95.25 108 PRO B N 1
ATOM 2562 C CA . PRO B 1 108 ? 10.086 5.156 3.877 1 95.25 108 PRO B CA 1
ATOM 2563 C C . PRO B 1 108 ? 11.594 5.352 4.012 1 95.25 108 PRO B C 1
ATOM 2565 O O . PRO B 1 108 ? 12.188 6.148 3.281 1 95.25 108 PRO B O 1
ATOM 2568 N N . HIS B 1 109 ? 12.188 4.617 4.879 1 94.81 109 HIS B N 1
ATOM 2569 C CA . HIS B 1 109 ? 13.617 4.762 5.125 1 94.81 109 HIS B CA 1
ATOM 2570 C C . HIS B 1 109 ? 14.422 4.457 3.869 1 94.81 109 HIS B C 1
ATOM 2572 O O . HIS B 1 109 ? 15.438 5.109 3.602 1 94.81 109 HIS B O 1
ATOM 2578 N N . TYR B 1 110 ? 13.945 3.553 3.1 1 90.94 110 TYR B N 1
ATOM 2579 C CA . TYR B 1 110 ? 14.75 2.996 2.018 1 90.94 110 TYR B CA 1
ATOM 2580 C C . TYR B 1 110 ? 14.609 3.826 0.748 1 90.94 110 TYR B C 1
ATOM 2582 O O . TYR B 1 110 ? 15.336 3.611 -0.226 1 90.94 110 TYR B O 1
ATOM 2590 N N . LEU B 1 111 ? 13.703 4.746 0.73 1 89.44 111 LEU B N 1
ATOM 2591 C CA . LEU B 1 111 ? 13.453 5.535 -0.47 1 89.44 111 LEU B CA 1
ATOM 2592 C C . LEU B 1 111 ? 14.531 6.609 -0.647 1 89.44 111 LEU B C 1
ATOM 2594 O O . LEU B 1 111 ? 14.641 7.211 -1.718 1 89.44 111 LEU B O 1
ATOM 2598 N N . GLN B 1 112 ? 15.258 6.809 0.396 1 85.88 112 GLN B N 1
ATOM 2599 C CA . GLN B 1 112 ? 16.422 7.684 0.358 1 85.88 112 GLN B CA 1
ATOM 2600 C C . GLN B 1 112 ? 17.547 7.148 1.249 1 85.88 112 GLN B C 1
ATOM 2602 O O . GLN B 1 112 ? 17.281 6.488 2.256 1 85.88 112 GLN B O 1
ATOM 2607 N N . LYS B 1 113 ? 18.734 7.422 0.817 1 80.88 113 LYS B N 1
ATOM 2608 C CA . LYS B 1 113 ? 19.859 7.016 1.642 1 80.88 113 LYS B CA 1
ATOM 2609 C C . LYS B 1 113 ? 19.828 7.703 3.004 1 80.88 113 LYS B C 1
ATOM 2611 O O . LYS B 1 113 ? 19.75 8.93 3.082 1 80.88 113 LYS B O 1
ATOM 2616 N N . ARG B 1 114 ? 19.797 6.91 3.994 1 85.94 114 ARG B N 1
ATOM 2617 C CA . ARG B 1 114 ? 19.781 7.43 5.359 1 85.94 114 ARG B CA 1
ATOM 2618 C C . ARG B 1 114 ? 20.703 6.633 6.266 1 85.94 114 ARG B C 1
ATOM 2620 O O . ARG B 1 114 ? 20.969 5.453 6.012 1 85.94 114 ARG B O 1
ATOM 2627 N N . GLN B 1 115 ? 21.172 7.352 7.227 1 86.25 115 GLN B N 1
ATOM 2628 C CA . GLN B 1 115 ? 21.984 6.684 8.234 1 86.25 115 GLN B CA 1
ATOM 2629 C C . GLN B 1 115 ? 21.141 6.277 9.445 1 86.25 115 GLN B C 1
ATOM 2631 O O . GLN B 1 115 ? 20.016 6.754 9.609 1 86.25 115 GLN B O 1
ATOM 2636 N N . GLY B 1 116 ? 21.641 5.297 10.133 1 88.19 116 GLY B N 1
ATOM 2637 C CA . GLY B 1 116 ? 20.984 4.891 11.359 1 88.19 116 GLY B CA 1
ATOM 2638 C C . GLY B 1 116 ? 20.5 3.455 11.328 1 88.19 116 GLY B C 1
ATOM 2639 O O . GLY B 1 116 ? 20.578 2.789 10.297 1 88.19 116 GLY B O 1
ATOM 2640 N N . ASP B 1 117 ? 20.031 3.064 12.461 1 92.69 117 ASP B N 1
ATOM 2641 C CA . ASP B 1 117 ? 19.484 1.722 12.617 1 92.69 117 ASP B CA 1
ATOM 2642 C C . ASP B 1 117 ? 17.984 1.705 12.328 1 92.69 117 ASP B C 1
ATOM 2644 O O . ASP B 1 117 ? 17.172 2.004 13.203 1 92.69 117 ASP B O 1
ATOM 2648 N N . VAL B 1 118 ? 17.688 1.329 11.156 1 93.75 118 VAL B N 1
ATOM 2649 C CA . VAL B 1 118 ? 16.312 1.334 10.672 1 93.75 118 VAL B CA 1
ATOM 2650 C C . VAL B 1 118 ? 15.453 0.401 11.523 1 93.75 118 VAL B C 1
ATOM 2652 O O . VAL B 1 118 ? 14.297 0.712 11.828 1 93.75 118 VAL B O 1
ATOM 2655 N N . ASN B 1 119 ? 16.016 -0.748 11.898 1 94.81 119 ASN B N 1
ATOM 2656 C CA . ASN B 1 119 ? 15.266 -1.737 12.656 1 94.81 119 ASN B CA 1
ATOM 2657 C C . ASN B 1 119 ? 14.938 -1.235 14.062 1 94.81 119 ASN B C 1
ATOM 2659 O O . ASN B 1 119 ? 13.797 -1.362 14.523 1 94.81 119 ASN B O 1
ATOM 2663 N N . LYS B 1 120 ? 15.883 -0.657 14.695 1 96.94 120 LYS B N 1
ATOM 2664 C CA . LYS B 1 120 ? 15.656 -0.107 16.031 1 96.94 120 LYS B CA 1
ATOM 2665 C C . LYS B 1 120 ? 14.625 1.02 15.992 1 96.94 120 LYS B C 1
ATOM 2667 O O . LYS B 1 120 ? 13.758 1.101 16.859 1 96.94 120 LYS B O 1
ATOM 2672 N N . ARG B 1 121 ? 14.727 1.862 15.023 1 97.19 121 ARG B N 1
ATOM 2673 C CA . ARG B 1 121 ? 13.789 2.967 14.859 1 97.19 121 ARG B CA 1
ATOM 2674 C C . ARG B 1 121 ? 12.367 2.451 14.648 1 97.19 121 ARG B C 1
ATOM 2676 O O . ARG B 1 121 ? 11.43 2.906 15.312 1 97.19 121 ARG B O 1
ATOM 2683 N N . ALA B 1 122 ? 12.227 1.507 13.766 1 97.44 122 ALA B N 1
ATOM 2684 C CA . ALA B 1 122 ? 10.914 0.938 13.469 1 97.44 122 ALA B CA 1
ATOM 2685 C C . ALA B 1 122 ? 10.297 0.301 14.711 1 97.44 122 ALA B C 1
ATOM 2687 O O . ALA B 1 122 ? 9.117 0.499 14.992 1 97.44 122 ALA B O 1
ATOM 2688 N N . LEU B 1 123 ? 11.102 -0.441 15.406 1 97.75 123 LEU B N 1
ATOM 2689 C CA . LEU B 1 123 ? 10.602 -1.093 16.609 1 97.75 123 LEU B CA 1
ATOM 2690 C C . LEU B 1 123 ? 10.195 -0.062 17.656 1 97.75 123 LEU B C 1
ATOM 2692 O O . LEU B 1 123 ? 9.164 -0.222 18.328 1 97.75 123 LEU B O 1
ATOM 2696 N N . SER B 1 124 ? 10.992 0.98 17.797 1 98.12 124 SER B N 1
ATOM 2697 C CA . SER B 1 124 ? 10.664 2.045 18.75 1 98.12 124 SER B CA 1
ATOM 2698 C C . SER B 1 124 ? 9.344 2.717 18.375 1 98.12 124 SER B C 1
ATOM 2700 O O . SER B 1 124 ? 8.555 3.074 19.25 1 98.12 124 SER B O 1
ATOM 2702 N N . LEU B 1 125 ? 9.086 2.889 17.125 1 98.25 125 LEU B N 1
ATOM 2703 C CA . LEU B 1 125 ? 7.844 3.496 16.672 1 98.25 125 LEU B CA 1
ATOM 2704 C C . LEU B 1 125 ? 6.656 2.578 16.953 1 98.25 125 LEU B C 1
ATOM 2706 O O . LEU B 1 125 ? 5.594 3.041 17.375 1 98.25 125 LEU B O 1
ATOM 2710 N N . LEU B 1 126 ? 6.867 1.279 16.703 1 98.5 126 LEU B N 1
ATOM 2711 C CA . LEU B 1 126 ? 5.797 0.327 16.984 1 98.5 126 LEU B CA 1
ATOM 2712 C C . LEU B 1 126 ? 5.461 0.309 18.469 1 98.5 126 LEU B C 1
ATOM 2714 O O . LEU B 1 126 ? 4.297 0.154 18.844 1 98.5 126 LEU B O 1
ATOM 2718 N N . GLU B 1 127 ? 6.465 0.481 19.281 1 98.12 127 GLU B N 1
ATOM 2719 C CA . GLU B 1 127 ? 6.238 0.616 20.719 1 98.12 127 GLU B CA 1
ATOM 2720 C C . GLU B 1 127 ? 5.457 1.887 21.031 1 98.12 127 GLU B C 1
ATOM 2722 O O . GLU B 1 127 ? 4.508 1.858 21.828 1 98.12 127 GLU B O 1
ATOM 2727 N N . GLN B 1 128 ? 5.836 2.924 20.469 1 96.62 128 GLN B N 1
ATOM 2728 C CA . GLN B 1 128 ? 5.199 4.219 20.688 1 96.62 128 GLN B CA 1
ATOM 2729 C C . GLN B 1 128 ? 3.711 4.168 20.359 1 96.62 128 GLN B C 1
ATOM 2731 O O . GLN B 1 128 ? 2.891 4.754 21.062 1 96.62 128 GLN B O 1
ATOM 2736 N N . VAL B 1 129 ? 3.391 3.459 19.281 1 96.88 129 VAL B N 1
ATOM 2737 C CA . VAL B 1 129 ? 1.987 3.43 18.875 1 96.88 129 VAL B CA 1
ATOM 2738 C C . VAL B 1 129 ? 1.291 2.238 19.531 1 96.88 129 VAL B C 1
ATOM 2740 O O . VAL B 1 129 ? 0.106 1.993 19.297 1 96.88 129 VAL B O 1
ATOM 2743 N N . GLY B 1 130 ? 1.959 1.386 20.25 1 96.31 130 GLY B N 1
ATOM 2744 C CA . GLY B 1 130 ? 1.371 0.391 21.141 1 96.31 130 GLY B CA 1
ATOM 2745 C C . GLY B 1 130 ? 1.143 -0.947 20.453 1 96.31 130 GLY B C 1
ATOM 2746 O O . GLY B 1 130 ? 0.236 -1.693 20.828 1 96.31 130 GLY B O 1
ATOM 2747 N N . ILE B 1 131 ? 1.976 -1.291 19.375 1 97.75 131 ILE B N 1
ATOM 2748 C CA . ILE B 1 131 ? 1.685 -2.547 18.688 1 97.75 131 ILE B CA 1
ATOM 2749 C C . ILE B 1 131 ? 2.988 -3.275 18.375 1 97.75 131 ILE B C 1
ATOM 2751 O O . ILE B 1 131 ? 3.098 -3.943 17.344 1 97.75 131 ILE B O 1
ATOM 2755 N N . ALA B 1 132 ? 4.02 -3.104 19.203 1 98 132 ALA B N 1
ATOM 2756 C CA . ALA B 1 132 ? 5.309 -3.76 19.016 1 98 132 ALA B CA 1
ATOM 2757 C C . ALA B 1 132 ? 5.152 -5.277 18.969 1 98 132 ALA B C 1
ATOM 2759 O O . ALA B 1 132 ? 5.879 -5.961 18.25 1 98 132 ALA B O 1
ATOM 2760 N N . HIS B 1 133 ? 4.203 -5.781 19.672 1 97.19 133 HIS B N 1
ATOM 2761 C CA . HIS B 1 133 ? 3.969 -7.219 19.75 1 97.19 133 HIS B CA 1
ATOM 2762 C C . HIS B 1 133 ? 3.469 -7.762 18.406 1 97.19 133 HIS B C 1
ATOM 2764 O O . HIS B 1 133 ? 3.479 -8.977 18.188 1 97.19 133 HIS B O 1
ATOM 2770 N N . LEU B 1 134 ? 3.074 -6.906 17.484 1 97.19 134 LEU B N 1
ATOM 2771 C CA . LEU B 1 134 ? 2.521 -7.316 16.203 1 97.19 134 LEU B CA 1
ATOM 2772 C C . LEU B 1 134 ? 3.537 -7.105 15.086 1 97.19 134 LEU B C 1
ATOM 2774 O O . LEU B 1 134 ? 3.191 -7.188 13.906 1 97.19 134 LEU B O 1
ATOM 2778 N N . ALA B 1 135 ? 4.75 -6.859 15.406 1 96.94 135 ALA B N 1
ATOM 2779 C CA . ALA B 1 135 ? 5.773 -6.488 14.438 1 96.94 135 ALA B CA 1
ATOM 2780 C C . ALA B 1 135 ? 5.848 -7.504 13.305 1 96.94 135 ALA B C 1
ATOM 2782 O O . ALA B 1 135 ? 5.98 -7.133 12.133 1 96.94 135 ALA B O 1
ATOM 2783 N N . ASN B 1 136 ? 5.688 -8.758 13.594 1 93.75 136 ASN B N 1
ATOM 2784 C CA . ASN B 1 136 ? 5.871 -9.805 12.594 1 93.75 136 ASN B CA 1
ATOM 2785 C C . ASN B 1 136 ? 4.539 -10.234 11.977 1 93.75 136 ASN B C 1
ATOM 2787 O O . ASN B 1 136 ? 4.512 -11.062 11.062 1 93.75 136 ASN B O 1
ATOM 2791 N N . ALA B 1 137 ? 3.486 -9.672 12.438 1 94.25 137 ALA B N 1
ATOM 2792 C CA . ALA B 1 137 ? 2.17 -10.016 11.898 1 94.25 137 ALA B CA 1
ATOM 2793 C C . ALA B 1 137 ? 1.965 -9.406 10.516 1 94.25 137 ALA B C 1
ATOM 2795 O O . ALA B 1 137 ? 2.695 -8.5 10.117 1 94.25 137 ALA B O 1
ATOM 2796 N N . TYR B 1 138 ? 1.004 -9.977 9.844 1 92.69 138 TYR B N 1
ATOM 2797 C CA . TYR B 1 138 ?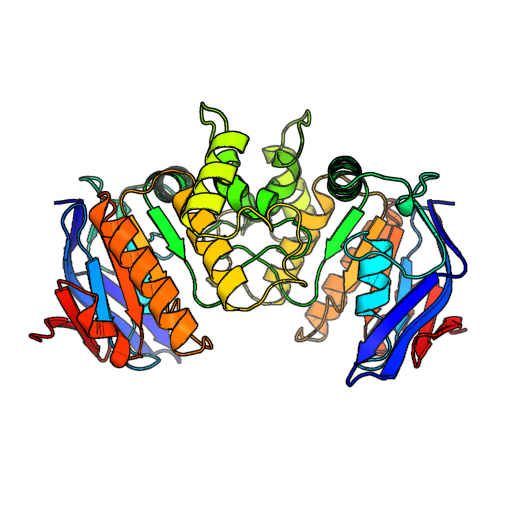 0.604 -9.438 8.547 1 92.69 138 TYR B CA 1
ATOM 2798 C C . TYR B 1 138 ? -0.705 -8.664 8.664 1 92.69 138 TYR B C 1
ATOM 2800 O O . TYR B 1 138 ? -1.521 -8.938 9.547 1 92.69 138 TYR B O 1
ATOM 2808 N N . PRO B 1 139 ? -0.858 -7.723 7.734 1 93.25 139 PRO B N 1
ATOM 2809 C CA . PRO B 1 139 ? -2.012 -6.824 7.812 1 93.25 139 PRO B CA 1
ATOM 2810 C C . PRO B 1 139 ? -3.34 -7.57 7.887 1 93.25 139 PRO B C 1
ATOM 2812 O O . PRO B 1 139 ? -4.273 -7.117 8.547 1 93.25 139 PRO B O 1
ATOM 2815 N N . GLN B 1 140 ? -3.439 -8.695 7.258 1 88.38 140 GLN B N 1
ATOM 2816 C CA . GLN B 1 140 ? -4.703 -9.43 7.207 1 88.38 140 GLN B CA 1
ATOM 2817 C C . GLN B 1 140 ? -5.117 -9.906 8.594 1 88.38 140 GLN B C 1
ATOM 2819 O O . GLN B 1 140 ? -6.27 -10.289 8.805 1 88.38 140 GLN B O 1
ATOM 2824 N N . HIS B 1 141 ? -4.258 -9.875 9.539 1 90.69 141 HIS B N 1
ATOM 2825 C CA . HIS B 1 141 ? -4.531 -10.359 10.891 1 90.69 141 HIS B CA 1
ATOM 2826 C C . HIS B 1 141 ? -4.793 -9.195 11.844 1 90.69 141 HIS B C 1
ATOM 2828 O O . HIS B 1 141 ? -4.953 -9.406 13.055 1 90.69 141 HIS B O 1
ATOM 2834 N N . LEU B 1 142 ? -4.887 -8.008 11.383 1 94.06 142 LEU B N 1
ATOM 2835 C CA . LEU B 1 142 ? -4.977 -6.824 12.227 1 94.06 142 LEU B CA 1
ATOM 2836 C C . LEU B 1 142 ? -6.379 -6.223 12.172 1 94.06 142 LEU B C 1
ATOM 2838 O O . LEU B 1 142 ? -7.047 -6.293 11.141 1 94.06 142 LEU B O 1
ATOM 2842 N N . SER B 1 143 ? -6.734 -5.602 13.312 1 93 143 SER B N 1
ATOM 2843 C CA . SER B 1 143 ? -7.953 -4.801 13.336 1 93 143 SER B CA 1
ATOM 2844 C C . SER B 1 143 ? -7.75 -3.465 12.625 1 93 143 SER B C 1
ATOM 2846 O O . SER B 1 143 ? -6.617 -3.092 12.312 1 93 143 SER B O 1
ATOM 2848 N N . GLY B 1 144 ? -8.844 -2.744 12.375 1 92 144 GLY B N 1
ATOM 2849 C CA . GLY B 1 144 ? -8.766 -1.427 11.766 1 92 144 GLY B CA 1
ATOM 2850 C C . GLY B 1 144 ? -7.902 -0.459 12.555 1 92 144 GLY B C 1
ATOM 2851 O O . GLY B 1 144 ? -7.098 0.275 11.977 1 92 144 GLY B O 1
ATOM 2852 N N . GLY B 1 145 ? -8.102 -0.453 13.844 1 93.5 145 GLY B N 1
ATOM 2853 C CA . GLY B 1 145 ? -7.309 0.404 14.703 1 93.5 145 GLY B CA 1
ATOM 2854 C C . GLY B 1 145 ? -5.828 0.073 14.68 1 93.5 145 GLY B C 1
ATOM 2855 O O . GLY B 1 145 ? -4.984 0.972 14.688 1 93.5 145 GLY B O 1
ATOM 2856 N N . GLU B 1 146 ? -5.551 -1.242 14.648 1 96.31 146 GLU B N 1
ATOM 2857 C CA . GLU B 1 146 ? -4.16 -1.683 14.57 1 96.31 146 GLU B CA 1
ATOM 2858 C C . GLU B 1 146 ? -3.527 -1.285 13.242 1 96.31 146 GLU B C 1
ATOM 2860 O O . GLU B 1 146 ? -2.381 -0.833 13.203 1 96.31 146 GLU B O 1
ATOM 2865 N N . LEU B 1 147 ? -4.305 -1.419 12.211 1 95.94 147 LEU B N 1
ATOM 2866 C CA . LEU B 1 147 ? -3.828 -1.015 10.891 1 95.94 147 LEU B CA 1
ATOM 2867 C C . LEU B 1 147 ? -3.514 0.477 10.859 1 95.94 147 LEU B C 1
ATOM 2869 O O . LEU B 1 147 ? -2.512 0.893 10.273 1 95.94 147 LEU B O 1
ATOM 2873 N N . ARG B 1 148 ? -4.301 1.234 11.477 1 96.06 148 ARG B N 1
ATOM 2874 C CA . ARG B 1 148 ? -4.074 2.674 11.539 1 96.06 148 ARG B CA 1
ATOM 2875 C C . ARG B 1 148 ? -2.787 2.992 12.297 1 96.06 148 ARG B C 1
ATOM 2877 O O . ARG B 1 148 ? -2.014 3.855 11.883 1 96.06 148 ARG B O 1
ATOM 2884 N N . ARG B 1 149 ? -2.568 2.287 13.352 1 97 149 ARG B N 1
ATOM 2885 C CA . ARG B 1 149 ? -1.347 2.486 14.125 1 97 149 ARG B CA 1
ATOM 2886 C C . ARG B 1 149 ? -0.113 2.162 13.289 1 97 149 ARG B C 1
ATOM 2888 O O . ARG B 1 149 ? 0.915 2.834 13.406 1 97 149 ARG B O 1
ATOM 2895 N N . VAL B 1 150 ? -0.232 1.142 12.414 1 97.75 150 VAL B N 1
ATOM 2896 C CA . VAL B 1 150 ? 0.857 0.816 11.5 1 97.75 150 VAL B CA 1
ATOM 2897 C C . VAL B 1 150 ? 1.129 2.002 10.578 1 97.75 150 VAL B C 1
ATOM 2899 O O . VAL B 1 150 ? 2.283 2.383 10.367 1 97.75 150 VAL B O 1
ATOM 2902 N N . THR B 1 151 ? 0.081 2.598 10.07 1 97.31 151 THR B N 1
ATOM 2903 C CA . THR B 1 151 ? 0.233 3.686 9.117 1 97.31 151 THR B CA 1
ATOM 2904 C C . THR B 1 151 ? 0.806 4.926 9.789 1 97.31 151 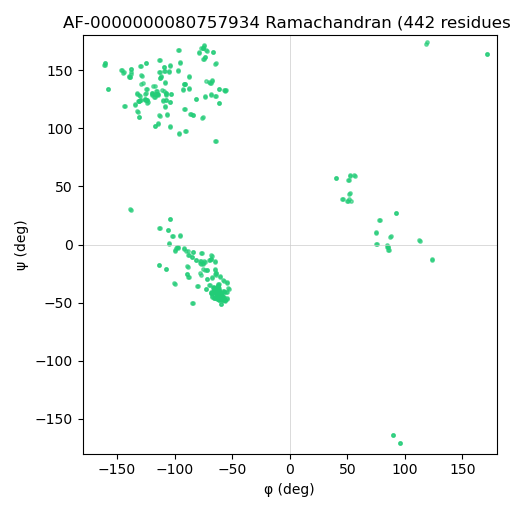THR B C 1
ATOM 2906 O O . THR B 1 151 ? 1.584 5.668 9.188 1 97.31 151 THR B O 1
ATOM 2909 N N . ILE B 1 152 ? 0.438 5.141 11 1 97.75 152 ILE B N 1
ATOM 2910 C CA . ILE B 1 152 ? 0.983 6.262 11.758 1 97.75 152 ILE B CA 1
ATOM 2911 C C . ILE B 1 152 ? 2.475 6.047 12 1 97.75 152 ILE B C 1
ATOM 2913 O O . ILE B 1 152 ? 3.283 6.949 11.773 1 97.75 152 ILE B O 1
ATOM 2917 N N . ALA B 1 153 ? 2.809 4.824 12.414 1 98.31 153 ALA B N 1
ATOM 2918 C CA . ALA B 1 153 ? 4.219 4.504 12.633 1 98.31 153 ALA B CA 1
ATOM 2919 C C . ALA B 1 153 ? 5.031 4.707 11.359 1 98.31 153 ALA B C 1
ATOM 2921 O O . ALA B 1 153 ? 6.113 5.297 11.391 1 98.31 153 ALA B O 1
ATOM 2922 N N . ARG B 1 154 ? 4.508 4.258 10.289 1 97.88 154 ARG B N 1
ATOM 2923 C CA . ARG B 1 154 ? 5.195 4.398 9.008 1 97.88 154 ARG B CA 1
ATOM 2924 C C . ARG B 1 154 ? 5.406 5.867 8.656 1 97.88 154 ARG B C 1
ATOM 2926 O O . ARG B 1 154 ? 6.477 6.25 8.188 1 97.88 154 ARG B O 1
ATOM 2933 N N . ALA B 1 155 ? 4.402 6.652 8.891 1 97.81 155 ALA B N 1
ATOM 2934 C CA . ALA B 1 155 ? 4.445 8.078 8.555 1 97.81 155 ALA B CA 1
ATOM 2935 C C . ALA B 1 155 ? 5.496 8.805 9.391 1 97.81 155 ALA B C 1
ATOM 2937 O O . ALA B 1 155 ? 6.008 9.852 8.992 1 97.81 155 ALA B O 1
ATOM 2938 N N . LEU B 1 156 ? 5.863 8.234 10.516 1 98.12 156 LEU B N 1
ATOM 2939 C CA . LEU B 1 156 ? 6.777 8.891 11.445 1 98.12 156 LEU B CA 1
ATOM 2940 C C . LEU B 1 156 ? 8.203 8.383 11.25 1 98.12 156 LEU B C 1
ATOM 2942 O O . LEU B 1 156 ? 9.133 8.883 11.891 1 98.12 156 LEU B O 1
ATOM 2946 N N . MET B 1 157 ? 8.406 7.469 10.391 1 97.69 157 MET B N 1
ATOM 2947 C CA . MET B 1 157 ? 9.648 6.719 10.258 1 97.69 157 MET B CA 1
ATOM 2948 C C . MET B 1 157 ? 10.836 7.66 10.062 1 97.69 157 MET B C 1
ATOM 2950 O O . MET B 1 157 ? 11.898 7.457 10.664 1 97.69 157 MET B O 1
ATOM 2954 N N . ASN B 1 158 ? 10.617 8.703 9.258 1 96.88 158 ASN B N 1
ATOM 2955 C CA . ASN B 1 158 ? 11.734 9.57 8.914 1 96.88 158 ASN B CA 1
ATOM 2956 C C . ASN B 1 158 ? 11.688 10.891 9.68 1 96.88 158 ASN B C 1
ATOM 2958 O O . ASN B 1 158 ? 12.172 11.914 9.195 1 96.88 158 ASN B O 1
ATOM 2962 N N . LYS B 1 159 ? 10.969 10.867 10.812 1 96.69 159 LYS B N 1
ATOM 2963 C CA . LYS B 1 159 ? 10.906 12.008 11.727 1 96.69 159 LYS B CA 1
ATOM 2964 C C . LYS B 1 159 ? 10.414 13.266 11.016 1 96.69 159 LYS B C 1
ATOM 2966 O O . LYS B 1 159 ? 11.086 14.297 11.039 1 96.69 159 LYS B O 1
ATOM 2971 N N . PRO B 1 160 ? 9.281 13.203 10.477 1 97.94 160 PRO B N 1
ATOM 2972 C CA . PRO B 1 160 ? 8.75 14.359 9.75 1 97.94 160 PRO B CA 1
ATOM 2973 C C . PRO B 1 160 ? 8.508 15.562 10.648 1 97.94 160 PRO B C 1
ATOM 2975 O O . PRO B 1 160 ? 8.305 15.406 11.859 1 97.94 160 PRO B O 1
ATOM 2978 N N . LYS B 1 161 ? 8.516 16.734 10.031 1 98.44 161 LYS B N 1
ATOM 2979 C CA . LYS B 1 161 ? 8.172 17.969 10.734 1 98.44 161 LYS B CA 1
ATOM 2980 C C . LYS B 1 161 ? 6.676 18.25 10.656 1 98.44 161 LYS B C 1
ATOM 2982 O O . LYS B 1 161 ? 6.121 18.922 11.523 1 98.44 161 LYS B O 1
ATOM 2987 N N . LEU B 1 162 ? 6.086 17.719 9.633 1 98.69 162 LEU B N 1
ATOM 2988 C CA . LEU B 1 162 ? 4.656 17.906 9.391 1 98.69 162 LEU B CA 1
ATOM 2989 C C . LEU B 1 162 ? 3.979 16.562 9.125 1 98.69 162 LEU B C 1
ATOM 2991 O O . LEU B 1 162 ? 4.422 15.805 8.266 1 98.69 162 LEU B O 1
ATOM 2995 N N . LEU B 1 163 ? 2.973 16.25 9.883 1 98.69 163 LEU B N 1
ATOM 2996 C CA . LEU B 1 163 ? 2.162 15.062 9.695 1 98.69 163 LEU B CA 1
ATOM 2997 C C . LEU B 1 163 ? 0.781 15.422 9.156 1 98.69 163 LEU B C 1
ATOM 2999 O O . LEU B 1 163 ? 0.061 16.219 9.766 1 98.69 163 LEU B O 1
ATOM 3003 N N . LEU B 1 164 ? 0.465 14.93 7.992 1 98.5 164 LEU B N 1
ATOM 3004 C CA . LEU B 1 164 ? -0.837 15.117 7.359 1 98.5 164 LEU B CA 1
ATOM 3005 C C . LEU B 1 164 ? -1.688 13.852 7.488 1 98.5 164 LEU B C 1
ATOM 3007 O O . LEU B 1 164 ? -1.222 12.75 7.191 1 98.5 164 LEU B O 1
ATOM 3011 N N . ALA B 1 165 ? -2.871 14.008 7.938 1 98 165 ALA B N 1
ATOM 3012 C CA . ALA B 1 165 ? -3.748 12.859 8.125 1 98 165 ALA B CA 1
ATOM 3013 C C . ALA B 1 165 ? -5.125 13.109 7.512 1 98 165 ALA B C 1
ATOM 3015 O O . ALA B 1 165 ? -5.793 14.086 7.863 1 98 165 ALA B O 1
ATOM 3016 N N . ASP B 1 166 ? -5.531 12.258 6.633 1 96.81 166 ASP B N 1
ATOM 3017 C CA . ASP B 1 166 ? -6.812 12.359 5.941 1 96.81 166 ASP B CA 1
ATOM 3018 C C . ASP B 1 166 ? -7.82 11.367 6.508 1 96.81 166 ASP B C 1
ATOM 3020 O O . ASP B 1 166 ? -7.781 10.18 6.176 1 96.81 166 ASP B O 1
ATOM 3024 N N . GLU B 1 167 ? -8.711 11.844 7.324 1 96.31 167 GLU B N 1
ATOM 3025 C CA . GLU B 1 167 ? -9.766 11.047 7.949 1 96.31 167 GLU B CA 1
ATOM 3026 C C . GLU B 1 167 ? -9.195 9.812 8.641 1 96.31 167 GLU B C 1
ATOM 3028 O O . GLU B 1 167 ? -9.648 8.695 8.398 1 96.31 167 GLU B O 1
ATOM 3033 N N . PRO B 1 168 ? -8.336 10 9.57 1 96 168 PRO B N 1
ATOM 3034 C CA . PRO B 1 168 ? -7.602 8.859 10.133 1 96 168 PRO B CA 1
ATOM 3035 C C . PRO B 1 168 ? -8.461 7.992 11.047 1 96 168 PRO B C 1
ATOM 3037 O O . PRO B 1 168 ? -8.078 6.867 11.375 1 96 168 PRO B O 1
ATOM 3040 N N . THR B 1 169 ? -9.586 8.469 11.461 1 94.38 169 THR B N 1
ATOM 3041 C CA . THR B 1 169 ? -10.367 7.691 12.414 1 94.38 169 THR B CA 1
ATOM 3042 C C . THR B 1 169 ? -11.664 7.207 11.773 1 94.38 169 THR B C 1
ATOM 3044 O O . THR B 1 169 ? -12.578 6.75 12.469 1 94.38 169 THR B O 1
ATOM 3047 N N . ASN B 1 170 ? -11.656 7.336 10.445 1 90.81 170 ASN B N 1
ATOM 3048 C CA . ASN B 1 170 ? -12.828 6.816 9.742 1 90.81 170 ASN B CA 1
ATOM 3049 C C . ASN B 1 170 ? -12.992 5.316 9.969 1 90.81 170 ASN B C 1
ATOM 3051 O O . ASN B 1 170 ? -12.016 4.57 9.953 1 90.81 170 ASN B O 1
ATOM 3055 N N . ASP B 1 171 ? -14.234 4.781 10.297 1 88.06 171 ASP B N 1
ATOM 3056 C CA . ASP B 1 171 ? -14.617 3.379 10.438 1 88.06 171 ASP B CA 1
ATOM 3057 C C . ASP B 1 171 ? -14.078 2.783 11.734 1 88.06 171 ASP B C 1
ATOM 3059 O O . ASP B 1 171 ? -13.992 1.562 11.875 1 88.06 171 ASP B O 1
ATOM 3063 N N . LEU B 1 172 ? -13.547 3.607 12.625 1 92 172 LEU B N 1
ATOM 3064 C CA . LEU B 1 172 ? -13.078 3.121 13.922 1 92 172 LEU B CA 1
ATOM 3065 C C . LEU B 1 172 ? -14.141 3.326 14.992 1 92 172 LEU B C 1
ATOM 3067 O O . LEU B 1 172 ? -14.961 4.246 14.898 1 92 172 LEU B O 1
ATOM 3071 N N . ASP B 1 173 ? -14.125 2.445 15.953 1 93.25 173 ASP B N 1
ATOM 3072 C CA . ASP B 1 173 ? -15.031 2.635 17.078 1 93.25 173 ASP B CA 1
ATOM 3073 C C . ASP B 1 173 ? -14.562 3.783 17.969 1 93.25 173 ASP B C 1
ATOM 3075 O O . ASP B 1 173 ? -13.445 4.281 17.828 1 93.25 173 ASP B O 1
ATOM 3079 N N . ALA B 1 174 ? -15.453 4.223 18.891 1 93.19 174 ALA B N 1
ATOM 3080 C CA . ALA B 1 174 ? -15.227 5.41 19.703 1 93.19 174 ALA B CA 1
ATOM 3081 C C . ALA B 1 174 ? -13.953 5.27 20.531 1 93.19 174 ALA B C 1
ATOM 3083 O O . ALA B 1 174 ? -13.156 6.207 20.625 1 93.19 174 ALA B O 1
ATOM 3084 N N . GLN B 1 175 ? -13.828 4.145 21.125 1 94.44 175 GLN B N 1
ATOM 3085 C CA . GLN B 1 175 ? -12.656 3.93 21.969 1 94.44 175 GLN B CA 1
ATOM 3086 C C . GLN B 1 175 ? -11.367 3.984 21.156 1 94.44 175 GLN B C 1
ATOM 3088 O O . GLN B 1 175 ? -10.406 4.641 21.547 1 94.44 175 GLN B O 1
ATOM 3093 N N . THR B 1 176 ? -11.344 3.322 20.062 1 94.25 176 THR B N 1
ATOM 3094 C CA . THR B 1 176 ? -10.172 3.324 19.203 1 94.25 176 THR B CA 1
ATOM 3095 C C . THR B 1 176 ? -9.898 4.727 18.656 1 94.25 176 THR B C 1
ATOM 3097 O O . THR B 1 176 ? -8.742 5.137 18.547 1 94.25 176 THR B O 1
ATOM 3100 N N . THR B 1 177 ? -10.953 5.387 18.344 1 95.19 177 THR B N 1
ATOM 3101 C CA . THR B 1 177 ? -10.828 6.77 17.891 1 95.19 177 THR B CA 1
ATOM 3102 C C . THR B 1 177 ? -10.133 7.625 18.938 1 95.19 177 THR B C 1
ATOM 3104 O O . THR B 1 177 ? -9.203 8.367 18.625 1 95.19 177 THR B O 1
ATOM 3107 N N . TYR B 1 178 ? -10.555 7.504 20.094 1 95.31 178 TYR B N 1
ATOM 3108 C CA . TYR B 1 178 ? -9.945 8.234 21.203 1 95.31 178 TYR B CA 1
ATOM 3109 C C . TYR B 1 178 ? -8.453 7.93 21.297 1 95.31 178 TYR B C 1
ATOM 3111 O O . TYR B 1 178 ? -7.637 8.844 21.406 1 95.31 178 TYR B O 1
ATOM 3119 N N . GLU B 1 179 ? -8.133 6.672 21.234 1 96 179 GLU B N 1
ATOM 3120 C CA . GLU B 1 179 ? -6.742 6.25 21.359 1 96 179 GLU B CA 1
ATOM 3121 C C . GLU B 1 179 ? -5.887 6.809 20.234 1 96 179 GLU B C 1
ATOM 3123 O O . GLU B 1 179 ? -4.766 7.27 20.453 1 96 179 GLU B O 1
ATOM 3128 N N . VAL B 1 180 ? -6.426 6.766 19.078 1 95.69 180 VAL B N 1
ATOM 3129 C CA . VAL B 1 180 ? -5.699 7.246 17.906 1 95.69 180 VAL B CA 1
ATOM 3130 C C . VAL B 1 180 ? -5.535 8.758 17.984 1 95.69 180 VAL B C 1
ATOM 3132 O O . VAL B 1 180 ? -4.457 9.289 17.703 1 95.69 180 VAL B O 1
ATOM 3135 N N . MET B 1 181 ? -6.535 9.484 18.406 1 97 181 MET B N 1
ATOM 3136 C CA . MET B 1 181 ? -6.461 10.938 18.516 1 97 181 MET B CA 1
ATOM 3137 C C . MET B 1 181 ? -5.465 11.352 19.594 1 97 181 MET B C 1
ATOM 3139 O O . MET B 1 181 ? -4.746 12.336 19.438 1 97 181 MET B O 1
ATOM 3143 N N . GLN B 1 182 ? -5.43 10.602 20.609 1 97.06 182 GLN B N 1
ATOM 3144 C CA . GLN B 1 182 ? -4.441 10.867 21.656 1 97.06 182 GLN B CA 1
ATOM 3145 C C . GLN B 1 182 ? -3.021 10.703 21.125 1 97.06 182 GLN B C 1
ATOM 3147 O O . GLN B 1 182 ? -2.123 11.461 21.484 1 97.06 182 GLN B O 1
ATOM 3152 N N . LEU B 1 183 ? -2.883 9.711 20.312 1 96.88 183 LEU B N 1
ATOM 3153 C CA . LEU B 1 183 ? -1.584 9.5 19.688 1 96.88 183 LEU B CA 1
ATOM 3154 C C . LEU B 1 183 ? -1.174 10.719 18.859 1 96.88 183 LEU B C 1
ATOM 3156 O O . LEU B 1 183 ? -0.025 11.164 18.938 1 96.88 183 LEU B O 1
ATOM 3160 N N . PHE B 1 184 ? -2.072 11.266 18.141 1 98 184 PHE B N 1
ATOM 3161 C CA . PHE B 1 184 ? -1.789 12.461 17.359 1 98 184 PHE B CA 1
ATOM 3162 C C . PHE B 1 184 ? -1.413 13.625 18.266 1 98 184 PHE B C 1
ATOM 3164 O O . PHE B 1 184 ? -0.51 14.398 17.953 1 98 184 PHE B O 1
ATOM 3171 N N . SER B 1 185 ? -2.111 13.758 19.359 1 97.88 185 SER B N 1
ATOM 3172 C CA . SER B 1 185 ? -1.795 14.805 20.328 1 97.88 185 SER B CA 1
ATOM 3173 C C . SER B 1 185 ? -0.377 14.648 20.859 1 97.88 185 SER B C 1
ATOM 3175 O O . SER B 1 185 ? 0.365 15.625 20.969 1 97.88 185 SER B O 1
ATOM 3177 N N . ASP B 1 186 ? -0.055 13.422 21.188 1 97.75 186 ASP B N 1
ATOM 3178 C CA . ASP B 1 186 ? 1.283 13.148 21.703 1 97.75 186 ASP B CA 1
ATOM 3179 C C . ASP B 1 186 ? 2.35 13.5 20.672 1 97.75 186 ASP B C 1
ATOM 3181 O O . ASP B 1 186 ? 3.389 14.062 21 1 97.75 186 ASP B O 1
ATOM 3185 N N . ILE B 1 187 ? 2.104 13.156 19.484 1 97.81 187 ILE B N 1
ATOM 3186 C CA . ILE B 1 187 ? 3.035 13.438 18.391 1 97.81 187 ILE B CA 1
ATOM 3187 C C . ILE B 1 187 ? 3.236 14.945 18.25 1 97.81 187 ILE B C 1
ATOM 3189 O O . ILE B 1 187 ? 4.367 15.414 18.125 1 97.81 187 ILE B O 1
ATOM 3193 N N . ALA B 1 188 ? 2.193 15.688 18.312 1 98.06 188 ALA B N 1
ATOM 3194 C CA . ALA B 1 188 ? 2.275 17.141 18.266 1 98.06 188 ALA B CA 1
ATOM 3195 C C . ALA B 1 188 ? 3.074 17.688 19.438 1 98.06 188 ALA B C 1
ATOM 3197 O O . ALA B 1 188 ? 3.939 18.547 19.266 1 98.06 188 ALA B O 1
ATOM 3198 N N . ASN B 1 189 ? 2.816 17.156 20.562 1 97.31 189 ASN B N 1
ATOM 3199 C CA . ASN B 1 189 ? 3.49 17.609 21.781 1 97.31 189 ASN B CA 1
ATOM 3200 C C . ASN B 1 189 ? 4.992 17.344 21.719 1 97.31 189 ASN B C 1
ATOM 3202 O O . ASN B 1 189 ? 5.777 18.031 22.375 1 97.31 189 ASN B O 1
ATOM 3206 N N . GLU B 1 190 ? 5.316 16.375 20.922 1 97.06 190 GLU B N 1
ATOM 3207 C CA . GLU B 1 190 ? 6.73 16.047 20.766 1 97.06 190 GLU B CA 1
ATOM 3208 C C . GLU B 1 190 ? 7.398 16.938 19.719 1 97.06 190 GLU B C 1
ATOM 3210 O O . GLU B 1 190 ? 8.609 16.828 19.5 1 97.06 190 GLU B O 1
ATOM 3215 N N . GLY B 1 191 ? 6.641 17.734 19.047 1 97.38 191 GLY B N 1
ATOM 3216 C CA . GLY B 1 191 ? 7.258 18.766 18.219 1 97.38 191 GLY B CA 1
ATOM 3217 C C . GLY B 1 191 ? 6.836 18.688 16.766 1 97.38 191 GLY B C 1
ATOM 3218 O O . GLY B 1 191 ? 7.109 19.594 15.984 1 97.38 191 GLY B O 1
ATOM 3219 N N . THR B 1 192 ? 6.219 17.609 16.375 1 98.19 192 THR B N 1
ATOM 3220 C CA . THR B 1 192 ? 5.754 17.453 15 1 98.19 192 THR B CA 1
ATOM 3221 C C . THR B 1 192 ? 4.43 18.172 14.789 1 98.19 192 THR B C 1
ATOM 3223 O O . THR B 1 192 ? 3.482 17.984 15.555 1 98.19 192 THR B O 1
ATOM 3226 N N . ALA B 1 193 ? 4.352 19.047 13.828 1 98.56 193 ALA B N 1
ATOM 3227 C CA . ALA B 1 193 ? 3.061 19.656 13.516 1 98.56 193 ALA B CA 1
ATOM 3228 C C . ALA B 1 193 ? 2.104 18.641 12.906 1 98.56 193 ALA B C 1
ATOM 3230 O O . ALA B 1 193 ? 2.51 17.797 12.094 1 98.56 1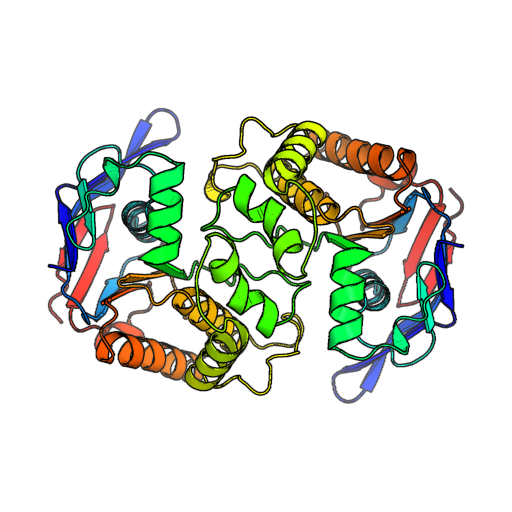93 ALA B O 1
ATOM 3231 N N . VAL B 1 194 ? 0.85 18.688 13.312 1 98.62 194 VAL B N 1
ATOM 3232 C CA . VAL B 1 194 ? -0.147 17.734 12.828 1 98.62 194 VAL B CA 1
ATOM 3233 C C . VAL B 1 194 ? -1.32 18.484 12.203 1 98.62 194 VAL B C 1
ATOM 3235 O O . VAL B 1 194 ? -1.907 19.359 12.836 1 98.62 194 VAL B O 1
ATOM 3238 N N . LEU B 1 195 ? -1.605 18.234 10.977 1 98.56 195 LEU B N 1
ATOM 3239 C CA . LEU B 1 195 ? -2.793 18.719 10.281 1 98.56 195 LEU B CA 1
ATOM 3240 C C . LEU B 1 195 ? -3.729 17.578 9.93 1 98.56 195 LEU B C 1
ATOM 3242 O O . LEU B 1 195 ? -3.406 16.75 9.07 1 98.56 195 LEU B O 1
ATOM 3246 N N . LEU B 1 196 ? -4.844 17.547 10.578 1 98.19 196 LEU B N 1
ATOM 3247 C CA . LEU B 1 196 ? -5.809 16.469 10.438 1 98.19 196 LEU B CA 1
ATOM 3248 C C . LEU B 1 196 ? -7.105 16.969 9.82 1 98.19 196 LEU B C 1
ATOM 3250 O O . LEU B 1 196 ? -7.621 18.016 10.219 1 98.19 196 LEU B O 1
ATOM 3254 N N . VAL B 1 197 ? -7.559 16.297 8.789 1 97.5 197 VAL B N 1
ATOM 3255 C CA . VAL B 1 197 ? -8.859 16.641 8.211 1 97.5 197 VAL B CA 1
ATOM 3256 C C . VAL B 1 197 ? -9.875 15.555 8.547 1 97.5 197 VAL B C 1
ATOM 3258 O O . VAL B 1 197 ? -9.547 14.367 8.539 1 97.5 197 VAL B O 1
ATOM 3261 N N . THR B 1 198 ? -11.086 15.945 8.875 1 96.25 198 THR B N 1
ATOM 3262 C CA . THR B 1 198 ? -12.109 14.977 9.258 1 96.25 198 THR B CA 1
ATOM 3263 C C . THR B 1 198 ? -13.5 15.586 9.117 1 96.25 198 THR B C 1
ATOM 3265 O O . THR B 1 198 ? -13.656 16.812 9.102 1 96.25 198 THR B O 1
ATOM 3268 N N . HIS B 1 199 ? -14.422 14.742 8.961 1 94.44 199 HIS B N 1
ATOM 3269 C CA . HIS B 1 199 ? -15.812 15.18 9.008 1 94.44 199 HIS B CA 1
ATOM 3270 C C . HIS B 1 199 ? -16.422 14.898 10.375 1 94.44 199 HIS B C 1
ATOM 3272 O O . HIS B 1 199 ? -17.562 15.273 10.641 1 94.44 199 HIS B O 1
ATOM 3278 N N . ASP B 1 200 ? -15.695 14.258 11.227 1 92.12 200 ASP B N 1
ATOM 3279 C CA . ASP B 1 200 ? -16.172 13.875 12.555 1 92.12 200 ASP B CA 1
ATOM 3280 C C . ASP B 1 200 ? -16.016 15.016 13.555 1 92.12 200 ASP B C 1
ATOM 3282 O O . ASP B 1 200 ? -14.922 15.219 14.094 1 92.12 200 ASP B O 1
ATOM 3286 N N . LEU B 1 201 ? -17.062 15.562 13.992 1 90.94 201 LEU B N 1
ATOM 3287 C CA . LEU B 1 201 ? -17.031 16.734 14.867 1 90.94 201 LEU B CA 1
ATOM 3288 C C . LEU B 1 201 ? -16.625 16.344 16.281 1 90.94 201 LEU B C 1
ATOM 3290 O O . LEU B 1 201 ? -16.234 17.203 17.078 1 90.94 201 LEU B O 1
ATOM 3294 N N . SER B 1 202 ? -16.781 15.141 16.594 1 91.06 202 SER B N 1
ATOM 3295 C CA . SER B 1 202 ? -16.484 14.703 17.953 1 91.06 202 SER B CA 1
ATOM 3296 C C . SER B 1 202 ? -14.992 14.781 18.234 1 91.06 202 SER B C 1
ATOM 3298 O O . SER B 1 202 ? -14.57 14.664 19.391 1 91.06 202 SER B O 1
ATOM 3300 N N . THR B 1 203 ? -14.164 15.031 17.203 1 92.81 203 THR B N 1
ATOM 3301 C CA . THR B 1 203 ? -12.719 14.992 17.391 1 92.81 203 THR B CA 1
ATOM 3302 C C . THR B 1 203 ? -12.148 16.406 17.422 1 92.81 203 THR B C 1
ATOM 3304 O O . THR B 1 203 ? -10.945 16.594 17.625 1 92.81 203 THR B O 1
ATOM 3307 N N . ILE B 1 204 ? -12.898 17.453 17.312 1 92.06 204 ILE B N 1
ATOM 3308 C CA . ILE B 1 204 ? -12.43 18.812 17.125 1 92.06 204 ILE B CA 1
ATOM 3309 C C . ILE B 1 204 ? -11.703 19.297 18.375 1 92.06 204 ILE B C 1
ATOM 3311 O O . ILE B 1 204 ? -10.812 20.141 18.297 1 92.06 204 ILE B O 1
ATOM 3315 N N . HIS B 1 205 ? -12.062 18.797 19.531 1 92.69 205 HIS B N 1
ATOM 3316 C CA . HIS B 1 205 ? -11.523 19.297 20.797 1 92.69 205 HIS B CA 1
ATOM 3317 C C . HIS B 1 205 ? -10.047 18.922 20.938 1 92.69 205 HIS B C 1
ATOM 3319 O O . HIS B 1 205 ? -9.359 19.453 21.812 1 92.69 205 HIS B O 1
ATOM 3325 N N . TYR B 1 206 ? -9.562 18.047 20.141 1 92.88 206 TYR B N 1
ATOM 3326 C CA . TYR B 1 206 ? -8.156 17.656 20.188 1 92.88 206 TYR B CA 1
ATOM 3327 C C . TYR B 1 206 ? -7.27 18.703 19.547 1 92.88 206 TYR B C 1
ATOM 3329 O O . TYR B 1 206 ? -6.074 18.781 19.828 1 92.88 206 TYR B O 1
ATOM 3337 N N . GLY B 1 207 ? -7.82 19.453 18.641 1 93.25 207 GLY B N 1
ATOM 3338 C CA . GLY B 1 207 ? -7.023 20.422 17.906 1 93.25 207 GLY B CA 1
ATOM 3339 C C . GLY B 1 207 ? -6.91 21.766 18.594 1 93.25 207 GLY B C 1
ATOM 3340 O O . GLY B 1 207 ? -7.902 22.297 19.109 1 93.25 207 GLY B O 1
ATOM 3341 N N . LYS B 1 208 ? -5.727 22.266 18.625 1 91.19 208 LYS B N 1
ATOM 3342 C CA . LYS B 1 208 ? -5.531 23.625 19.141 1 91.19 208 LYS B CA 1
ATOM 3343 C C . LYS B 1 208 ? -6.168 24.656 18.219 1 91.19 208 LYS B C 1
ATOM 3345 O O . LYS B 1 208 ? -6.711 25.656 18.672 1 91.19 208 LYS B O 1
ATOM 3350 N N . HIS B 1 209 ? -6.031 24.469 17.016 1 94.19 209 HIS B N 1
ATOM 3351 C CA . HIS B 1 209 ? -6.656 25.266 15.977 1 94.19 209 HIS B CA 1
ATOM 3352 C C . HIS B 1 209 ? -7.648 24.453 15.156 1 94.19 209 HIS B C 1
ATOM 3354 O O . HIS B 1 209 ? -7.336 23.328 14.742 1 94.19 209 HIS B O 1
ATOM 3360 N N . VAL B 1 210 ? -8.797 25.016 14.969 1 95.88 210 VAL B N 1
ATOM 3361 C CA . VAL B 1 210 ? -9.828 24.312 14.211 1 95.88 210 VAL B CA 1
ATOM 3362 C C . VAL B 1 210 ? -10.297 25.203 13.047 1 95.88 210 VAL B C 1
ATOM 3364 O O . VAL B 1 210 ? -10.547 26.391 13.227 1 95.88 210 VAL B O 1
ATOM 3367 N N . TYR B 1 211 ? -10.375 24.578 11.914 1 97.12 211 TYR B N 1
ATOM 3368 C CA . TYR B 1 211 ? -10.844 25.25 10.703 1 97.12 211 TYR B CA 1
ATOM 3369 C C . TYR B 1 211 ? -12.016 24.5 10.086 1 97.12 211 TYR B C 1
ATOM 3371 O O . TYR B 1 211 ? -12.203 23.312 10.344 1 97.12 211 TYR B O 1
ATOM 3379 N N . GLN B 1 212 ? -12.781 25.219 9.344 1 96.94 212 GLN B N 1
ATOM 3380 C CA . GLN B 1 212 ? -13.883 24.641 8.578 1 96.94 212 GLN B CA 1
ATOM 3381 C C . GLN B 1 212 ? -13.695 24.875 7.082 1 96.94 212 GLN B C 1
ATOM 3383 O O . GLN B 1 212 ? -13.383 26 6.656 1 96.94 212 GLN B O 1
ATOM 3388 N N . MET B 1 213 ? -13.812 23.797 6.426 1 97 213 MET B N 1
ATOM 3389 C CA . MET B 1 213 ? -13.719 23.906 4.973 1 97 213 MET B CA 1
ATOM 3390 C C . MET B 1 213 ? -15.094 23.719 4.332 1 97 213 MET B C 1
ATOM 3392 O O . MET B 1 213 ? -15.82 22.781 4.648 1 97 213 MET B O 1
ATOM 3396 N N . ASP B 1 214 ? -15.391 24.688 3.455 1 95.25 214 ASP B N 1
ATOM 3397 C CA . ASP B 1 214 ? -16.656 24.688 2.73 1 95.25 214 ASP B CA 1
ATOM 3398 C C . ASP B 1 214 ? -16.484 25.203 1.305 1 95.25 214 ASP B C 1
ATOM 3400 O O . ASP B 1 214 ? -16.062 26.344 1.099 1 95.25 214 ASP B O 1
ATOM 3404 N N . ASN B 1 215 ? -16.797 24.359 0.373 1 94.62 215 ASN B N 1
ATOM 3405 C CA . ASN B 1 215 ? -16.734 24.703 -1.042 1 94.62 215 ASN B CA 1
ATOM 3406 C C . ASN B 1 215 ? -15.367 25.281 -1.42 1 94.62 215 ASN B C 1
ATOM 3408 O O . ASN B 1 215 ? -15.289 26.344 -2.043 1 94.62 215 ASN B O 1
ATOM 3412 N N . GLY B 1 216 ? -14.359 24.625 -0.91 1 96.62 216 GLY B N 1
ATOM 3413 C CA . GLY B 1 216 ? -13 24.953 -1.304 1 96.62 216 GLY B CA 1
ATOM 3414 C C . GLY B 1 216 ? -12.406 26.094 -0.492 1 96.62 216 GLY B C 1
ATOM 3415 O O . GLY B 1 216 ? -11.219 26.406 -0.638 1 96.62 216 GLY B O 1
ATOM 3416 N N . LYS B 1 217 ? -13.211 26.656 0.356 1 97.31 217 LYS B N 1
ATOM 3417 C CA . LYS B 1 217 ? -12.734 27.766 1.175 1 97.31 217 LYS B CA 1
ATOM 3418 C C . LYS B 1 217 ? -12.484 27.312 2.613 1 97.31 217 LYS B C 1
ATOM 3420 O O . LYS B 1 217 ? -13.172 26.422 3.119 1 97.31 217 LYS B O 1
ATOM 3425 N N . LEU B 1 218 ? -11.539 27.953 3.209 1 97.5 218 LEU B N 1
ATOM 3426 C CA . LEU B 1 218 ? -11.141 27.625 4.574 1 97.5 218 LEU B CA 1
ATOM 3427 C C . LEU B 1 218 ? -11.375 28.797 5.508 1 97.5 218 LEU B C 1
ATOM 3429 O O . LEU B 1 218 ? -10.961 29.922 5.215 1 97.5 218 LEU B O 1
ATOM 3433 N N . LYS B 1 219 ? -12.086 28.531 6.594 1 94.94 219 LYS B N 1
ATOM 3434 C CA . LYS B 1 219 ? -12.336 29.562 7.602 1 94.94 219 LYS B CA 1
ATOM 3435 C C . LYS B 1 219 ? -11.977 29.062 8.992 1 94.94 219 LYS B C 1
ATOM 3437 O O . LYS B 1 219 ? -12.102 27.859 9.281 1 94.94 219 LYS B O 1
ATOM 3442 N N . SER B 1 220 ? -11.5 30 9.758 1 91.62 220 SER B N 1
ATOM 3443 C CA . SER B 1 220 ? -11.258 29.641 11.148 1 91.62 220 SER B CA 1
ATOM 3444 C C . SER B 1 220 ? -12.555 29.297 11.867 1 91.62 220 SER B C 1
ATOM 3446 O O . SER B 1 220 ? -13.578 29.953 11.656 1 91.62 220 SER B O 1
ATOM 3448 N N . HIS B 1 221 ? -12.391 28.078 12.469 1 80.75 221 HIS B N 1
ATOM 3449 C CA . HIS B 1 221 ? -13.531 27.703 13.297 1 80.75 221 HIS B CA 1
ATOM 3450 C C . HIS B 1 221 ? -13.281 28.062 14.766 1 80.75 221 HIS B C 1
ATOM 3452 O O . HIS B 1 221 ? -12.312 27.609 15.359 1 80.75 221 HIS B O 1
ATOM 3458 N N . ASN B 1 222 ? -13.695 29.141 15.242 1 64.5 222 ASN B N 1
ATOM 3459 C CA . ASN B 1 222 ? -13.57 29.562 16.625 1 64.5 222 ASN B CA 1
ATOM 3460 C C . ASN B 1 222 ? -14.344 28.656 17.578 1 64.5 222 ASN B C 1
ATOM 3462 O O . ASN B 1 222 ? -15.547 28.453 17.406 1 64.5 222 ASN B O 1
ATOM 3466 N N . THR B 1 223 ? -13.594 27.547 18.062 1 48.53 223 THR B N 1
ATOM 3467 C CA . THR B 1 223 ? -14.297 26.812 19.109 1 48.53 223 THR B CA 1
ATOM 3468 C C . THR B 1 223 ? -14.445 27.656 20.375 1 48.53 223 THR B C 1
ATOM 3470 O O . THR B 1 223 ? -13.625 28.547 20.625 1 48.53 223 THR B O 1
#

Secondary structure (DSSP, 8-state):
--EEEEEEEEEEEETTEEEEEEEEEEEEE-TT-EEEEE--TTSSHHHHHHHHTTSS--SEEEEEETTEEGGGS-HHHHHHHHHHHEEEE-SS----TTS-HHHHHHHHHHTS---S-HHHHHHHHHHHTT-GGGTT--GGGS-HHHHHHHHHHHHHTT--SEEEEESTTTT--HHHHHHHHHHHHHHHHTT-EEEEEES-GGGGGG-SEEEEEETTEEEEE--/--EEEEEEEEEEEETTEEEEEEEEEEEEE-TT-EEEEE--TTSSHHHHHHHHTTSS--SEEEEEETTEEGGGS-HHHHHHHHHHHEEEE-SS----TTS-HHHHHHHHHHTS---S-HHHHHHHHHHHTT-GGGTT--GGGS-HHHHHHHHHHHHHTT--SEEEEESTTTT--HHHHHHHHHHHHHHHHTT-EEEEEES-GGGGGG-SEEEEEETTEEEEE--

Organism: Acetivibrio thermocellus (strain ATCC 27405 / DSM 1237 / JCM 9322 / NBRC 103400 / NCIMB 10682 / NRRL B-4536 / VPI 7372) (NCBI:txid203119)

Solvent-accessible surface area (backbone atoms only — not comparable to full-atom values): 23429 Å² total; per-residue (Å²): 110,31,35,42,34,40,50,27,22,31,69,44,73,54,94,89,38,75,45,56,42,27,42,61,29,68,48,74,38,45,70,26,33,33,35,29,36,32,37,59,90,84,15,24,61,67,59,50,51,32,40,72,61,62,74,45,80,63,74,37,61,45,45,28,50,70,81,38,54,58,80,77,46,53,73,69,56,39,51,52,48,32,59,44,39,39,14,65,35,55,68,72,62,60,50,53,63,91,33,32,45,47,55,55,24,43,48,66,55,68,79,43,97,70,86,78,60,62,66,61,51,42,48,51,36,28,48,72,62,68,47,47,92,43,33,79,38,39,53,87,80,48,54,71,62,54,45,44,39,47,36,52,33,25,26,44,62,56,63,28,51,35,37,39,31,35,40,76,53,68,96,47,53,72,68,51,33,51,53,53,52,49,51,55,48,52,45,9,75,73,42,25,16,32,45,36,34,36,68,61,72,88,56,52,83,72,27,80,41,39,29,36,33,54,76,13,29,67,41,81,39,85,126,110,30,36,41,33,42,50,27,21,28,68,45,73,53,95,86,37,77,45,57,43,27,43,61,27,70,48,77,40,44,72,26,34,33,34,31,36,32,37,59,90,86,16,23,60,68,59,49,51,32,41,72,60,62,74,45,81,61,73,38,62,46,46,27,49,71,81,39,57,57,81,76,45,50,72,69,55,38,50,52,46,32,60,44,39,40,14,63,36,55,68,70,62,59,52,54,65,93,34,31,45,49,54,57,24,43,49,66,55,68,79,43,96,69,86,78,61,62,67,61,53,42,49,52,36,28,46,72,60,70,47,47,91,42,32,80,38,41,54,88,79,49,52,72,63,54,44,44,39,47,37,51,34,26,27,44,61,54,64,29,51,35,35,39,30,35,39,74,53,68,95,47,54,70,68,52,33,51,54,52,51,49,50,53,48,51,46,10,73,72,42,24,16,32,45,36,34,35,69,61,72,88,55,51,84,73,29,80,42,40,30,37,32,53,76,13,29,65,40,82,39,84,126